Protein AF-0000000079914271 (afdb_homodimer)

Sequence (772 aa):
MHQPHPHPLTLGVIARSSKADERRLPIHPLHFDRIDADLLGRIHLEHGYGEPFGVSDEQLARSVAGMRTRSELIAQSDVVLLPKPLAKDLEDLRDGQILWGWPHCVQDTELTQVAIDRRLTLVAFEAMNHWSAEGSFQLHVFHKNNELAGYSSVLHALSIAGSTGDYGRRLRAVVLGFGATARGAVTALNALGIHDVHVVTQRGVTAVSSPIHSAEIVQFDHDGADPRRSHVTTDDGRLPLAGFLARHDIIVNCVLQDTEAPLTFLVDEDIDTLLPGCLVVDVSCDEGMGFAWARPTSFADPTFMIGENVRYYGVDHSPSHLWNSATWEISEALLPHLRTVLGGPAAWDTSETIRRAIEIRDGVVQNPKILSFQDRAADYPHAVLTMHQPHPHPLTLGVIARSSKADERRLPIHPLHFDRIDADLLGRIHLEHGYGEPFGVSDEQLARSVAGMRTRSELIAQSDVVLLPKPLAKDLEDLRDGQILWGWPHCVQDTELTQVAIDRRLTLVAFEAMNHWSAEGSFQLHVFHKNNELAGYSSVLHALSIAGSTGDYGRRLRAVVLGFGATARGAVTALNALGIHDVHVVTQRGVTAVSSPIHSAEIVQFDHDGADPRRSHVTTDDGRLPLAGFLARHDIIVNCVLQDTEAPLTFLVDEDIDTLLPGCLVVDVSCDEGMGFAWARPTSFADPTFMIGENVRYYGVDHSPSHLWNSATWEISEALLPHLRTVLGGPAAWDTSETIRRAIEIRDGVVQNPKILSFQDRAADYPHAVLT

Radius of gyration: 29.75 Å; Cα contacts (8 Å, |Δi|>4): 1728; chains: 2; bounding box: 68×99×66 Å

InterPro domains:
  IPR007698 Alanine dehydrogenase/pyridine nucleotide transhydrogenase, NAD(H)-binding domain [PF01262] (172-367)
  IPR007698 Alanine dehydrogenase/pyridine nucleotide transhydrogenase, NAD(H)-binding domain [SM01002] (152-314)
  IPR007886 Alanine dehydrogenase/pyridine nucleotide transhydrogenase, N-terminal [PF05222] (16-132)
  IPR007886 Alanine dehydrogenase/pyridine nucleotide transhydrogenase, N-terminal [SM01003] (13-149)
  IPR036291 NAD(P)-binding domain superfamily [SSF51735] (153-320)
  IPR046951 N(5)-(carboxyethyl)ornithine synthase [cd12181] (10-345)

Organism: NCBI:txid1990687

pLDDT: mean 91.93, std 11.98, range [27.33, 98.81]

Structure (mmCIF, N/CA/C/O backbone):
data_AF-0000000079914271-model_v1
#
loop_
_entity.id
_entity.type
_entity.pdbx_description
1 polymer 'Alanine dehydrogenase'
#
loop_
_atom_site.group_PDB
_atom_site.id
_atom_site.type_symbol
_atom_site.label_atom_id
_atom_site.label_alt_id
_atom_site.label_comp_id
_atom_site.label_asym_id
_atom_site.label_entity_id
_atom_site.label_seq_id
_atom_site.pdbx_PDB_ins_code
_atom_site.Cartn_x
_atom_site.Cartn_y
_atom_site.Cartn_z
_atom_site.occupancy
_atom_site.B_iso_or_equiv
_atom_site.auth_seq_id
_atom_site.auth_comp_id
_atom_site.auth_asym_id
_atom_site.auth_atom_id
_atom_site.pdbx_PDB_model_num
ATOM 1 N N . MET A 1 1 ? 3.682 -52.781 -19.625 1 27.53 1 MET A N 1
ATOM 2 C CA . MET A 1 1 ? 2.434 -52.438 -20.297 1 27.53 1 MET A CA 1
ATOM 3 C C . MET A 1 1 ? 1.585 -51.5 -19.453 1 27.53 1 MET A C 1
ATOM 5 O O . MET A 1 1 ? 1.036 -51.906 -18.422 1 27.53 1 MET A O 1
ATOM 9 N N . HIS A 1 2 ? 2.07 -50.25 -19.109 1 30.22 2 HIS A N 1
ATOM 10 C CA . HIS A 1 2 ? 1.417 -49.281 -18.219 1 30.22 2 HIS A CA 1
ATOM 11 C C . HIS A 1 2 ? -0.05 -49.094 -18.594 1 30.22 2 HIS A C 1
ATOM 13 O O . HIS A 1 2 ? -0.376 -48.906 -19.766 1 30.22 2 HIS A O 1
ATOM 19 N N . GLN A 1 3 ? -0.924 -49.812 -17.891 1 34.75 3 GLN A N 1
ATOM 20 C CA . GLN A 1 3 ? -2.367 -49.719 -18.078 1 34.75 3 GLN A CA 1
ATOM 21 C C . GLN A 1 3 ? -2.814 -48.281 -18.297 1 34.75 3 GLN A C 1
ATOM 23 O O . GLN A 1 3 ? -2.365 -47.375 -17.578 1 34.75 3 GLN A O 1
ATOM 28 N N . PRO A 1 4 ? -3.178 -47.844 -19.516 1 42.88 4 PRO A N 1
ATOM 29 C CA . PRO A 1 4 ? -3.842 -46.531 -19.656 1 42.88 4 PRO A CA 1
ATOM 30 C C . PRO A 1 4 ? -4.695 -46.188 -18.438 1 42.88 4 PRO A C 1
ATOM 32 O O . PRO A 1 4 ? -5.375 -47.031 -17.875 1 42.88 4 PRO A O 1
ATOM 35 N N . HIS A 1 5 ? -4.32 -45.562 -17.453 1 46.34 5 HIS A N 1
ATOM 36 C CA . HIS A 1 5 ? -5.242 -45.219 -16.375 1 46.34 5 HIS A CA 1
ATOM 37 C C . HIS A 1 5 ? -6.633 -44.906 -16.922 1 46.34 5 HIS A C 1
ATOM 39 O O . HIS A 1 5 ? -6.812 -43.938 -17.672 1 46.34 5 HIS A O 1
ATOM 45 N N . PRO A 1 6 ? -7.41 -45.844 -17.266 1 50.91 6 PRO A N 1
ATOM 46 C CA . PRO A 1 6 ? -8.727 -45.688 -17.875 1 50.91 6 PRO A CA 1
ATOM 47 C C . PRO A 1 6 ? -9.492 -44.5 -17.359 1 50.91 6 PRO A C 1
ATOM 49 O O . PRO A 1 6 ? -10.352 -43.938 -18.062 1 50.91 6 PRO A O 1
ATOM 52 N N . HIS A 1 7 ? -9.477 -44.062 -16.078 1 64.75 7 HIS A N 1
ATOM 53 C CA . HIS A 1 7 ? -10.453 -43.125 -15.531 1 64.75 7 HIS A CA 1
ATOM 54 C C . HIS A 1 7 ? -9.867 -41.719 -15.406 1 64.75 7 HIS A C 1
ATOM 56 O O . HIS A 1 7 ? -8.68 -41.562 -15.125 1 64.75 7 HIS A O 1
ATOM 62 N N . PRO A 1 8 ? -10.516 -40.656 -15.883 1 85.88 8 PRO A N 1
ATOM 63 C CA . PRO A 1 8 ? -10.117 -39.25 -15.703 1 85.88 8 PRO A CA 1
ATOM 64 C C . PRO A 1 8 ? -9.703 -38.938 -14.266 1 85.88 8 PRO A C 1
ATOM 66 O O . PRO A 1 8 ? -10.266 -39.5 -13.32 1 85.88 8 PRO A O 1
ATOM 69 N N . LEU A 1 9 ? -8.547 -38.312 -14.125 1 96.44 9 LEU A N 1
ATOM 70 C CA . LEU A 1 9 ? -7.938 -38.031 -12.828 1 96.44 9 LEU A CA 1
ATOM 71 C C . LEU A 1 9 ? -8.781 -37 -12.047 1 96.44 9 LEU A C 1
ATOM 73 O O . LEU A 1 9 ? -9.438 -36.156 -12.641 1 96.44 9 LEU A O 1
ATOM 77 N N . THR A 1 10 ? -8.773 -37.188 -10.742 1 97.94 10 THR A N 1
ATOM 78 C CA . THR A 1 10 ? -9.445 -36.25 -9.859 1 97.94 10 THR A CA 1
ATOM 79 C C . THR A 1 10 ? -8.461 -35.188 -9.336 1 97.94 10 THR A C 1
ATOM 81 O O . THR A 1 10 ? -7.254 -35.438 -9.305 1 97.94 10 THR A O 1
ATOM 84 N N . LEU A 1 11 ? -9.031 -34.062 -9.016 1 98.5 11 LEU A N 1
ATOM 85 C CA . LEU A 1 11 ? -8.219 -32.938 -8.586 1 98.5 11 LEU A CA 1
ATOM 86 C C . LEU A 1 11 ? -8.602 -32.5 -7.172 1 98.5 11 LEU A C 1
ATOM 88 O O . LEU A 1 11 ? -9.773 -32.25 -6.887 1 98.5 11 LEU A O 1
ATOM 92 N N . GLY A 1 12 ? -7.633 -32.469 -6.262 1 98.69 12 GLY A N 1
ATOM 93 C CA . GLY A 1 12 ? -7.77 -31.828 -4.965 1 98.69 12 GLY A CA 1
ATOM 94 C C . GLY A 1 12 ? -7.062 -30.484 -4.891 1 98.69 12 GLY A C 1
ATOM 95 O O . GLY A 1 12 ? -5.852 -30.406 -5.094 1 98.69 12 GLY A O 1
ATOM 96 N N . VAL A 1 13 ? -7.777 -29.391 -4.637 1 98.75 13 VAL A N 1
ATOM 97 C CA . VAL A 1 13 ? -7.211 -28.047 -4.582 1 98.75 13 VAL A CA 1
ATOM 98 C C . VAL A 1 13 ? -7.059 -27.609 -3.125 1 98.75 13 VAL A C 1
ATOM 100 O O . VAL A 1 13 ? -8.047 -27.484 -2.4 1 98.75 13 VAL A O 1
ATOM 103 N N . ILE A 1 14 ? -5.859 -27.328 -2.777 1 98 14 ILE A N 1
ATOM 104 C CA . ILE A 1 14 ? -5.527 -26.969 -1.402 1 98 14 ILE A CA 1
ATOM 105 C C . ILE A 1 14 ? -5.816 -25.5 -1.171 1 98 14 ILE A C 1
ATOM 107 O O . ILE A 1 14 ? -5.504 -24.656 -2.021 1 98 14 ILE A O 1
ATOM 111 N N . ALA A 1 15 ? -6.371 -25.156 -0.018 1 96.75 15 ALA A N 1
ATOM 112 C CA . ALA A 1 15 ? -6.758 -23.781 0.308 1 96.75 15 ALA A CA 1
ATOM 113 C C . ALA A 1 15 ? -5.629 -23.047 1.027 1 96.75 15 ALA A C 1
ATOM 115 O O . ALA A 1 15 ? -5.379 -21.875 0.764 1 96.75 15 ALA A O 1
ATOM 116 N N . ARG A 1 16 ? -4.98 -23.75 1.935 1 93.19 16 ARG A N 1
ATOM 117 C CA . ARG A 1 16 ? -4.023 -23.094 2.814 1 93.19 16 ARG A CA 1
ATOM 118 C C . ARG A 1 16 ? -2.602 -23.562 2.531 1 93.19 16 ARG A C 1
ATOM 120 O O . ARG A 1 16 ? -2.322 -24.766 2.574 1 93.19 16 ARG A O 1
ATOM 127 N N . SER A 1 17 ? -1.795 -22.625 2.254 1 92.81 17 SER A N 1
ATOM 128 C CA . SER A 1 17 ? -0.38 -22.906 2.041 1 92.81 17 SER A CA 1
ATOM 129 C C . SER A 1 17 ? 0.362 -23.047 3.367 1 92.81 17 SER A C 1
ATOM 131 O O . SER A 1 17 ? 0.027 -22.359 4.344 1 92.81 17 SER A O 1
ATOM 133 N N . SER A 1 18 ? 1.328 -23.906 3.414 1 93.38 18 SER A N 1
ATOM 134 C CA . SER A 1 18 ? 2.199 -24 4.582 1 93.38 18 SER A CA 1
ATOM 135 C C . SER A 1 18 ? 3.244 -22.891 4.586 1 93.38 18 SER A C 1
ATOM 137 O O . SER A 1 18 ? 3.891 -22.641 5.605 1 93.38 18 SER A O 1
ATOM 139 N N . LYS A 1 19 ? 3.422 -22.312 3.426 1 92.94 19 LYS A N 1
ATOM 140 C CA . LYS A 1 19 ? 4.348 -21.188 3.354 1 92.94 19 LYS A CA 1
ATOM 141 C C . LYS A 1 19 ? 3.764 -19.938 4.023 1 92.94 19 LYS A C 1
ATOM 143 O O . LYS A 1 19 ? 2.682 -19.484 3.65 1 92.94 19 LYS A O 1
ATOM 148 N N . ALA A 1 20 ? 4.523 -19.391 4.988 1 94 20 ALA A N 1
ATOM 149 C CA . ALA A 1 20 ? 4.051 -18.25 5.773 1 94 20 ALA A CA 1
ATOM 150 C C . ALA A 1 20 ? 3.648 -17.094 4.867 1 94 20 ALA A C 1
ATOM 152 O O . ALA A 1 20 ? 4.383 -16.719 3.945 1 94 20 ALA A O 1
ATOM 153 N N . ASP A 1 21 ? 2.443 -16.547 5.043 1 95 21 ASP A N 1
ATOM 154 C CA . ASP A 1 21 ? 1.906 -15.352 4.402 1 95 21 ASP A CA 1
ATOM 155 C C . ASP A 1 21 ? 1.676 -15.586 2.91 1 95 21 ASP A C 1
ATOM 157 O O . ASP A 1 21 ? 1.624 -14.641 2.129 1 95 21 ASP A O 1
ATOM 161 N N . GLU A 1 22 ? 1.677 -16.875 2.516 1 96.5 22 GLU A N 1
ATOM 162 C CA . GLU A 1 22 ? 1.226 -17.188 1.165 1 96.5 22 GLU A CA 1
ATOM 163 C C . GLU A 1 22 ? -0.298 -17.203 1.078 1 96.5 22 GLU A C 1
ATOM 165 O O . GLU A 1 22 ? -0.959 -18.031 1.706 1 96.5 22 GLU A O 1
ATOM 170 N N . ARG A 1 23 ? -0.852 -16.297 0.254 1 96.62 23 ARG A N 1
ATOM 171 C CA . ARG A 1 23 ? -2.299 -16.109 0.26 1 96.62 23 ARG A CA 1
ATOM 172 C C . ARG A 1 23 ? -2.895 -16.391 -1.113 1 96.62 23 ARG A C 1
ATOM 174 O O . ARG A 1 23 ? -4.117 -16.406 -1.276 1 96.62 23 ARG A O 1
ATOM 181 N N . ARG A 1 24 ? -2.092 -16.656 -2.111 1 97.94 24 ARG A N 1
ATOM 182 C CA . ARG A 1 24 ? -2.586 -16.938 -3.453 1 97.94 24 ARG A CA 1
ATOM 183 C C . ARG A 1 24 ? -3.242 -18.312 -3.51 1 97.94 24 ARG A C 1
ATOM 185 O O . ARG A 1 24 ? -2.77 -19.266 -2.879 1 97.94 24 ARG A O 1
ATOM 192 N N . LEU A 1 25 ? -4.25 -18.312 -4.324 1 98.31 25 LEU A N 1
ATOM 193 C CA . LEU A 1 25 ? -4.898 -19.562 -4.699 1 98.31 25 LEU A CA 1
ATOM 194 C C . LEU A 1 25 ? -4.715 -19.844 -6.188 1 98.31 25 LEU A C 1
ATOM 196 O O . LEU A 1 25 ? -4.48 -18.922 -6.977 1 98.31 25 LEU A O 1
ATOM 200 N N . PRO A 1 26 ? -4.781 -21.125 -6.52 1 98.38 26 PRO A N 1
ATOM 201 C CA . PRO A 1 26 ? -4.562 -21.453 -7.93 1 98.38 26 PRO A CA 1
ATOM 202 C C . PRO A 1 26 ? -5.797 -21.188 -8.797 1 98.38 26 PRO A C 1
ATOM 204 O O . PRO A 1 26 ? -5.668 -20.953 -10 1 98.38 26 PRO A O 1
ATOM 207 N N . ILE A 1 27 ? -6.961 -21.312 -8.242 1 98.62 27 ILE A N 1
ATOM 208 C CA . ILE A 1 27 ? -8.211 -21.031 -8.953 1 98.62 27 ILE A CA 1
ATOM 209 C C . ILE A 1 27 ? -9.047 -20.031 -8.156 1 98.62 27 ILE A C 1
ATOM 211 O O . ILE A 1 27 ? -9.375 -20.266 -6.996 1 98.62 27 ILE A O 1
ATOM 215 N N . HIS A 1 28 ? -9.32 -18.938 -8.758 1 98.19 28 HIS A N 1
ATOM 216 C CA . HIS A 1 28 ? -10.156 -17.953 -8.086 1 98.19 28 HIS A CA 1
ATOM 217 C C . HIS A 1 28 ? -11.562 -18.484 -7.863 1 98.19 28 HIS A C 1
ATOM 219 O O . HIS A 1 28 ? -12.164 -19.078 -8.766 1 98.19 28 HIS A O 1
ATOM 225 N N . PRO A 1 29 ? -12.141 -18.266 -6.723 1 96.75 29 PRO A N 1
ATOM 226 C CA . PRO A 1 29 ? -13.469 -18.812 -6.43 1 96.75 29 PRO A CA 1
ATOM 227 C C . PRO A 1 29 ? -14.523 -18.406 -7.461 1 96.75 29 PRO A C 1
ATOM 229 O O . PRO A 1 29 ? -15.422 -19.188 -7.766 1 96.75 29 PRO A O 1
ATOM 232 N N . LEU A 1 30 ? -14.375 -17.297 -8.078 1 94.75 30 LEU A N 1
ATOM 233 C CA . LEU A 1 30 ? -15.359 -16.781 -9.023 1 94.75 30 LEU A CA 1
ATOM 234 C C . LEU A 1 30 ? -15.125 -17.359 -10.414 1 94.75 30 LEU A C 1
ATOM 236 O O . LEU A 1 30 ? -15.875 -17.062 -11.352 1 94.75 30 LEU A O 1
ATOM 240 N N . HIS A 1 31 ? -14.125 -18.156 -10.617 1 97.5 31 HIS A N 1
ATOM 241 C CA . HIS A 1 31 ? -13.805 -18.688 -11.938 1 97.5 31 HIS A CA 1
ATOM 242 C C . HIS A 1 31 ? -14.305 -20.125 -12.094 1 97.5 31 HIS A C 1
ATOM 244 O O . HIS A 1 31 ? -14.227 -20.688 -13.18 1 97.5 31 HIS A O 1
ATOM 250 N N . PHE A 1 32 ? -14.844 -20.734 -11.039 1 97.38 32 PHE A N 1
ATOM 251 C CA . PHE A 1 32 ? -15.25 -22.141 -11.141 1 97.38 32 PHE A CA 1
ATOM 252 C C . PHE A 1 32 ? -16.375 -22.297 -12.156 1 97.38 32 PHE A C 1
ATOM 254 O O . PHE A 1 32 ? -16.453 -23.328 -12.844 1 97.38 32 PHE A O 1
ATOM 261 N N . ASP A 1 33 ? -17.172 -21.297 -12.305 1 94 33 ASP A N 1
ATOM 262 C CA . ASP A 1 33 ? -18.281 -21.375 -13.242 1 94 33 ASP A CA 1
ATOM 263 C C . ASP A 1 33 ? -17.797 -21.344 -14.688 1 94 33 ASP A C 1
ATOM 265 O O . ASP A 1 33 ? -18.562 -21.609 -15.609 1 94 33 ASP A O 1
ATOM 269 N N . ARG A 1 34 ? -16.531 -21.078 -14.883 1 95.75 34 ARG A N 1
ATOM 270 C CA . ARG A 1 34 ? -15.938 -21.031 -16.219 1 95.75 34 ARG A CA 1
ATOM 271 C C . ARG A 1 34 ? -15.375 -22.391 -16.609 1 95.75 34 ARG A C 1
ATOM 273 O O . ARG A 1 34 ? -14.945 -22.578 -17.75 1 95.75 34 ARG A O 1
ATOM 280 N N . ILE A 1 35 ? -15.367 -23.328 -15.688 1 97.69 35 ILE A N 1
ATOM 281 C CA . ILE A 1 35 ? -14.781 -24.641 -15.922 1 97.69 35 ILE A CA 1
ATOM 282 C C . ILE A 1 35 ? -15.852 -25.594 -16.469 1 97.69 35 ILE A C 1
ATOM 284 O O . ILE A 1 35 ? -17.016 -25.531 -16.031 1 97.69 35 ILE A O 1
ATOM 288 N N . ASP A 1 36 ? -15.477 -26.469 -17.391 1 96.19 36 ASP A N 1
ATOM 289 C CA . ASP A 1 36 ? -16.406 -27.438 -17.969 1 96.19 36 ASP A CA 1
ATOM 290 C C . ASP A 1 36 ? -17.016 -28.312 -16.891 1 96.19 36 ASP A C 1
ATOM 292 O O . ASP A 1 36 ? -16.328 -28.75 -15.969 1 96.19 36 ASP A O 1
ATOM 296 N N . ALA A 1 37 ? -18.266 -28.641 -17.031 1 94.81 37 ALA A N 1
ATOM 297 C CA . ALA A 1 37 ? -19.047 -29.359 -16.016 1 94.81 37 ALA A CA 1
ATOM 298 C C . ALA A 1 37 ? -18.422 -30.719 -15.727 1 94.81 37 ALA A C 1
ATOM 300 O O . ALA A 1 37 ? -18.406 -31.172 -14.578 1 94.81 37 ALA A O 1
ATOM 301 N N . ASP A 1 38 ? -17.984 -31.312 -16.797 1 94.69 38 ASP A N 1
ATOM 302 C CA . ASP A 1 38 ? -17.422 -32.656 -16.625 1 94.69 38 ASP A CA 1
ATOM 303 C C . ASP A 1 38 ? -16.156 -32.594 -15.781 1 94.69 38 ASP A C 1
ATOM 305 O O . ASP A 1 38 ? -15.852 -33.531 -15.047 1 94.69 38 ASP A O 1
ATOM 309 N N . LEU A 1 39 ? -15.406 -31.516 -15.867 1 96.62 39 LEU A N 1
ATOM 310 C CA . LEU A 1 39 ? -14.219 -31.344 -15.039 1 96.62 39 LEU A CA 1
ATOM 311 C C . LEU A 1 39 ? -14.602 -30.969 -13.609 1 96.62 39 LEU A C 1
ATOM 313 O O . LEU A 1 39 ? -14 -31.469 -12.656 1 96.62 39 LEU A O 1
ATOM 317 N N . LEU A 1 40 ? -15.578 -30.141 -13.5 1 97.06 40 LEU A N 1
ATOM 318 C CA . LEU A 1 40 ? -16.016 -29.688 -12.188 1 97.06 40 LEU A CA 1
ATOM 319 C C . LEU A 1 40 ? -16.406 -30.859 -11.305 1 97.06 40 LEU A C 1
ATOM 321 O O . LEU A 1 40 ? -16.156 -30.844 -10.094 1 97.06 40 LEU A O 1
ATOM 325 N N . GLY A 1 41 ? -16.922 -31.828 -11.922 1 95.75 41 GLY A N 1
ATOM 326 C CA . GLY A 1 41 ? -17.375 -33 -11.195 1 95.75 41 GLY A CA 1
ATOM 327 C C . GLY A 1 41 ? -16.219 -33.812 -10.625 1 95.75 41 GLY A C 1
ATOM 328 O O . GLY A 1 41 ? -16.438 -34.75 -9.836 1 95.75 41 GLY A O 1
ATOM 329 N N . ARG A 1 42 ? -15.016 -33.406 -10.93 1 97 42 ARG A N 1
ATOM 330 C CA . ARG A 1 42 ? -13.828 -34.156 -10.492 1 97 42 ARG A CA 1
ATOM 331 C C . ARG A 1 42 ? -12.953 -33.281 -9.586 1 97 42 ARG A C 1
ATOM 333 O O . ARG A 1 42 ? -11.875 -33.719 -9.164 1 97 42 ARG A O 1
ATOM 340 N N . ILE A 1 43 ? -13.406 -32.094 -9.289 1 98.31 43 ILE A N 1
ATOM 341 C CA . ILE A 1 43 ? -12.617 -31.156 -8.516 1 98.31 43 ILE A CA 1
ATOM 342 C C . ILE A 1 43 ? -13.156 -31.062 -7.094 1 98.31 43 ILE A C 1
ATOM 344 O O . ILE A 1 43 ? -14.352 -30.828 -6.891 1 98.31 43 ILE A O 1
ATOM 348 N N . HIS A 1 44 ? -12.328 -31.344 -6.125 1 98.56 44 HIS A N 1
ATOM 349 C CA . HIS A 1 44 ? -12.641 -31.141 -4.711 1 98.56 44 HIS A CA 1
ATOM 350 C C . HIS A 1 44 ? -11.789 -30.031 -4.109 1 98.56 44 HIS A C 1
ATOM 352 O O . HIS A 1 44 ? -10.602 -29.906 -4.441 1 98.56 44 HIS A O 1
ATOM 358 N N . LEU A 1 45 ? -12.383 -29.219 -3.25 1 98.69 45 LEU A N 1
ATOM 359 C CA . LEU A 1 45 ? -11.695 -28.094 -2.623 1 98.69 45 LEU A CA 1
ATOM 360 C C . LEU A 1 45 ? -11.523 -28.328 -1.125 1 98.69 45 LEU A C 1
ATOM 362 O O . LEU A 1 45 ? -12.359 -28.984 -0.497 1 98.69 45 LEU A O 1
ATOM 366 N N . GLU A 1 46 ? -10.445 -27.844 -0.614 1 98.62 46 GLU A N 1
ATOM 367 C CA . GLU A 1 46 ? -10.289 -27.828 0.837 1 98.62 46 GLU A CA 1
ATOM 368 C C . GLU A 1 46 ? -11.297 -26.875 1.483 1 98.62 46 GLU A C 1
ATOM 370 O O . GLU A 1 46 ? -11.57 -25.797 0.947 1 98.62 46 GLU A O 1
ATOM 375 N N . HIS A 1 47 ? -11.789 -27.234 2.715 1 98.12 47 HIS A N 1
ATOM 376 C CA . HIS A 1 47 ? -12.68 -26.359 3.457 1 98.12 47 HIS A CA 1
ATOM 377 C C . HIS A 1 47 ? -12.062 -24.984 3.656 1 98.12 47 HIS A C 1
ATOM 379 O O . HIS A 1 47 ? -10.867 -24.859 3.93 1 98.12 47 HIS A O 1
ATOM 385 N N . GLY A 1 48 ? -12.93 -23.922 3.51 1 97 48 GLY A N 1
ATOM 386 C CA . GLY A 1 48 ? -12.477 -22.562 3.729 1 97 48 GLY A CA 1
ATOM 387 C C . GLY A 1 48 ? -11.805 -21.953 2.512 1 97 48 GLY A C 1
ATOM 388 O O . GLY A 1 48 ? -11.281 -20.828 2.578 1 97 48 GLY A O 1
ATOM 389 N N . TYR A 1 49 ? -11.875 -22.609 1.368 1 97.75 49 TYR A N 1
ATOM 390 C CA . TYR A 1 49 ? -11.133 -22.219 0.171 1 97.75 49 TYR A CA 1
ATOM 391 C C . TYR A 1 49 ? -11.484 -20.797 -0.261 1 97.75 49 TYR A C 1
ATOM 393 O O . TYR A 1 49 ? -10.602 -20.016 -0.602 1 97.75 49 TYR A O 1
ATOM 401 N N . GLY A 1 50 ? -12.727 -20.469 -0.234 1 95.56 50 GLY A N 1
ATOM 402 C CA . GLY A 1 50 ? -13.195 -19.203 -0.78 1 95.56 50 GLY A CA 1
ATOM 403 C C . GLY A 1 50 ? -13.344 -18.125 0.27 1 95.56 50 GLY A C 1
ATOM 404 O O . GLY A 1 50 ? -13.664 -16.969 -0.055 1 95.56 50 GLY A O 1
ATOM 405 N N . GLU A 1 51 ? -13.031 -18.406 1.548 1 92.5 51 GLU A N 1
ATOM 406 C CA . GLU A 1 51 ? -13.336 -17.516 2.662 1 92.5 51 GLU A CA 1
ATOM 407 C C . GLU A 1 51 ? -12.625 -16.172 2.512 1 92.5 51 GLU A C 1
ATOM 409 O O . GLU A 1 51 ? -13.234 -15.117 2.676 1 92.5 51 GLU A O 1
ATOM 414 N N . PRO A 1 52 ? -11.336 -16.172 2.129 1 91.44 52 PRO A N 1
ATOM 415 C CA . PRO A 1 52 ? -10.672 -14.875 1.99 1 91.44 52 PRO A CA 1
ATOM 416 C C . PRO A 1 52 ? -11.297 -14 0.906 1 91.44 52 PRO A C 1
ATOM 418 O O . PRO A 1 52 ? -11.094 -12.781 0.898 1 91.44 52 PRO A O 1
ATOM 421 N N . PHE A 1 53 ? -12.047 -14.617 0.003 1 92.69 53 PHE A N 1
ATOM 422 C CA . PHE A 1 53 ? -12.633 -13.914 -1.136 1 92.69 53 PHE A CA 1
ATOM 423 C C . PHE A 1 53 ? -14.117 -13.656 -0.908 1 92.69 53 PHE A C 1
ATOM 425 O O . PHE A 1 53 ? -14.82 -13.211 -1.818 1 92.69 53 PHE A O 1
ATOM 432 N N . GLY A 1 54 ? -14.625 -14.023 0.24 1 87.94 54 GLY A N 1
ATOM 433 C CA . GLY A 1 54 ? -16.016 -13.789 0.587 1 87.94 54 GLY A CA 1
ATOM 434 C C . GLY A 1 54 ? -16.953 -14.828 0.011 1 87.94 54 GLY A C 1
ATOM 435 O O . GLY A 1 54 ? -18.156 -14.57 -0.156 1 87.94 54 GLY A O 1
ATOM 436 N N . VAL A 1 55 ? -16.469 -15.922 -0.43 1 92.31 55 VAL A N 1
ATOM 437 C CA . VAL A 1 55 ? -17.281 -17 -0.974 1 92.31 55 VAL A CA 1
ATOM 438 C C . VAL A 1 55 ? -17.297 -18.172 0.001 1 92.31 55 VAL A C 1
ATOM 440 O O . VAL A 1 55 ? -16.25 -18.734 0.337 1 92.31 55 VAL A O 1
ATOM 443 N N . SER A 1 56 ? -18.438 -18.578 0.416 1 93.12 56 SER A N 1
ATOM 444 C CA . SER A 1 56 ? -18.562 -19.625 1.43 1 93.12 56 SER A CA 1
ATOM 445 C C . SER A 1 56 ? -18.359 -21 0.826 1 93.12 56 SER A C 1
ATOM 447 O O . SER A 1 56 ? -18.5 -21.188 -0.386 1 93.12 56 SER A O 1
ATOM 449 N N . ASP A 1 57 ? -18.094 -21.969 1.715 1 96.81 57 ASP A N 1
ATOM 450 C CA . ASP A 1 57 ? -18 -23.359 1.288 1 96.81 57 ASP A CA 1
ATOM 451 C C . ASP A 1 57 ? -19.312 -23.828 0.659 1 96.81 57 ASP A C 1
ATOM 453 O O . ASP A 1 57 ? -19.297 -24.578 -0.324 1 96.81 57 ASP A O 1
ATOM 457 N N . GLU A 1 58 ? -20.391 -23.359 1.226 1 95.56 58 GLU A N 1
ATOM 458 C CA . GLU A 1 58 ? -21.703 -23.75 0.723 1 95.56 58 GLU A CA 1
ATOM 459 C C . GLU A 1 58 ? -21.891 -23.297 -0.72 1 95.56 58 GLU A C 1
ATOM 461 O O . GLU A 1 58 ? -22.422 -24.031 -1.55 1 95.56 58 GLU A O 1
ATOM 466 N N . GLN A 1 59 ? -21.469 -22.156 -0.991 1 93.5 59 GLN A N 1
ATOM 467 C CA . GLN A 1 59 ? -21.594 -21.609 -2.342 1 93.5 59 GLN A CA 1
ATOM 468 C C . GLN A 1 59 ? -20.703 -22.359 -3.32 1 93.5 59 GLN A C 1
ATOM 470 O O . GLN A 1 59 ? -21.125 -22.703 -4.422 1 93.5 59 GLN A O 1
ATOM 475 N N . LEU A 1 60 ? -19.5 -22.656 -2.938 1 96.12 60 LEU A N 1
ATOM 476 C CA . LEU A 1 60 ? -18.531 -23.328 -3.811 1 96.12 60 LEU A CA 1
ATOM 477 C C . LEU A 1 60 ? -18.938 -24.781 -4.055 1 96.12 60 LEU A C 1
ATOM 479 O O . LEU A 1 60 ? -18.719 -25.312 -5.141 1 96.12 60 LEU A O 1
ATOM 483 N N . ALA A 1 61 ? -19.578 -25.375 -3.018 1 96.12 61 ALA A N 1
ATOM 484 C CA . ALA A 1 61 ? -19.953 -26.781 -3.094 1 96.12 61 ALA A CA 1
ATOM 485 C C . ALA A 1 61 ? -20.969 -27.016 -4.219 1 96.12 61 ALA A C 1
ATOM 487 O O . ALA A 1 61 ? -21.094 -28.141 -4.723 1 96.12 61 ALA A O 1
ATOM 488 N N . ARG A 1 62 ? -21.578 -25.969 -4.656 1 93.94 62 ARG A N 1
ATOM 489 C CA . ARG A 1 62 ? -22.562 -26.062 -5.723 1 93.94 62 ARG A CA 1
ATOM 490 C C . ARG A 1 62 ? -21.891 -26.188 -7.086 1 93.94 62 ARG A C 1
ATOM 492 O O . ARG A 1 62 ? -22.516 -26.625 -8.055 1 93.94 62 ARG A O 1
ATOM 499 N N . SER A 1 63 ? -20.703 -25.828 -7.18 1 93.75 63 SER A N 1
ATOM 500 C CA . SER A 1 63 ? -20.016 -25.75 -8.469 1 93.75 63 SER A CA 1
ATOM 501 C C . SER A 1 63 ? -19.031 -26.891 -8.648 1 93.75 63 SER A C 1
ATOM 503 O O . SER A 1 63 ? -18.766 -27.328 -9.773 1 93.75 63 SER A O 1
ATOM 505 N N . VAL A 1 64 ? -18.5 -27.406 -7.574 1 97.38 64 VAL A N 1
ATOM 506 C CA . VAL A 1 64 ? -17.453 -28.422 -7.652 1 97.38 64 VAL A CA 1
ATOM 507 C C . VAL A 1 64 ? -17.984 -29.75 -7.133 1 97.38 64 VAL A C 1
ATOM 509 O O . VAL A 1 64 ? -19.156 -29.859 -6.754 1 97.38 64 VAL A O 1
ATOM 512 N N . ALA A 1 65 ? -17.188 -30.828 -7.176 1 96.94 65 ALA A N 1
ATOM 513 C CA . ALA A 1 65 ? -17.594 -32.156 -6.742 1 96.94 65 ALA A CA 1
ATOM 514 C C . ALA A 1 65 ? -17.844 -32.188 -5.238 1 96.94 65 ALA A C 1
ATOM 516 O O . ALA A 1 65 ? -18.672 -32.969 -4.758 1 96.94 65 ALA A O 1
ATOM 517 N N . GLY A 1 66 ? -17.094 -31.297 -4.488 1 96.81 66 GLY A N 1
ATOM 518 C CA . GLY A 1 66 ? -17.328 -31.234 -3.057 1 96.81 66 GLY A CA 1
ATOM 519 C C . GLY A 1 66 ? -16.188 -30.578 -2.289 1 96.81 66 GLY A C 1
ATOM 520 O O . GLY A 1 66 ? -15.18 -30.203 -2.877 1 96.81 66 GLY A O 1
ATOM 521 N N . MET A 1 67 ? -16.438 -30.438 -0.984 1 97.81 67 MET A N 1
ATOM 522 C CA . MET A 1 67 ? -15.445 -29.922 -0.042 1 97.81 67 MET A CA 1
ATOM 523 C C . MET A 1 67 ? -14.883 -31.031 0.832 1 97.81 67 MET A C 1
ATOM 525 O O . MET A 1 67 ? -15.617 -31.938 1.229 1 97.81 67 MET A O 1
ATOM 529 N N . ARG A 1 68 ? -13.609 -30.953 1.118 1 98.12 68 ARG A N 1
ATOM 530 C CA . ARG A 1 68 ? -12.961 -31.953 1.94 1 98.12 68 ARG A CA 1
ATOM 531 C C . ARG A 1 68 ? -11.945 -31.328 2.889 1 98.12 68 ARG A C 1
ATOM 533 O O . ARG A 1 68 ? -11.57 -30.156 2.719 1 98.12 68 ARG A O 1
ATOM 540 N N . THR A 1 69 ? -11.578 -32.094 3.941 1 98.25 69 THR A N 1
ATOM 541 C CA . THR A 1 69 ? -10.414 -31.688 4.734 1 98.25 69 THR A CA 1
ATOM 542 C C . THR A 1 69 ? -9.125 -31.859 3.93 1 98.25 69 THR A C 1
ATOM 544 O O . THR A 1 69 ? -9.109 -32.562 2.922 1 98.25 69 THR A O 1
ATOM 547 N N . ARG A 1 70 ? -8.148 -31.219 4.359 1 97.62 70 ARG A N 1
ATOM 548 C CA . ARG A 1 70 ? -6.863 -31.328 3.676 1 97.62 70 ARG A CA 1
ATOM 549 C C . ARG A 1 70 ? -6.422 -32.781 3.572 1 97.62 70 ARG A C 1
ATOM 551 O O . ARG A 1 70 ? -6.012 -33.25 2.504 1 97.62 70 ARG A O 1
ATOM 558 N N . SER A 1 71 ? -6.508 -33.531 4.711 1 97.56 71 SER A N 1
ATOM 559 C CA . SER A 1 71 ? -6.09 -34.938 4.75 1 97.56 71 SER A CA 1
ATOM 560 C C . SER A 1 71 ? -6.914 -35.781 3.789 1 97.56 71 SER A C 1
ATOM 562 O O . SER A 1 71 ? -6.371 -36.656 3.111 1 97.56 71 SER A O 1
ATOM 564 N N . GLU A 1 72 ? -8.195 -35.531 3.744 1 98.06 72 GLU A N 1
ATOM 565 C CA . GLU A 1 72 ? -9.062 -36.25 2.822 1 98.06 72 GLU A CA 1
ATOM 566 C C . GLU A 1 72 ? -8.719 -35.938 1.371 1 98.06 72 GLU A C 1
ATOM 568 O O . GLU A 1 72 ? -8.742 -36.812 0.511 1 98.06 72 GLU A O 1
ATOM 573 N N . LEU A 1 73 ? -8.469 -34.688 1.129 1 97.62 73 LEU A N 1
ATOM 574 C CA . LEU A 1 73 ? -8.117 -34.219 -0.216 1 97.62 73 LEU A CA 1
ATOM 575 C C . LEU A 1 73 ? -6.871 -34.938 -0.717 1 97.62 73 LEU A C 1
ATOM 577 O O . LEU A 1 73 ? -6.84 -35.438 -1.848 1 97.62 73 LEU A O 1
ATOM 581 N N . ILE A 1 74 ? -5.863 -35 0.112 1 97.75 74 ILE A N 1
ATOM 582 C CA . ILE A 1 74 ? -4.602 -35.625 -0.258 1 97.75 74 ILE A CA 1
ATOM 583 C C . ILE A 1 74 ? -4.809 -37.125 -0.437 1 97.75 74 ILE A C 1
ATOM 585 O O . ILE A 1 74 ? -4.324 -37.719 -1.406 1 97.75 74 ILE A O 1
ATOM 589 N N . ALA A 1 75 ? -5.566 -37.781 0.406 1 97.62 75 ALA A N 1
ATOM 590 C CA . ALA A 1 75 ? -5.781 -39.219 0.387 1 97.62 75 ALA A CA 1
ATOM 591 C C . ALA A 1 75 ? -6.578 -39.625 -0.844 1 97.62 75 ALA A C 1
ATOM 593 O O . ALA A 1 75 ? -6.363 -40.719 -1.39 1 97.62 75 ALA A O 1
ATOM 594 N N . GLN A 1 76 ? -7.43 -38.75 -1.314 1 97.12 76 GLN A N 1
ATOM 595 C CA . GLN A 1 76 ? -8.445 -39.25 -2.246 1 97.12 76 GLN A CA 1
ATOM 596 C C . GLN A 1 76 ? -8.227 -38.656 -3.645 1 97.12 76 GLN A C 1
ATOM 598 O O . GLN A 1 76 ? -8.805 -39.156 -4.617 1 97.12 76 GLN A O 1
ATOM 603 N N . SER A 1 77 ? -7.449 -37.656 -3.775 1 97.94 77 SER A N 1
ATOM 604 C CA . SER A 1 77 ? -7.25 -37.031 -5.078 1 97.94 77 SER A CA 1
ATOM 605 C C . SER A 1 77 ? -6.051 -37.625 -5.805 1 97.94 77 SER A C 1
ATOM 607 O O . SER A 1 77 ? -5.066 -38.031 -5.172 1 97.94 77 SER A O 1
ATOM 609 N N . ASP A 1 78 ? -6.172 -37.688 -7.109 1 98.12 78 ASP A N 1
ATOM 610 C CA . ASP A 1 78 ? -5.039 -38.125 -7.918 1 98.12 78 ASP A CA 1
ATOM 611 C C . ASP A 1 78 ? -4.004 -37 -8.055 1 98.12 78 ASP A C 1
ATOM 613 O O . ASP A 1 78 ? -2.803 -37.25 -7.922 1 98.12 78 ASP A O 1
ATOM 617 N N . VAL A 1 79 ? -4.496 -35.812 -8.391 1 98.56 79 VAL A N 1
ATOM 618 C CA . VAL A 1 79 ? -3.666 -34.625 -8.531 1 98.56 79 VAL A CA 1
ATOM 619 C C . VAL A 1 79 ? -3.926 -33.656 -7.375 1 98.56 79 VAL A C 1
ATOM 621 O O . VAL A 1 79 ? -5.082 -33.375 -7.051 1 98.56 79 VAL A O 1
ATOM 624 N N . VAL A 1 80 ? -2.906 -33.25 -6.727 1 98.69 80 VAL A N 1
ATOM 625 C CA . VAL A 1 80 ? -3 -32.219 -5.703 1 98.69 80 VAL A CA 1
ATOM 626 C C . VAL A 1 80 ? -2.48 -30.891 -6.262 1 98.69 80 VAL A C 1
ATOM 628 O O . VAL A 1 80 ? -1.344 -30.812 -6.734 1 98.69 80 VAL A O 1
ATOM 631 N N . LEU A 1 81 ? -3.33 -29.906 -6.273 1 98.69 81 LEU A N 1
ATOM 632 C CA . LEU A 1 81 ? -2.986 -28.578 -6.738 1 98.69 81 LEU A CA 1
ATOM 633 C C . LEU A 1 81 ? -2.641 -27.656 -5.566 1 98.69 81 LEU A C 1
ATOM 635 O O . LEU A 1 81 ? -3.51 -27.328 -4.758 1 98.69 81 LEU A O 1
ATOM 639 N N . LEU A 1 82 ? -1.381 -27.328 -5.438 1 98.06 82 LEU A N 1
ATOM 640 C CA . LEU A 1 82 ? -0.799 -26.516 -4.379 1 98.06 82 LEU A CA 1
ATOM 641 C C . LEU A 1 82 ? 0.296 -25.609 -4.93 1 98.06 82 LEU A C 1
ATOM 643 O O . LEU A 1 82 ? 1.396 -26.062 -5.234 1 98.06 82 LEU A O 1
ATOM 647 N N . PRO A 1 83 ? 0.01 -24.297 -5.031 1 96.75 83 PRO A N 1
ATOM 648 C CA . PRO A 1 83 ? 0.938 -23.406 -5.742 1 96.75 83 PRO A CA 1
ATOM 649 C C . PRO A 1 83 ? 2.328 -23.375 -5.109 1 96.75 83 PRO A C 1
ATOM 651 O O . PRO A 1 83 ? 3.33 -23.578 -5.801 1 96.75 83 PRO A O 1
ATOM 654 N N . LYS A 1 84 ? 2.453 -23.234 -3.824 1 96.5 84 LYS A N 1
ATOM 655 C CA . LYS A 1 84 ? 3.75 -23.078 -3.172 1 96.5 84 LYS A CA 1
ATOM 656 C C . LYS A 1 84 ? 3.992 -24.203 -2.158 1 96.5 84 LYS A C 1
ATOM 658 O O . LYS A 1 84 ? 3.994 -23.953 -0.95 1 96.5 84 LYS A O 1
ATOM 663 N N . PRO A 1 85 ? 4.34 -25.359 -2.629 1 97.31 85 PRO A N 1
ATOM 664 C CA . PRO A 1 85 ? 4.574 -26.469 -1.705 1 97.31 85 PRO A CA 1
ATOM 665 C C . PRO A 1 85 ? 5.918 -26.359 -0.985 1 97.31 85 PRO A C 1
ATOM 667 O O . PRO A 1 85 ? 6.887 -25.859 -1.551 1 97.31 85 PRO A O 1
ATOM 670 N N . LEU A 1 86 ? 5.926 -26.828 0.223 1 97.19 86 LEU A N 1
ATOM 671 C CA . LEU A 1 86 ? 7.148 -27.062 0.979 1 97.19 86 LEU A CA 1
ATOM 672 C C . LEU A 1 86 ? 7.438 -28.562 1.087 1 97.19 86 LEU A C 1
ATOM 674 O O . LEU A 1 86 ? 6.594 -29.391 0.738 1 97.19 86 LEU A O 1
ATOM 678 N N . ALA A 1 87 ? 8.625 -28.859 1.536 1 97.44 87 ALA A N 1
ATOM 679 C CA . ALA A 1 87 ? 9.016 -30.266 1.666 1 97.44 87 ALA A CA 1
ATOM 680 C C . ALA A 1 87 ? 8.008 -31.031 2.516 1 97.44 87 ALA A C 1
ATOM 682 O O . ALA A 1 87 ? 7.609 -32.156 2.16 1 97.44 87 ALA A O 1
ATOM 683 N N . LYS A 1 88 ? 7.559 -30.422 3.578 1 96.88 88 LYS A N 1
ATOM 684 C CA . LYS A 1 88 ? 6.613 -31.078 4.48 1 96.88 88 LYS A CA 1
ATOM 685 C C . LYS A 1 88 ? 5.301 -31.391 3.766 1 96.88 88 LYS A C 1
ATOM 687 O O . LYS A 1 88 ? 4.66 -32.406 4.047 1 96.88 88 LYS A O 1
ATOM 692 N N . ASP A 1 89 ? 4.859 -30.531 2.842 1 97.62 89 ASP A N 1
ATOM 693 C CA . ASP A 1 89 ? 3.646 -30.781 2.068 1 97.62 89 ASP A CA 1
ATOM 694 C C . ASP A 1 89 ? 3.805 -32.031 1.188 1 97.62 89 ASP A C 1
ATOM 696 O O . ASP A 1 89 ? 2.859 -32.781 1.021 1 97.62 89 ASP A O 1
ATOM 700 N N . LEU A 1 90 ? 4.977 -32.188 0.596 1 97.94 90 LEU A N 1
ATOM 701 C CA . LEU A 1 90 ? 5.23 -33.375 -0.233 1 97.94 90 LEU A CA 1
ATOM 702 C C . LEU A 1 90 ? 5.25 -34.625 0.613 1 97.94 90 LEU A C 1
ATOM 704 O O . LEU A 1 90 ? 4.82 -35.688 0.154 1 97.94 90 LEU A O 1
ATOM 708 N N . GLU A 1 91 ? 5.742 -34.562 1.84 1 97.62 91 GLU A N 1
ATOM 709 C CA . GLU A 1 91 ? 5.777 -35.688 2.75 1 97.62 91 GLU A CA 1
ATOM 710 C C . GLU A 1 91 ? 4.371 -36.219 3.043 1 97.62 91 GLU A C 1
ATOM 712 O O . GLU A 1 91 ? 4.18 -37.406 3.307 1 97.62 91 GLU A O 1
ATOM 717 N N . ASP A 1 92 ? 3.414 -35.344 2.992 1 97.31 92 ASP A N 1
ATOM 718 C CA . ASP A 1 92 ? 2.031 -35.688 3.297 1 97.31 92 ASP A CA 1
ATOM 719 C C . ASP A 1 92 ? 1.376 -36.406 2.115 1 97.31 92 ASP A C 1
ATOM 721 O O . ASP A 1 92 ? 0.323 -37.031 2.268 1 97.31 92 ASP A O 1
ATOM 725 N N . LEU A 1 93 ? 1.955 -36.25 0.909 1 98.25 93 LEU A N 1
ATOM 726 C CA . LEU A 1 93 ? 1.354 -36.844 -0.284 1 98.25 93 LEU A CA 1
ATOM 727 C C . LEU A 1 93 ? 1.501 -38.375 -0.276 1 98.25 93 LEU A C 1
ATOM 729 O O . LEU A 1 93 ? 2.385 -38.906 0.395 1 98.25 93 LEU A O 1
ATOM 733 N N . ARG A 1 94 ? 0.672 -39.062 -1.049 1 97.88 94 ARG A N 1
ATOM 734 C CA . ARG A 1 94 ? 0.794 -40.5 -1.238 1 97.88 94 ARG A CA 1
ATOM 735 C C . ARG A 1 94 ? 1.925 -40.812 -2.207 1 97.88 94 ARG A C 1
ATOM 737 O O . ARG A 1 94 ? 2.271 -40 -3.066 1 97.88 94 ARG A O 1
ATOM 744 N N . ASP A 1 95 ? 2.389 -42 -2.053 1 97.94 95 ASP A N 1
ATOM 745 C CA . ASP A 1 95 ? 3.385 -42.469 -3.018 1 97.94 95 ASP A CA 1
ATOM 746 C C . ASP A 1 95 ? 2.822 -42.438 -4.438 1 97.94 95 ASP A C 1
ATOM 748 O O . ASP A 1 95 ? 1.688 -42.875 -4.668 1 97.94 95 ASP A O 1
ATOM 752 N N . GLY A 1 96 ? 3.557 -41.906 -5.312 1 98 96 GLY A N 1
ATOM 753 C CA . GLY A 1 96 ? 3.182 -41.906 -6.719 1 98 96 GLY A CA 1
ATOM 754 C C . GLY A 1 96 ? 2.197 -40.812 -7.078 1 98 96 GLY A C 1
ATOM 755 O O . GLY A 1 96 ? 1.777 -40.688 -8.227 1 98 96 GLY A O 1
ATOM 756 N N . GLN A 1 97 ? 1.808 -39.969 -6.102 1 98.38 97 GLN A N 1
ATOM 757 C CA . GLN A 1 97 ? 0.795 -38.938 -6.332 1 98.38 97 GLN A CA 1
ATOM 758 C C . GLN A 1 97 ? 1.348 -37.812 -7.191 1 98.38 97 GLN A C 1
ATOM 760 O O . GLN A 1 97 ? 2.559 -37.719 -7.398 1 98.38 97 GLN A O 1
ATOM 765 N N . ILE A 1 98 ? 0.471 -37 -7.785 1 98.62 98 ILE A N 1
ATOM 766 C CA . ILE A 1 98 ? 0.838 -35.906 -8.68 1 98.62 98 ILE A CA 1
ATOM 767 C C . ILE A 1 98 ? 0.659 -34.562 -7.969 1 98.62 98 ILE A C 1
ATOM 769 O O . ILE A 1 98 ? -0.377 -34.344 -7.348 1 98.62 98 ILE A O 1
ATOM 773 N N . LEU A 1 99 ? 1.7 -33.781 -7.973 1 98.75 99 LEU A N 1
ATOM 774 C CA . LEU A 1 99 ? 1.629 -32.438 -7.449 1 98.75 99 LEU A CA 1
ATOM 775 C C . LEU A 1 99 ? 1.734 -31.406 -8.578 1 98.75 99 LEU A C 1
ATOM 777 O O . LEU A 1 99 ? 2.578 -31.547 -9.461 1 98.75 99 LEU A O 1
ATOM 781 N N . TRP A 1 100 ? 0.876 -30.484 -8.625 1 98.75 100 TRP A N 1
ATOM 782 C CA . TRP A 1 100 ? 0.847 -29.375 -9.586 1 98.75 100 TRP A CA 1
ATOM 783 C C . TRP A 1 100 ? 1.025 -28.047 -8.875 1 98.75 100 TRP A C 1
ATOM 785 O O . TRP A 1 100 ? 0.242 -27.688 -7.992 1 98.75 100 TRP A O 1
ATOM 795 N N . GLY A 1 101 ? 2.104 -27.281 -9.078 1 98.19 101 GLY A N 1
ATOM 796 C CA . GLY A 1 101 ? 2.414 -26.016 -8.422 1 98.19 101 GLY A CA 1
ATOM 797 C C . GLY A 1 101 ? 3.812 -25.516 -8.734 1 98.19 101 GLY A C 1
ATOM 798 O O . GLY A 1 101 ? 4.359 -25.812 -9.797 1 98.19 101 GLY A O 1
ATOM 799 N N . TRP A 1 102 ? 4.352 -24.625 -7.895 1 97.5 102 TRP A N 1
ATOM 800 C CA . TRP A 1 102 ? 5.715 -24.125 -7.969 1 97.5 102 TRP A CA 1
ATOM 801 C C . TRP A 1 102 ? 6.625 -24.844 -6.984 1 97.5 102 TRP A C 1
ATOM 803 O O . TRP A 1 102 ? 6.992 -24.297 -5.945 1 97.5 102 TRP A O 1
ATOM 813 N N . PRO A 1 103 ? 7.102 -25.984 -7.262 1 97.12 103 PRO A N 1
ATOM 814 C CA . PRO A 1 103 ? 7.957 -26.688 -6.309 1 97.12 103 PRO A CA 1
ATOM 815 C C . PRO A 1 103 ? 9.375 -26.109 -6.242 1 97.12 103 PRO A C 1
ATOM 817 O O . PRO A 1 103 ? 10.047 -26.25 -5.219 1 97.12 103 PRO A O 1
ATOM 820 N N . HIS A 1 104 ? 9.867 -25.531 -7.332 1 93.81 104 HIS A N 1
ATOM 821 C CA . HIS A 1 104 ? 11.211 -24.984 -7.395 1 93.81 104 HIS A CA 1
ATOM 822 C C . HIS A 1 104 ? 12.258 -26.016 -6.969 1 93.81 104 HIS A C 1
ATOM 824 O O . HIS A 1 104 ? 13.094 -25.734 -6.105 1 93.81 104 HIS A O 1
ATOM 830 N N . CYS A 1 105 ? 12.25 -27.078 -7.613 1 95.94 105 CYS A N 1
ATOM 831 C CA . CYS A 1 105 ? 13.062 -28.219 -7.223 1 95.94 105 CYS A CA 1
ATOM 832 C C . CYS A 1 105 ? 14.547 -27.906 -7.375 1 95.94 105 CYS A C 1
ATOM 834 O O . CYS A 1 105 ? 15.367 -28.375 -6.578 1 95.94 105 CYS A O 1
ATOM 836 N N . VAL A 1 106 ? 14.914 -27.141 -8.359 1 93.31 106 VAL A N 1
ATOM 837 C CA . VAL A 1 106 ? 16.328 -26.906 -8.656 1 93.31 106 VAL A CA 1
ATOM 838 C C . VAL A 1 106 ? 17.047 -26.422 -7.402 1 93.31 106 VAL A C 1
ATOM 840 O O . VAL A 1 106 ? 18.078 -26.969 -7.023 1 93.31 106 VAL A O 1
ATOM 843 N N . GLN A 1 107 ? 16.422 -25.516 -6.715 1 90.19 107 GLN A N 1
ATOM 844 C CA . GLN A 1 107 ? 17.109 -24.875 -5.594 1 90.19 107 GLN A CA 1
ATOM 845 C C . GLN A 1 107 ? 16.672 -25.484 -4.266 1 90.19 107 GLN A C 1
ATOM 847 O O . GLN A 1 107 ? 17.125 -25.047 -3.201 1 90.19 107 GLN A O 1
ATOM 852 N N . ASP A 1 108 ? 15.797 -26.484 -4.305 1 93.81 108 ASP A N 1
ATOM 853 C CA . ASP A 1 108 ? 15.289 -27.078 -3.068 1 93.81 108 ASP A CA 1
ATOM 854 C C . ASP A 1 108 ? 15.625 -28.562 -2.986 1 93.81 108 ASP A C 1
ATOM 856 O O . ASP A 1 108 ? 14.805 -29.406 -3.354 1 93.81 108 ASP A O 1
ATOM 860 N N . THR A 1 109 ? 16.719 -28.844 -2.359 1 96.19 109 THR A N 1
ATOM 861 C CA . THR A 1 109 ? 17.234 -30.203 -2.289 1 96.19 109 THR A CA 1
ATOM 862 C C . THR A 1 109 ? 16.312 -31.094 -1.455 1 96.19 109 THR A C 1
ATOM 864 O O . THR A 1 109 ? 16.047 -32.25 -1.819 1 96.19 109 THR A O 1
ATOM 867 N N . GLU A 1 110 ? 15.914 -30.531 -0.382 1 97.38 110 GLU A N 1
ATOM 868 C CA . GLU A 1 110 ? 15.062 -31.312 0.515 1 97.38 110 GLU A CA 1
ATOM 869 C C . GLU A 1 110 ? 13.758 -31.703 -0.17 1 97.38 110 GLU A C 1
ATOM 871 O O . GLU A 1 110 ? 13.359 -32.875 -0.139 1 97.38 110 GLU A O 1
ATOM 876 N N . LEU A 1 111 ? 13.109 -30.766 -0.76 1 97.88 111 LEU A N 1
ATOM 877 C CA . LEU A 1 111 ? 11.859 -31.016 -1.462 1 97.88 111 LEU A CA 1
ATOM 878 C C . LEU A 1 111 ? 12.062 -32 -2.598 1 97.88 111 LEU A C 1
ATOM 880 O O . LEU A 1 111 ? 11.258 -32.938 -2.779 1 97.88 111 LEU A O 1
ATOM 884 N N . THR A 1 112 ? 13.133 -31.875 -3.297 1 98.38 112 THR A N 1
ATOM 885 C CA . THR A 1 112 ? 13.461 -32.781 -4.41 1 98.38 112 THR A CA 1
ATOM 886 C C . THR A 1 112 ? 13.641 -34.188 -3.92 1 98.38 112 THR A C 1
ATOM 888 O O . THR A 1 112 ? 13.133 -35.125 -4.535 1 98.38 112 THR A O 1
ATOM 891 N N . GLN A 1 113 ? 14.32 -34.344 -2.836 1 98.25 113 GLN A N 1
ATOM 892 C CA . GLN A 1 113 ? 14.578 -35.688 -2.301 1 98.25 113 GLN A CA 1
ATOM 893 C C . GLN A 1 113 ? 13.281 -36.375 -1.928 1 98.25 113 GLN A C 1
ATOM 895 O O . GLN A 1 113 ? 13.117 -37.562 -2.199 1 98.25 113 GLN A O 1
ATOM 900 N N . VAL A 1 114 ? 12.383 -35.656 -1.305 1 98.44 114 VAL A N 1
ATOM 901 C CA . VAL A 1 114 ? 11.094 -36.25 -0.943 1 98.44 114 VAL A CA 1
ATOM 902 C C . VAL A 1 114 ? 10.367 -36.688 -2.203 1 98.44 114 VAL A C 1
ATOM 904 O O . VAL A 1 114 ? 9.773 -37.781 -2.227 1 98.44 114 VAL A O 1
ATOM 907 N N . ALA A 1 115 ? 10.375 -35.906 -3.229 1 98.69 115 ALA A N 1
ATOM 908 C CA . ALA A 1 115 ? 9.703 -36.219 -4.484 1 98.69 115 ALA A CA 1
ATOM 909 C C . ALA A 1 115 ? 10.266 -37.5 -5.086 1 98.69 115 ALA A C 1
ATOM 911 O O . ALA A 1 115 ? 9.516 -38.344 -5.609 1 98.69 115 ALA A O 1
ATOM 912 N N . ILE A 1 116 ? 11.555 -37.688 -5.07 1 98.44 116 ILE A N 1
ATOM 913 C CA . ILE A 1 116 ? 12.219 -38.875 -5.598 1 98.44 116 ILE A CA 1
ATOM 914 C C . ILE A 1 116 ? 11.844 -40.094 -4.758 1 98.44 116 ILE A C 1
ATOM 916 O O . ILE A 1 116 ? 11.414 -41.094 -5.293 1 98.44 116 ILE A O 1
ATOM 920 N N . ASP A 1 117 ? 11.969 -39.938 -3.439 1 98.19 117 ASP A N 1
ATOM 921 C CA . ASP A 1 117 ? 11.75 -41.062 -2.52 1 98.19 117 ASP A CA 1
ATOM 922 C C . ASP A 1 117 ? 10.312 -41.562 -2.607 1 98.19 117 ASP A C 1
ATOM 924 O O . ASP A 1 117 ? 10.078 -42.781 -2.535 1 98.19 117 ASP A O 1
ATOM 928 N N . ARG A 1 118 ? 9.43 -40.656 -2.814 1 97.88 118 ARG A N 1
ATOM 929 C CA . ARG A 1 118 ? 8.016 -41.031 -2.801 1 97.88 118 ARG A CA 1
ATOM 930 C C . ARG A 1 118 ? 7.5 -41.25 -4.215 1 97.88 118 ARG A C 1
ATOM 932 O O . ARG A 1 118 ? 6.293 -41.406 -4.418 1 97.88 118 ARG A O 1
ATOM 939 N N . ARG A 1 119 ? 8.375 -41.219 -5.18 1 98.31 119 ARG A N 1
ATOM 940 C CA . ARG A 1 119 ? 8.07 -41.469 -6.582 1 98.31 119 ARG A CA 1
ATOM 941 C C . ARG A 1 119 ? 6.949 -40.562 -7.074 1 98.31 119 ARG A C 1
ATOM 943 O O . ARG A 1 119 ? 5.98 -41.031 -7.68 1 98.31 119 ARG A O 1
ATOM 950 N N . LEU A 1 120 ? 7 -39.344 -6.645 1 98.69 120 LEU A N 1
ATOM 951 C CA . LEU A 1 120 ? 5.984 -38.375 -7.023 1 98.69 120 LEU A CA 1
ATOM 952 C C . LEU A 1 120 ? 6.172 -37.906 -8.469 1 98.69 120 LEU A C 1
ATOM 954 O O . LEU A 1 120 ? 7.25 -38.094 -9.039 1 98.69 120 LEU A O 1
ATOM 958 N N . THR A 1 121 ? 5.113 -37.469 -9.094 1 98.69 121 THR A N 1
ATOM 959 C CA . THR A 1 121 ? 5.16 -36.719 -10.336 1 98.69 121 THR A CA 1
ATOM 960 C C . THR A 1 121 ? 4.867 -35.25 -10.078 1 98.69 121 THR A C 1
ATOM 962 O O . THR A 1 121 ? 3.828 -34.906 -9.508 1 98.69 121 THR A O 1
ATOM 965 N N . LEU A 1 122 ? 5.832 -34.375 -10.398 1 98.75 122 LEU A N 1
ATOM 966 C CA . LEU A 1 122 ? 5.684 -32.969 -10.164 1 98.75 122 LEU A CA 1
ATOM 967 C C . LEU A 1 122 ? 5.512 -32.219 -11.484 1 98.75 122 LEU A C 1
ATOM 969 O O . LEU A 1 122 ? 6.41 -32.219 -12.32 1 98.75 122 LEU A O 1
ATOM 973 N N . VAL A 1 123 ? 4.383 -31.625 -11.688 1 98.62 123 VAL A N 1
ATOM 974 C CA . VAL A 1 123 ? 4.133 -30.703 -12.789 1 98.62 123 VAL A CA 1
ATOM 975 C C . VAL A 1 123 ? 4.359 -29.266 -12.312 1 98.62 123 VAL A C 1
ATOM 977 O O . VAL A 1 123 ? 3.557 -28.719 -11.547 1 98.62 123 VAL A O 1
ATOM 980 N N . ALA A 1 124 ? 5.402 -28.641 -12.805 1 98.62 124 ALA A N 1
ATOM 981 C CA . ALA A 1 124 ? 5.902 -27.406 -12.219 1 98.62 124 ALA A CA 1
ATOM 982 C C . ALA A 1 124 ? 5.359 -26.188 -12.969 1 98.62 124 ALA A C 1
ATOM 984 O O . ALA A 1 124 ? 5.625 -26.016 -14.164 1 98.62 124 ALA A O 1
ATOM 985 N N . PHE A 1 125 ? 4.664 -25.266 -12.195 1 98.12 125 PHE A N 1
ATOM 986 C CA . PHE A 1 125 ? 4.168 -24.016 -12.75 1 98.12 125 PHE A CA 1
ATOM 987 C C . PHE A 1 125 ? 5.305 -23.219 -13.391 1 98.12 125 PHE A C 1
ATOM 989 O O . PHE A 1 125 ? 5.137 -22.641 -14.461 1 98.12 125 PHE A O 1
ATOM 996 N N . GLU A 1 126 ? 6.496 -23.203 -12.742 1 95.31 126 GLU A N 1
ATOM 997 C CA . GLU A 1 126 ? 7.617 -22.359 -13.164 1 95.31 126 GLU A CA 1
ATOM 998 C C . GLU A 1 126 ? 8.164 -22.812 -14.516 1 95.31 126 GLU A C 1
ATOM 1000 O O . GLU A 1 126 ? 8.906 -22.078 -15.164 1 95.31 126 GLU A O 1
ATOM 1005 N N . ALA A 1 127 ? 7.742 -24.047 -14.961 1 96.38 127 ALA A N 1
ATOM 1006 C CA . ALA A 1 127 ? 8.242 -24.594 -16.219 1 96.38 127 ALA A CA 1
ATOM 1007 C C . ALA A 1 127 ? 7.145 -24.641 -17.266 1 96.38 127 ALA A C 1
ATOM 1009 O O . ALA A 1 127 ? 7.355 -25.156 -18.375 1 96.38 127 ALA A O 1
ATOM 1010 N N . MET A 1 128 ? 5.965 -24.172 -16.969 1 97.88 128 MET A N 1
ATOM 1011 C CA . MET A 1 128 ? 4.867 -24.141 -17.922 1 97.88 128 MET A CA 1
ATOM 1012 C C . MET A 1 128 ? 5.008 -22.953 -18.875 1 97.88 128 MET A C 1
ATOM 1014 O O . MET A 1 128 ? 4.938 -21.812 -18.453 1 97.88 128 MET A O 1
ATOM 1018 N N . ASN A 1 129 ? 5.25 -23.25 -20.109 1 96.56 129 ASN A N 1
ATOM 1019 C CA . ASN A 1 129 ? 5.402 -22.234 -21.156 1 96.56 129 ASN A CA 1
ATOM 1020 C C . ASN A 1 129 ? 4.523 -22.547 -22.359 1 96.56 129 ASN A C 1
ATOM 1022 O O . ASN A 1 129 ? 4.172 -23.703 -22.609 1 96.56 129 ASN A O 1
ATOM 1026 N N . HIS A 1 130 ? 4.145 -21.484 -22.969 1 94.31 130 HIS A N 1
ATOM 1027 C CA . HIS A 1 130 ? 3.566 -21.656 -24.297 1 94.31 130 HIS A CA 1
ATOM 1028 C C . HIS A 1 130 ? 4.656 -21.797 -25.359 1 94.31 130 HIS A C 1
ATOM 1030 O O . HIS A 1 130 ? 5.676 -21.109 -25.312 1 94.31 130 HIS A O 1
ATOM 1036 N N . TRP A 1 131 ? 4.406 -22.719 -26.188 1 92.31 131 TRP A N 1
ATOM 1037 C CA . TRP A 1 131 ? 5.375 -23.047 -27.234 1 92.31 131 TRP A CA 1
ATOM 1038 C C . TRP A 1 131 ? 4.762 -22.875 -28.609 1 92.31 131 TRP A C 1
ATOM 1040 O O . TRP A 1 131 ? 3.564 -23.109 -28.797 1 92.31 131 TRP A O 1
ATOM 1050 N N . SER A 1 132 ? 5.566 -22.484 -29.594 1 89.44 132 SER A N 1
ATOM 1051 C CA . SER A 1 132 ? 5.109 -22.453 -30.969 1 89.44 132 SER A CA 1
ATOM 1052 C C . SER A 1 132 ? 4.984 -23.844 -31.547 1 89.44 132 SER A C 1
ATOM 1054 O O . SER A 1 132 ? 5.465 -24.812 -30.953 1 89.44 132 SER A O 1
ATOM 1056 N N . ALA A 1 133 ? 4.395 -23.844 -32.781 1 86.25 133 ALA A N 1
ATOM 1057 C CA . ALA A 1 133 ? 4.266 -25.125 -33.469 1 86.25 133 ALA A CA 1
ATOM 1058 C C . ALA A 1 133 ? 5.633 -25.734 -33.781 1 86.25 133 ALA A C 1
ATOM 1060 O O . ALA A 1 133 ? 5.781 -26.953 -33.844 1 86.25 133 ALA A O 1
ATOM 1061 N N . GLU A 1 134 ? 6.637 -24.828 -33.875 1 88.88 134 GLU A N 1
ATOM 1062 C CA . GLU A 1 134 ? 8 -25.266 -34.156 1 88.88 134 GLU A CA 1
ATOM 1063 C C . GLU A 1 134 ? 8.781 -25.562 -32.906 1 88.88 134 GLU A C 1
ATOM 1065 O O . GLU A 1 134 ? 9.953 -25.953 -32.969 1 88.88 134 GLU A O 1
ATOM 1070 N N . GLY A 1 135 ? 8.133 -25.328 -31.719 1 84.44 135 GLY A N 1
ATOM 1071 C CA . GLY A 1 135 ? 8.766 -25.688 -30.453 1 84.44 135 GLY A CA 1
ATOM 1072 C C . GLY A 1 135 ? 9.555 -24.547 -29.844 1 84.44 135 GLY A C 1
ATOM 1073 O O . GLY A 1 135 ? 10.359 -24.75 -28.938 1 84.44 135 GLY A O 1
ATOM 1074 N N . SER A 1 136 ? 9.391 -23.391 -30.312 1 85.81 136 SER A N 1
ATOM 1075 C CA . SER A 1 136 ? 10.078 -22.234 -29.75 1 85.81 136 SER A CA 1
ATOM 1076 C C . SER A 1 136 ? 9.312 -21.656 -28.562 1 85.81 136 SER A C 1
ATOM 1078 O O . SER A 1 136 ? 8.078 -21.625 -28.562 1 85.81 136 SER A O 1
ATOM 1080 N N . PHE A 1 137 ? 10.117 -21.219 -27.688 1 82.56 137 PHE A N 1
ATOM 1081 C CA . PHE A 1 137 ? 9.539 -20.562 -26.516 1 82.56 137 PHE A CA 1
ATOM 1082 C C . PHE A 1 137 ? 8.742 -19.328 -26.906 1 82.56 137 PHE A C 1
ATOM 1084 O O . PHE A 1 137 ? 9.219 -18.5 -27.688 1 82.56 137 PHE A O 1
ATOM 1091 N N . GLN A 1 138 ? 7.543 -19.219 -26.328 1 82.06 138 GLN A N 1
ATOM 1092 C CA . GLN A 1 138 ? 6.727 -18.031 -26.609 1 82.06 138 GLN A CA 1
ATOM 1093 C C . GLN A 1 138 ? 6.539 -17.188 -25.344 1 82.06 138 GLN A C 1
ATOM 1095 O O . GLN A 1 138 ? 6.996 -16.047 -25.297 1 82.06 138 GLN A O 1
ATOM 1100 N N . LEU A 1 139 ? 5.906 -17.766 -24.422 1 89.19 139 LEU A N 1
ATOM 1101 C CA . LEU A 1 139 ? 5.531 -17 -23.234 1 89.19 139 LEU A CA 1
ATOM 1102 C C . LEU A 1 139 ? 5.312 -17.938 -22.047 1 89.19 139 LEU A C 1
ATOM 1104 O O . LEU A 1 139 ? 4.781 -19.031 -22.203 1 89.19 139 LEU A O 1
ATOM 1108 N N . HIS A 1 140 ? 5.809 -17.484 -20.938 1 95.5 140 HIS A N 1
ATOM 1109 C CA . HIS A 1 140 ? 5.488 -18.234 -19.734 1 95.5 140 HIS A CA 1
ATOM 1110 C C . HIS A 1 140 ? 3.99 -18.234 -19.469 1 95.5 140 HIS A C 1
ATOM 1112 O O . HIS A 1 140 ? 3.34 -17.188 -19.578 1 95.5 140 HIS A O 1
ATOM 1118 N N . VAL A 1 141 ? 3.4 -19.312 -19.141 1 97.19 141 VAL A N 1
ATOM 1119 C CA . VAL A 1 141 ? 1.965 -19.438 -18.922 1 97.19 141 VAL A CA 1
ATOM 1120 C C . VAL A 1 141 ? 1.517 -18.453 -17.844 1 97.19 141 VAL A C 1
ATOM 1122 O O . VAL A 1 141 ? 0.484 -17.797 -18 1 97.19 141 VAL A O 1
ATOM 1125 N N . PHE A 1 142 ? 2.311 -18.297 -16.797 1 97.81 142 PHE A N 1
ATOM 1126 C CA . PHE A 1 142 ? 1.965 -17.438 -15.672 1 97.81 142 PHE A CA 1
ATOM 1127 C C . PHE A 1 142 ? 2.721 -16.125 -15.742 1 97.81 142 PHE A C 1
ATOM 1129 O O . PHE A 1 142 ? 3.193 -15.609 -14.719 1 97.81 142 PHE A O 1
ATOM 1136 N N . HIS A 1 143 ? 2.9 -15.523 -16.906 1 96.56 143 HIS A N 1
ATOM 1137 C CA . HIS A 1 143 ? 3.652 -14.289 -17.094 1 96.56 143 HIS A CA 1
ATOM 1138 C C . HIS A 1 143 ? 3.016 -13.133 -16.328 1 96.56 143 HIS A C 1
ATOM 1140 O O . HIS A 1 143 ? 3.715 -12.234 -15.852 1 96.56 143 HIS A O 1
ATOM 1146 N N . LYS A 1 144 ? 1.677 -13.117 -16.156 1 97.81 144 LYS A N 1
ATOM 1147 C CA . LYS A 1 144 ? 1.028 -12.047 -15.398 1 97.81 144 LYS A CA 1
ATOM 1148 C C . LYS A 1 144 ? 1.385 -12.133 -13.914 1 97.81 144 LYS A C 1
ATOM 1150 O O . LYS A 1 144 ? 1.505 -11.109 -13.242 1 97.81 144 LYS A O 1
ATOM 1155 N N . ASN A 1 145 ? 1.477 -13.328 -13.406 1 97.56 145 ASN A N 1
ATOM 1156 C CA . ASN A 1 145 ? 1.976 -13.484 -12.047 1 97.56 145 ASN A CA 1
ATOM 1157 C C . ASN A 1 145 ? 3.396 -12.945 -11.906 1 97.56 145 ASN A C 1
ATOM 1159 O O . ASN A 1 145 ? 3.74 -12.352 -10.883 1 97.56 145 ASN A O 1
ATOM 1163 N N . ASN A 1 146 ? 4.234 -13.18 -12.938 1 96.88 146 ASN A N 1
ATOM 1164 C CA . ASN A 1 146 ? 5.59 -12.633 -12.945 1 96.88 146 ASN A CA 1
ATOM 1165 C C . ASN A 1 146 ? 5.582 -11.109 -12.953 1 96.88 146 ASN A C 1
ATOM 1167 O O . ASN A 1 146 ? 6.367 -10.477 -12.25 1 96.88 146 ASN A O 1
ATOM 1171 N N . GLU A 1 147 ? 4.707 -10.547 -13.773 1 97.62 147 GLU A N 1
ATOM 1172 C CA . GLU A 1 147 ? 4.551 -9.102 -13.758 1 97.62 147 GLU A CA 1
ATOM 1173 C C . GLU A 1 147 ? 4.156 -8.602 -12.367 1 97.62 147 GLU A C 1
ATOM 1175 O O . GLU A 1 147 ? 4.707 -7.617 -11.875 1 97.62 147 GLU A O 1
ATOM 1180 N N . LEU A 1 148 ? 3.221 -9.352 -11.805 1 98.31 148 LEU A N 1
ATOM 1181 C CA . LEU A 1 148 ? 2.75 -8.984 -10.477 1 98.31 148 LEU A CA 1
ATOM 1182 C C . LEU A 1 148 ? 3.877 -9.078 -9.453 1 98.31 148 LEU A C 1
ATOM 1184 O O . LEU A 1 148 ? 3.879 -8.352 -8.461 1 98.31 148 LEU A O 1
ATOM 1188 N N . ALA A 1 149 ? 4.785 -9.977 -9.656 1 98.25 149 ALA A N 1
ATOM 1189 C CA . ALA A 1 149 ? 5.93 -10.062 -8.758 1 98.25 149 ALA A CA 1
ATOM 1190 C C . ALA A 1 149 ? 6.688 -8.742 -8.711 1 98.25 149 ALA A C 1
ATOM 1192 O O . ALA A 1 149 ? 6.965 -8.211 -7.629 1 98.25 149 ALA A O 1
ATOM 1193 N N . GLY A 1 150 ? 7.035 -8.195 -9.844 1 98.44 150 GLY A N 1
ATOM 1194 C CA . GLY A 1 150 ? 7.688 -6.895 -9.906 1 98.44 150 GLY A CA 1
ATOM 1195 C C . GLY A 1 150 ? 6.82 -5.766 -9.375 1 98.44 150 GLY A C 1
ATOM 1196 O O . GLY A 1 150 ? 7.281 -4.938 -8.586 1 98.44 150 GLY A O 1
ATOM 1197 N N . TYR A 1 151 ? 5.574 -5.762 -9.805 1 98.5 151 TYR A N 1
ATOM 1198 C CA . TYR A 1 151 ? 4.594 -4.746 -9.438 1 98.5 151 TYR A CA 1
ATOM 1199 C C . TYR A 1 151 ? 4.402 -4.688 -7.93 1 98.5 151 TYR A C 1
ATOM 1201 O O . TYR A 1 151 ? 4.559 -3.627 -7.316 1 98.5 151 TYR A O 1
ATOM 1209 N N . SER A 1 152 ? 4.133 -5.855 -7.344 1 98.75 152 SER A N 1
ATOM 1210 C CA . SER A 1 152 ? 3.857 -5.953 -5.91 1 98.75 152 SER A CA 1
ATOM 1211 C C . SER A 1 152 ? 5.09 -5.598 -5.086 1 98.75 152 SER A C 1
ATOM 1213 O O . SER A 1 152 ? 4.977 -4.949 -4.043 1 98.75 152 SER A O 1
ATOM 1215 N N . SER A 1 153 ? 6.25 -6.051 -5.523 1 98.81 153 SER A N 1
ATOM 1216 C CA . SER A 1 153 ? 7.48 -5.773 -4.785 1 98.81 153 SER A CA 1
ATOM 1217 C C . SER A 1 153 ? 7.734 -4.273 -4.684 1 98.81 153 SER A C 1
ATOM 1219 O O . SER A 1 153 ? 8.055 -3.764 -3.607 1 98.81 153 SER A O 1
ATOM 1221 N N . VAL A 1 154 ? 7.57 -3.598 -5.777 1 98.75 154 VAL A N 1
ATOM 1222 C CA . VAL A 1 154 ? 7.801 -2.156 -5.809 1 98.75 154 VAL A CA 1
ATOM 1223 C C . VAL A 1 154 ? 6.793 -1.45 -4.906 1 98.75 154 VAL A C 1
ATOM 1225 O O . VAL A 1 154 ? 7.168 -0.619 -4.078 1 98.75 154 VAL A O 1
ATOM 1228 N N . LEU A 1 155 ? 5.508 -1.823 -5.066 1 98.69 155 LEU A N 1
ATOM 1229 C CA . LEU A 1 155 ? 4.469 -1.214 -4.242 1 98.69 155 LEU A CA 1
ATOM 1230 C C . LEU A 1 155 ? 4.766 -1.413 -2.758 1 98.69 155 LEU A C 1
ATOM 1232 O O . LEU A 1 155 ? 4.723 -0.458 -1.979 1 98.69 155 LEU A O 1
ATOM 1236 N N . HIS A 1 156 ? 5.039 -2.656 -2.369 1 98.75 156 HIS A N 1
ATOM 1237 C CA . HIS A 1 156 ? 5.273 -3.002 -0.972 1 98.75 156 HIS A CA 1
ATOM 1238 C C . HIS A 1 156 ? 6.527 -2.32 -0.436 1 98.75 156 HIS A C 1
ATOM 1240 O O . HIS A 1 156 ? 6.5 -1.714 0.638 1 98.75 156 HIS A O 1
ATOM 1246 N N . ALA A 1 157 ? 7.594 -2.348 -1.181 1 98.69 157 ALA A N 1
ATOM 1247 C CA . ALA A 1 157 ? 8.867 -1.777 -0.752 1 98.69 157 ALA A CA 1
ATOM 1248 C C . ALA A 1 157 ? 8.758 -0.268 -0.557 1 98.69 157 ALA A C 1
ATOM 1250 O O . ALA A 1 157 ? 9.25 0.275 0.432 1 98.69 157 ALA A O 1
ATOM 1251 N N . LEU A 1 158 ? 8.117 0.41 -1.502 1 98.5 158 LEU A N 1
ATOM 1252 C CA . LEU A 1 158 ? 7.984 1.859 -1.406 1 98.5 158 LEU A CA 1
ATOM 1253 C C . LEU A 1 158 ? 7.074 2.248 -0.247 1 98.5 158 LEU A C 1
ATOM 1255 O O . LEU A 1 158 ? 7.297 3.27 0.408 1 98.5 158 LEU A O 1
ATOM 1259 N N . SER A 1 159 ? 6.016 1.447 -0.015 1 98 159 SER A N 1
ATOM 1260 C CA . SER A 1 159 ? 5.176 1.709 1.149 1 98 159 SER A CA 1
ATOM 1261 C C . SER A 1 159 ? 5.977 1.605 2.443 1 98 159 SER A C 1
ATOM 1263 O O . SER A 1 159 ? 5.801 2.416 3.355 1 98 159 SER A O 1
ATOM 1265 N N . ILE A 1 160 ? 6.891 0.629 2.555 1 97.19 160 ILE A N 1
ATOM 1266 C CA . ILE A 1 160 ? 7.734 0.443 3.729 1 97.19 160 ILE A CA 1
ATOM 1267 C C . ILE A 1 160 ? 8.695 1.624 3.865 1 97.19 160 ILE A C 1
ATOM 1269 O O . ILE A 1 160 ? 8.914 2.131 4.969 1 97.19 160 ILE A O 1
ATOM 1273 N N . ALA A 1 161 ? 9.203 2.078 2.758 1 96.81 161 ALA A N 1
ATOM 1274 C CA . ALA A 1 161 ? 10.109 3.225 2.746 1 96.81 161 ALA A CA 1
ATOM 1275 C C . ALA A 1 161 ? 9.352 4.523 3 1 96.81 161 ALA A C 1
ATOM 1277 O O . ALA A 1 161 ? 9.961 5.578 3.186 1 96.81 161 ALA A O 1
ATOM 1278 N N . GLY A 1 162 ? 7.965 4.453 2.951 1 97.62 162 GLY A N 1
ATOM 1279 C CA . GLY A 1 162 ? 7.133 5.625 3.172 1 97.62 162 GLY A CA 1
ATOM 1280 C C . GLY A 1 162 ? 7.242 6.652 2.059 1 97.62 162 GLY A C 1
ATOM 1281 O O . GLY A 1 162 ? 7.211 7.855 2.312 1 97.62 162 GLY A O 1
ATOM 1282 N N . SER A 1 163 ? 7.371 6.215 0.82 1 97.88 163 SER A N 1
ATOM 1283 C CA . SER A 1 163 ? 7.699 7.145 -0.259 1 97.88 163 SER A CA 1
ATOM 1284 C C . SER A 1 163 ? 6.859 6.867 -1.5 1 97.88 163 SER A C 1
ATOM 1286 O O . SER A 1 163 ? 6.418 5.734 -1.718 1 97.88 163 SER A O 1
ATOM 1288 N N . THR A 1 164 ? 6.574 7.805 -2.252 1 98 164 THR A N 1
ATOM 1289 C CA . THR A 1 164 ? 5.992 7.785 -3.59 1 98 164 THR A CA 1
ATOM 1290 C C . THR A 1 164 ? 6.57 8.906 -4.449 1 98 164 THR A C 1
ATOM 1292 O O . THR A 1 164 ? 7.152 9.859 -3.926 1 98 164 THR A O 1
ATOM 1295 N N . GLY A 1 165 ? 6.512 8.773 -5.695 1 96.88 165 GLY A N 1
ATOM 1296 C CA . GLY A 1 165 ? 6.98 9.812 -6.594 1 96.88 165 GLY A CA 1
ATOM 1297 C C . GLY A 1 165 ? 5.934 10.875 -6.871 1 96.88 165 GLY A C 1
ATOM 1298 O O . GLY A 1 165 ? 6.254 11.953 -7.379 1 96.88 165 GLY A O 1
ATOM 1299 N N . ASP A 1 166 ? 4.695 10.641 -6.562 1 96.69 166 ASP A N 1
ATOM 1300 C CA . ASP A 1 166 ? 3.621 11.609 -6.781 1 96.69 166 ASP A CA 1
ATOM 1301 C C . ASP A 1 166 ? 3.729 12.781 -5.809 1 96.69 166 ASP A C 1
ATOM 1303 O O . ASP A 1 166 ? 3.248 13.875 -6.098 1 96.69 166 ASP A O 1
ATOM 1307 N N . TYR A 1 167 ? 4.273 12.492 -4.668 1 97.06 167 TYR A N 1
ATOM 1308 C CA . TYR A 1 167 ? 4.504 13.469 -3.607 1 97.06 167 TYR A CA 1
ATOM 1309 C C . TYR A 1 167 ? 5.922 13.352 -3.057 1 97.06 167 TYR A C 1
ATOM 1311 O O . TYR A 1 167 ? 6.539 12.289 -3.137 1 97.06 167 TYR A O 1
ATOM 1319 N N . GLY A 1 168 ? 6.418 14.359 -2.488 1 96 168 GLY A N 1
ATOM 1320 C CA . GLY A 1 168 ? 7.762 14.352 -1.934 1 96 168 GLY A CA 1
ATOM 1321 C C . GLY A 1 168 ? 8.836 14.656 -2.963 1 96 168 GLY A C 1
ATOM 1322 O O . GLY A 1 168 ? 8.562 15.305 -3.975 1 96 168 GLY A O 1
ATOM 1323 N N . ARG A 1 169 ? 10.008 14.312 -2.65 1 93 169 ARG A N 1
ATOM 1324 C CA . ARG A 1 169 ? 11.125 14.594 -3.539 1 93 169 ARG A CA 1
ATOM 1325 C C . ARG A 1 169 ? 11.078 13.719 -4.785 1 93 169 ARG A C 1
ATOM 1327 O O . ARG A 1 169 ? 10.562 12.602 -4.742 1 93 169 ARG A O 1
ATOM 1334 N N . ARG A 1 170 ? 11.609 14.203 -5.852 1 94.62 170 ARG A N 1
ATOM 1335 C CA . ARG A 1 170 ? 11.703 13.422 -7.082 1 94.62 170 ARG A CA 1
ATOM 1336 C C . ARG A 1 170 ? 12.648 12.234 -6.91 1 94.62 170 ARG A C 1
ATOM 1338 O O . ARG A 1 170 ? 13.703 12.367 -6.293 1 94.62 170 ARG A O 1
ATOM 1345 N N . LEU A 1 171 ? 12.227 11.094 -7.43 1 96.94 171 LEU A N 1
ATOM 1346 C CA . LEU A 1 171 ? 13.008 9.867 -7.305 1 96.94 171 LEU A CA 1
ATOM 1347 C C . LEU A 1 171 ? 13.398 9.336 -8.68 1 96.94 171 LEU A C 1
ATOM 1349 O O . LEU A 1 171 ? 12.648 9.492 -9.648 1 96.94 171 LEU A O 1
ATOM 1353 N N . ARG A 1 172 ? 14.562 8.797 -8.781 1 96.81 172 ARG A N 1
ATOM 1354 C CA . ARG A 1 172 ? 15.055 8.094 -9.961 1 96.81 172 ARG A CA 1
ATOM 1355 C C . ARG A 1 172 ? 15.219 6.602 -9.688 1 96.81 172 ARG A C 1
ATOM 1357 O O . ARG A 1 172 ? 15.688 6.211 -8.617 1 96.81 172 ARG A O 1
ATOM 1364 N N . ALA A 1 173 ? 14.781 5.789 -10.688 1 98.19 173 ALA A N 1
ATOM 1365 C CA . ALA A 1 173 ? 14.844 4.344 -10.484 1 98.19 173 ALA A CA 1
ATOM 1366 C C . ALA A 1 173 ? 15.555 3.656 -11.648 1 98.19 173 ALA A C 1
ATOM 1368 O O . ALA A 1 173 ? 15.641 4.211 -12.75 1 98.19 173 ALA A O 1
ATOM 1369 N N . VAL A 1 174 ? 16.109 2.521 -11.359 1 97.19 174 VAL A N 1
ATOM 1370 C CA . VAL A 1 174 ? 16.672 1.651 -12.383 1 97.19 174 VAL A CA 1
ATOM 1371 C C . VAL A 1 174 ? 16.188 0.221 -12.188 1 97.19 174 VAL A C 1
ATOM 1373 O O . VAL A 1 174 ? 16.094 -0.261 -11.055 1 97.19 174 VAL A O 1
ATOM 1376 N N . VAL A 1 175 ? 15.734 -0.4 -13.227 1 97.25 175 VAL A N 1
ATOM 1377 C CA . VAL A 1 175 ? 15.25 -1.775 -13.227 1 97.25 175 VAL A CA 1
ATOM 1378 C C . VAL A 1 175 ? 16.203 -2.66 -14.031 1 97.25 175 VAL A C 1
ATOM 1380 O O . VAL A 1 175 ? 16.469 -2.383 -15.203 1 97.25 175 VAL A O 1
ATOM 1383 N N . LEU A 1 176 ? 16.719 -3.676 -13.328 1 95.31 176 LEU A N 1
ATOM 1384 C CA . LEU A 1 176 ? 17.547 -4.672 -14.008 1 95.31 176 LEU A CA 1
ATOM 1385 C C . LEU A 1 176 ? 16.688 -5.789 -14.586 1 95.31 176 LEU A C 1
ATOM 1387 O O . LEU A 1 176 ? 16 -6.496 -13.844 1 95.31 176 LEU A O 1
ATOM 1391 N N . GLY A 1 177 ? 16.719 -5.938 -15.883 1 92.06 177 GLY A N 1
ATOM 1392 C CA . GLY A 1 177 ? 15.906 -6.93 -16.562 1 92.06 177 GLY A CA 1
ATOM 1393 C C . GLY A 1 177 ? 14.852 -6.316 -17.469 1 92.06 177 GLY A C 1
ATOM 1394 O O . GLY A 1 177 ? 14.469 -5.156 -17.297 1 92.06 177 GLY A O 1
ATOM 1395 N N . PHE A 1 178 ? 14.328 -7.125 -18.359 1 88.25 178 PHE A N 1
ATOM 1396 C CA . PHE A 1 178 ? 13.367 -6.586 -19.312 1 88.25 178 PHE A CA 1
ATOM 1397 C C . PHE A 1 178 ? 12.219 -7.562 -19.531 1 88.25 178 PHE A C 1
ATOM 1399 O O . PHE A 1 178 ? 11.414 -7.387 -20.453 1 88.25 178 PHE A O 1
ATOM 1406 N N . GLY A 1 179 ? 12.023 -8.523 -18.781 1 90.75 179 GLY A N 1
ATOM 1407 C 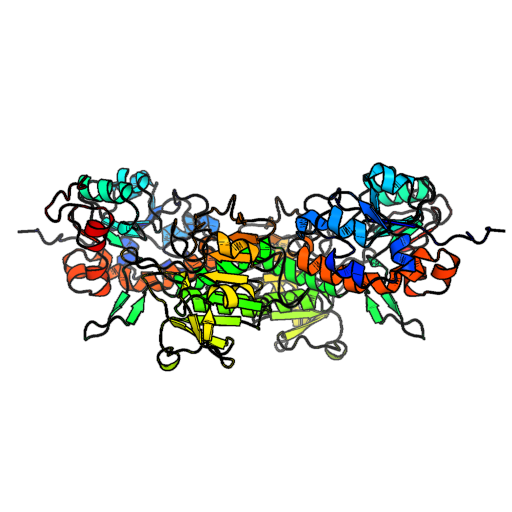CA . GLY A 1 179 ? 10.938 -9.492 -18.875 1 90.75 179 GLY A CA 1
ATOM 1408 C C . GLY A 1 179 ? 9.672 -9.047 -18.172 1 90.75 179 GLY A C 1
ATOM 1409 O O . GLY A 1 179 ? 9.484 -7.855 -17.922 1 90.75 179 GLY A O 1
ATOM 1410 N N . ALA A 1 180 ? 8.805 -10.008 -17.969 1 93.69 180 ALA A N 1
ATOM 1411 C CA . ALA A 1 180 ? 7.504 -9.742 -17.359 1 93.69 180 ALA A CA 1
ATOM 1412 C C . ALA A 1 180 ? 7.668 -9.086 -15.992 1 93.69 180 ALA A C 1
ATOM 1414 O O . ALA A 1 180 ? 6.965 -8.125 -15.672 1 93.69 180 ALA A O 1
ATOM 1415 N N . THR A 1 181 ? 8.602 -9.57 -15.203 1 96.19 181 THR A N 1
ATOM 1416 C CA . THR A 1 181 ? 8.836 -9.023 -13.867 1 96.19 181 THR A CA 1
ATOM 1417 C C . THR A 1 181 ? 9.25 -7.559 -13.953 1 96.19 181 THR A C 1
ATOM 1419 O O . THR A 1 181 ? 8.734 -6.715 -13.219 1 96.19 181 THR A O 1
ATOM 1422 N N . ALA A 1 182 ? 10.18 -7.27 -14.844 1 95.5 182 ALA A N 1
ATOM 1423 C CA . ALA A 1 182 ? 10.633 -5.895 -15.047 1 95.5 182 ALA A CA 1
ATOM 1424 C C . ALA A 1 182 ? 9.484 -5.004 -15.508 1 95.5 182 ALA A C 1
ATOM 1426 O O . ALA A 1 182 ? 9.344 -3.867 -15.047 1 95.5 182 ALA A O 1
ATOM 1427 N N . ARG A 1 183 ? 8.711 -5.504 -16.453 1 94.88 183 ARG A N 1
ATOM 1428 C CA . ARG A 1 183 ? 7.559 -4.75 -16.938 1 94.88 183 ARG A CA 1
ATOM 1429 C C . ARG A 1 183 ? 6.621 -4.398 -15.781 1 94.88 183 ARG A C 1
ATOM 1431 O O . ARG A 1 183 ? 6.137 -3.271 -15.688 1 94.88 183 ARG A O 1
ATOM 1438 N N . GLY A 1 184 ? 6.348 -5.371 -14.922 1 97.25 184 GLY A N 1
ATOM 1439 C CA . GLY A 1 184 ? 5.543 -5.113 -13.734 1 97.25 184 GLY A CA 1
ATOM 1440 C C . GLY A 1 184 ? 6.137 -4.047 -12.836 1 97.25 184 GLY A C 1
ATOM 1441 O O . GLY A 1 184 ? 5.422 -3.174 -12.336 1 97.25 184 GLY A O 1
ATOM 1442 N N . ALA A 1 185 ? 7.441 -4.137 -12.633 1 98.06 185 ALA A N 1
ATOM 1443 C CA . ALA A 1 185 ? 8.133 -3.166 -11.789 1 98.06 185 ALA A CA 1
ATOM 1444 C C . ALA A 1 185 ? 8.008 -1.756 -12.352 1 98.06 185 ALA A C 1
ATOM 1446 O O . ALA A 1 185 ? 7.703 -0.81 -11.625 1 98.06 185 ALA A O 1
ATOM 1447 N N . VAL A 1 186 ? 8.234 -1.618 -13.641 1 96.94 186 VAL A N 1
ATOM 1448 C CA . VAL A 1 186 ? 8.164 -0.317 -14.297 1 96.94 186 VAL A CA 1
ATOM 1449 C C . VAL A 1 186 ? 6.738 0.231 -14.195 1 96.94 186 VAL A C 1
ATOM 1451 O O . VAL A 1 186 ? 6.543 1.417 -13.914 1 96.94 186 VAL A O 1
ATOM 1454 N N . THR A 1 187 ? 5.762 -0.647 -14.406 1 96.81 187 THR A N 1
ATOM 1455 C CA . THR A 1 187 ? 4.367 -0.236 -14.289 1 96.81 187 THR A CA 1
ATOM 1456 C C . THR A 1 187 ? 4.09 0.34 -12.906 1 96.81 187 THR A C 1
ATOM 1458 O O . THR A 1 187 ? 3.479 1.403 -12.781 1 96.81 187 THR A O 1
ATOM 1461 N N . ALA A 1 188 ? 4.562 -0.321 -11.883 1 98 188 ALA A N 1
ATOM 1462 C CA . ALA A 1 188 ? 4.359 0.137 -10.508 1 98 188 ALA A CA 1
ATOM 1463 C C . ALA A 1 188 ? 5.078 1.457 -10.258 1 98 188 ALA A C 1
ATOM 1465 O O . ALA A 1 188 ? 4.527 2.365 -9.633 1 98 188 ALA A O 1
ATOM 1466 N N . LEU A 1 189 ? 6.348 1.527 -10.742 1 98.12 189 LEU A N 1
ATOM 1467 C CA . LEU A 1 189 ? 7.105 2.76 -10.562 1 98.12 189 LEU A CA 1
ATOM 1468 C C . LEU A 1 189 ? 6.379 3.941 -11.195 1 98.12 189 LEU A C 1
ATOM 1470 O O . LEU A 1 189 ? 6.18 4.973 -10.547 1 98.12 189 LEU A O 1
ATOM 1474 N N . ASN A 1 190 ? 5.918 3.75 -12.383 1 96.44 190 ASN A N 1
ATOM 1475 C CA . ASN A 1 190 ? 5.18 4.801 -13.078 1 96.44 190 ASN A CA 1
ATOM 1476 C C . ASN A 1 190 ? 3.883 5.148 -12.352 1 96.44 190 ASN A C 1
ATOM 1478 O O . ASN A 1 190 ? 3.533 6.32 -12.219 1 96.44 190 ASN A O 1
ATOM 1482 N N . ALA A 1 191 ? 3.215 4.137 -11.945 1 95.69 191 ALA A N 1
ATOM 1483 C CA . ALA A 1 191 ? 1.958 4.324 -11.227 1 95.69 191 ALA A CA 1
ATOM 1484 C C . ALA A 1 191 ? 2.156 5.203 -10 1 95.69 191 ALA A C 1
ATOM 1486 O O . ALA A 1 191 ? 1.304 6.035 -9.68 1 95.69 191 ALA A O 1
ATOM 1487 N N . LEU A 1 192 ? 3.297 5.098 -9.344 1 97.38 192 LEU A N 1
ATOM 1488 C CA . LEU A 1 192 ? 3.561 5.816 -8.102 1 97.38 192 LEU A CA 1
ATOM 1489 C C . LEU A 1 192 ? 4.254 7.148 -8.383 1 97.38 192 LEU A C 1
ATOM 1491 O O . LEU A 1 192 ? 4.75 7.797 -7.461 1 97.38 192 LEU A O 1
ATOM 1495 N N . GLY A 1 193 ? 4.34 7.508 -9.625 1 96.31 193 GLY A N 1
ATOM 1496 C CA . GLY A 1 193 ? 4.832 8.828 -9.977 1 96.31 193 GLY A CA 1
ATOM 1497 C C . GLY A 1 193 ? 6.336 8.867 -10.195 1 96.31 193 GLY A C 1
ATOM 1498 O O . GLY A 1 193 ? 6.938 9.945 -10.203 1 96.31 193 GLY A O 1
ATOM 1499 N N . ILE A 1 194 ? 6.961 7.746 -10.266 1 97.31 194 ILE A N 1
ATOM 1500 C CA . ILE A 1 194 ? 8.383 7.676 -10.578 1 97.31 194 ILE A CA 1
ATOM 1501 C C . ILE A 1 194 ? 8.57 7.41 -12.07 1 97.31 194 ILE A C 1
ATOM 1503 O O . ILE A 1 194 ? 8.438 6.273 -12.531 1 97.31 194 ILE A O 1
ATOM 1507 N N . HIS A 1 195 ? 8.953 8.484 -12.766 1 95.06 195 HIS A N 1
ATOM 1508 C CA . HIS A 1 195 ? 8.938 8.406 -14.219 1 95.06 195 HIS A CA 1
ATOM 1509 C C . HIS A 1 195 ? 10.352 8.391 -14.781 1 95.06 195 HIS A C 1
ATOM 1511 O O . HIS A 1 195 ? 10.555 8.047 -15.953 1 95.06 195 HIS A O 1
ATOM 1517 N N . ASP A 1 196 ? 11.305 8.859 -14.016 1 95.44 196 ASP A N 1
ATOM 1518 C CA . ASP A 1 196 ? 12.703 8.742 -14.406 1 95.44 196 ASP A CA 1
ATOM 1519 C C . ASP A 1 196 ? 13.234 7.34 -14.133 1 95.44 196 ASP A C 1
ATOM 1521 O O . ASP A 1 196 ? 13.852 7.094 -13.094 1 95.44 196 ASP A O 1
ATOM 1525 N N . VAL A 1 197 ? 12.922 6.426 -15.047 1 96.12 197 VAL A N 1
ATOM 1526 C CA . VAL A 1 197 ? 1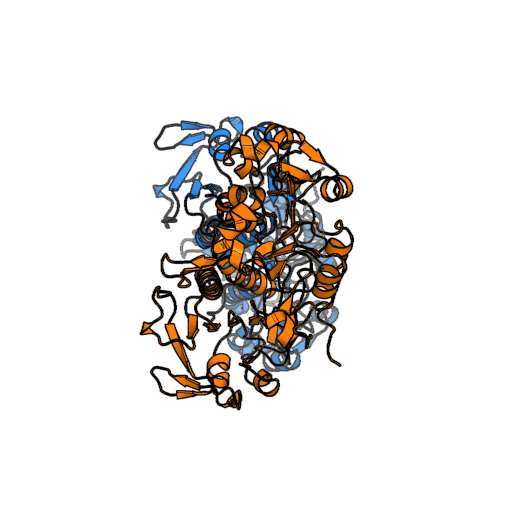3.227 5.008 -14.875 1 96.12 197 VAL A CA 1
ATOM 1527 C C . VAL A 1 197 ? 14.164 4.539 -15.984 1 96.12 197 VAL A C 1
ATOM 1529 O O . VAL A 1 197 ? 13.883 4.742 -17.172 1 96.12 197 VAL A O 1
ATOM 1532 N N . HIS A 1 198 ? 15.266 3.979 -15.625 1 94 198 HIS A N 1
ATOM 1533 C CA . HIS A 1 198 ? 16.141 3.266 -16.547 1 94 198 HIS A CA 1
ATOM 1534 C C . HIS A 1 198 ? 15.898 1.762 -16.484 1 94 198 HIS A C 1
ATOM 1536 O O . HIS A 1 198 ? 15.664 1.212 -15.406 1 94 198 HIS A O 1
ATOM 1542 N N . VAL A 1 199 ? 15.93 1.139 -17.594 1 93.75 199 VAL A N 1
ATOM 1543 C CA . VAL A 1 199 ? 15.891 -0.318 -17.672 1 93.75 199 VAL A CA 1
ATOM 1544 C C . VAL A 1 199 ? 17.203 -0.839 -18.25 1 93.75 199 VAL A C 1
ATOM 1546 O O . VAL A 1 199 ? 17.625 -0.405 -19.328 1 93.75 199 VAL A O 1
ATOM 1549 N N . VAL A 1 200 ? 17.828 -1.68 -17.484 1 91.38 200 VAL A N 1
ATOM 1550 C CA . VAL A 1 200 ? 19.109 -2.244 -17.906 1 91.38 200 VAL A CA 1
ATOM 1551 C C . VAL A 1 200 ? 18.906 -3.686 -18.375 1 91.38 200 VAL A C 1
ATOM 1553 O O . VAL A 1 200 ? 18.391 -4.52 -17.625 1 91.38 200 VAL A O 1
ATOM 1556 N N . THR A 1 201 ? 19.297 -3.926 -19.547 1 87.06 201 THR A N 1
ATOM 1557 C CA . THR A 1 201 ? 19.125 -5.273 -20.078 1 87.06 201 THR A CA 1
ATOM 1558 C C . THR A 1 201 ? 20.375 -5.723 -20.828 1 87.06 201 THR A C 1
ATOM 1560 O O . THR A 1 201 ? 21.125 -4.895 -21.344 1 87.06 201 THR A O 1
ATOM 1563 N N . GLN A 1 202 ? 20.609 -6.992 -20.75 1 77.88 202 GLN A N 1
ATOM 1564 C CA . GLN A 1 202 ? 21.719 -7.57 -21.5 1 77.88 202 GLN A CA 1
ATOM 1565 C C . GLN A 1 202 ? 21.391 -7.695 -22.984 1 77.88 202 GLN A C 1
ATOM 1567 O O . GLN A 1 202 ? 22.281 -7.691 -23.828 1 77.88 202 GLN A O 1
ATOM 1572 N N . ARG A 1 203 ? 20.188 -7.797 -23.25 1 67.06 203 ARG A N 1
ATOM 1573 C CA . ARG A 1 203 ? 19.766 -8 -24.625 1 67.06 203 ARG A CA 1
ATOM 1574 C C . ARG A 1 203 ? 19.766 -6.688 -25.406 1 67.06 203 ARG A C 1
ATOM 1576 O O . ARG A 1 203 ? 19.562 -5.617 -24.828 1 67.06 203 ARG A O 1
ATOM 1583 N N . GLY A 1 204 ? 20.234 -6.797 -26.641 1 59.34 204 GLY A N 1
ATOM 1584 C CA . GLY A 1 204 ? 20.234 -5.617 -27.484 1 59.34 204 GLY A CA 1
ATOM 1585 C C . GLY A 1 204 ? 18.891 -4.914 -27.516 1 59.34 204 GLY A C 1
ATOM 1586 O O . GLY A 1 204 ? 17.844 -5.551 -27.391 1 59.34 204 GLY A O 1
ATOM 1587 N N . VAL A 1 205 ? 18.875 -3.604 -27.375 1 54.69 205 VAL A N 1
ATOM 1588 C CA . VAL A 1 205 ? 17.703 -2.727 -27.359 1 54.69 205 VAL A CA 1
ATOM 1589 C C . VAL A 1 205 ? 16.766 -3.109 -28.5 1 54.69 205 VAL A C 1
ATOM 1591 O O . VAL A 1 205 ? 15.547 -3.066 -28.344 1 54.69 205 VAL A O 1
ATOM 1594 N N . THR A 1 206 ? 17.312 -3.521 -29.594 1 45.25 206 THR A N 1
ATOM 1595 C CA . THR A 1 206 ? 16.516 -3.871 -30.766 1 45.25 206 THR A CA 1
ATOM 1596 C C . THR A 1 206 ? 15.695 -5.133 -30.5 1 45.25 206 THR A C 1
ATOM 1598 O O . THR A 1 206 ? 14.703 -5.383 -31.188 1 45.25 206 THR A O 1
ATOM 1601 N N . ALA A 1 207 ? 16.125 -5.906 -29.656 1 45.38 207 ALA A N 1
ATOM 1602 C CA . ALA A 1 207 ? 15.477 -7.188 -29.391 1 45.38 207 ALA A CA 1
ATOM 1603 C C . ALA A 1 207 ? 14.375 -7.039 -28.344 1 45.38 207 ALA A C 1
ATOM 1605 O O . ALA A 1 207 ? 13.648 -7.992 -28.062 1 45.38 207 ALA A O 1
ATOM 1606 N N . VAL A 1 208 ? 14.398 -5.883 -27.812 1 46.28 208 VAL A N 1
ATOM 1607 C CA . VAL A 1 208 ? 13.352 -5.648 -26.828 1 46.28 208 VAL A CA 1
ATOM 1608 C C . VAL A 1 208 ? 12.023 -5.367 -27.531 1 46.28 208 VAL A C 1
ATOM 1610 O O . VAL A 1 208 ? 11.867 -4.32 -28.156 1 46.28 208 VAL A O 1
ATOM 1613 N N . SER A 1 209 ? 11.352 -6.336 -28.062 1 44.09 209 SER A N 1
ATOM 1614 C CA . SER A 1 209 ? 10.109 -6.285 -28.828 1 44.09 209 SER A CA 1
ATOM 1615 C C . SER A 1 209 ? 9.148 -5.254 -28.234 1 44.09 209 SER A C 1
ATOM 1617 O O . SER A 1 209 ? 8.406 -4.598 -28.984 1 44.09 209 SER A O 1
ATOM 1619 N N . SER A 1 210 ? 8.812 -5.328 -26.891 1 46.62 210 SER A N 1
ATOM 1620 C CA . SER A 1 210 ? 7.781 -4.441 -26.375 1 46.62 210 SER A CA 1
ATOM 1621 C C . SER A 1 210 ? 8.375 -3.387 -25.438 1 46.62 210 SER A C 1
ATOM 1623 O O . SER A 1 210 ? 8.68 -3.672 -24.281 1 46.62 210 SER A O 1
ATOM 1625 N N . PRO A 1 211 ? 8.852 -2.275 -26.141 1 47.41 211 PRO A N 1
ATOM 1626 C CA . PRO A 1 211 ? 9.469 -1.192 -25.359 1 47.41 211 PRO A CA 1
ATOM 1627 C C . PRO A 1 211 ? 8.602 -0.737 -24.188 1 47.41 211 PRO A C 1
ATOM 1629 O O . PRO A 1 211 ? 7.375 -0.837 -24.25 1 47.41 211 PRO A O 1
ATOM 1632 N N . ILE A 1 212 ? 9.148 -0.762 -23.031 1 57 212 ILE A N 1
ATOM 1633 C CA . ILE A 1 212 ? 8.547 -0.021 -21.938 1 57 212 ILE A CA 1
ATOM 1634 C C . ILE A 1 212 ? 8.641 1.479 -22.203 1 57 212 ILE A C 1
ATOM 1636 O O . ILE A 1 212 ? 9.664 2.105 -21.906 1 57 212 ILE A O 1
ATOM 1640 N N . HIS A 1 213 ? 7.73 2.115 -22.891 1 49.59 213 HIS A N 1
ATOM 1641 C CA . HIS A 1 213 ? 7.781 3.484 -23.391 1 49.59 213 HIS A CA 1
ATOM 1642 C C . HIS A 1 213 ? 8.031 4.477 -22.266 1 49.59 213 HIS A C 1
ATOM 1644 O O . HIS A 1 213 ? 8.57 5.562 -22.5 1 49.59 213 HIS A O 1
ATOM 1650 N N . SER A 1 214 ? 7.848 4.008 -21.141 1 70.44 214 SER A N 1
ATOM 1651 C CA . SER A 1 214 ? 7.914 4.957 -20.047 1 70.44 214 SER A CA 1
ATOM 1652 C C . SER A 1 214 ? 9.266 4.895 -19.344 1 70.44 214 SER A C 1
ATOM 1654 O O . SER A 1 214 ? 9.453 5.512 -18.281 1 70.44 214 SER A O 1
ATOM 1656 N N . ALA A 1 215 ? 10.234 4.043 -20.031 1 79.56 215 ALA A N 1
ATOM 1657 C CA . ALA A 1 215 ? 11.555 3.904 -19.422 1 79.56 215 ALA A CA 1
ATOM 1658 C C . ALA A 1 215 ? 12.664 4.035 -20.469 1 79.56 215 ALA A C 1
ATOM 1660 O O . ALA A 1 215 ? 12.453 3.74 -21.641 1 79.56 215 ALA A O 1
ATOM 1661 N N . GLU A 1 216 ? 13.789 4.535 -20.078 1 78.94 216 GLU A N 1
ATOM 1662 C CA . GLU A 1 216 ? 14.984 4.543 -20.922 1 78.94 216 GLU A CA 1
ATOM 1663 C C . GLU A 1 216 ? 15.734 3.217 -20.828 1 78.94 216 GLU A C 1
ATOM 1665 O O . GLU A 1 216 ? 16.125 2.803 -19.734 1 78.94 216 GLU A O 1
ATOM 1670 N N . ILE A 1 217 ? 15.875 2.555 -21.938 1 79.81 217 ILE A N 1
ATOM 1671 C CA . ILE A 1 217 ? 16.531 1.251 -21.953 1 79.81 217 ILE A CA 1
ATOM 1672 C C . ILE A 1 217 ? 18.031 1.429 -22.188 1 79.81 217 ILE A C 1
ATOM 1674 O O . ILE A 1 217 ? 18.438 2.158 -23.078 1 79.81 217 ILE A O 1
ATOM 1678 N N . VAL A 1 218 ? 18.781 0.819 -21.281 1 78.12 218 VAL A N 1
ATOM 1679 C CA . VAL A 1 218 ? 20.234 0.833 -21.359 1 78.12 218 VAL A CA 1
ATOM 1680 C C . VAL A 1 218 ? 20.766 -0.598 -21.422 1 78.12 218 VAL A C 1
ATOM 1682 O O . VAL A 1 218 ? 20.25 -1.488 -20.734 1 78.12 218 VAL A O 1
ATOM 1685 N N . GLN A 1 219 ? 21.703 -0.742 -22.25 1 79.25 219 GLN A N 1
ATOM 1686 C CA . GLN A 1 219 ? 22.281 -2.074 -22.406 1 79.25 219 GLN A CA 1
ATOM 1687 C C . GLN A 1 219 ? 23.5 -2.256 -21.516 1 79.25 219 GLN A C 1
ATOM 1689 O O . GLN A 1 219 ? 24.297 -1.337 -21.359 1 79.25 219 GLN A O 1
ATOM 1694 N N . PHE A 1 220 ? 23.484 -3.396 -20.844 1 80.31 220 PHE A N 1
ATOM 1695 C CA . PHE A 1 220 ? 24.703 -3.646 -20.078 1 80.31 220 PHE A CA 1
ATOM 1696 C C . PHE A 1 220 ? 25.375 -4.93 -20.531 1 80.31 220 PHE A C 1
ATOM 1698 O O . PHE A 1 220 ? 24.719 -5.848 -21.031 1 80.31 220 PHE A O 1
ATOM 1705 N N . ASP A 1 221 ? 26.656 -4.855 -20.656 1 78.25 221 ASP A N 1
ATOM 1706 C CA . ASP A 1 221 ? 27.531 -5.992 -20.953 1 78.25 221 ASP A CA 1
ATOM 1707 C C . ASP A 1 221 ? 28.156 -6.555 -19.672 1 78.25 221 ASP A C 1
ATOM 1709 O O . ASP A 1 221 ? 28.672 -5.801 -18.859 1 78.25 221 ASP A O 1
ATOM 1713 N N . HIS A 1 222 ? 27.734 -7.801 -19.531 1 68.75 222 HIS A N 1
ATOM 1714 C CA . HIS A 1 222 ? 28.266 -8.43 -18.328 1 68.75 222 HIS A CA 1
ATOM 1715 C C . HIS A 1 222 ? 29.516 -9.242 -18.641 1 68.75 222 HIS A C 1
ATOM 1717 O O . HIS A 1 222 ? 29.578 -9.93 -19.656 1 68.75 222 HIS A O 1
ATOM 1723 N N . ASP A 1 223 ? 30.578 -8.938 -17.938 1 62.62 223 ASP A N 1
ATOM 1724 C CA . ASP A 1 223 ? 31.75 -9.812 -17.984 1 62.62 223 ASP A CA 1
ATOM 1725 C C . ASP A 1 223 ? 31.703 -10.859 -16.875 1 62.62 223 ASP A C 1
ATOM 1727 O O . ASP A 1 223 ? 31.812 -10.516 -15.695 1 62.62 223 ASP A O 1
ATOM 1731 N N . GLY A 1 224 ? 31.188 -12.109 -17.125 1 58.72 224 GLY A N 1
ATOM 1732 C CA . GLY A 1 224 ? 31.016 -13.211 -16.188 1 58.72 224 GLY A CA 1
ATOM 1733 C C . GLY A 1 224 ? 32.219 -13.43 -15.289 1 58.72 224 GLY A C 1
ATOM 1734 O O . GLY A 1 224 ? 32.094 -14.055 -14.234 1 58.72 224 GLY A O 1
ATOM 1735 N N . ALA A 1 225 ? 33.469 -13.094 -15.711 1 59.56 225 ALA A N 1
ATOM 1736 C CA . ALA A 1 225 ? 34.688 -13.398 -14.953 1 59.56 225 ALA A CA 1
ATOM 1737 C C . ALA A 1 225 ? 34.875 -12.406 -13.812 1 59.56 225 ALA A C 1
ATOM 1739 O O . ALA A 1 225 ? 35.406 -12.758 -12.758 1 59.56 225 ALA A O 1
ATOM 1740 N N . ASP A 1 226 ? 34.438 -11.172 -13.977 1 67.06 226 ASP A N 1
ATOM 1741 C CA . ASP A 1 226 ? 34.625 -10.148 -12.961 1 67.06 226 ASP A CA 1
ATOM 1742 C C . ASP A 1 226 ? 33.438 -9.18 -12.938 1 67.06 226 ASP A C 1
ATOM 1744 O O . ASP A 1 226 ? 33.312 -8.336 -13.836 1 67.06 226 ASP A O 1
ATOM 1748 N N . PRO A 1 227 ? 32.531 -9.352 -11.961 1 64.12 227 PRO A N 1
ATOM 1749 C CA . PRO A 1 227 ? 31.391 -8.453 -11.859 1 64.12 227 PRO A CA 1
ATOM 1750 C C . PRO A 1 227 ? 31.766 -6.98 -11.969 1 64.12 227 PRO A C 1
ATOM 1752 O O . PRO A 1 227 ? 30.953 -6.164 -12.414 1 64.12 227 PRO A O 1
ATOM 1755 N N . ARG A 1 228 ? 32.969 -6.598 -11.625 1 66.25 228 ARG A N 1
ATOM 1756 C CA . ARG A 1 228 ? 33.406 -5.211 -11.664 1 66.25 228 ARG A CA 1
ATOM 1757 C C . ARG A 1 228 ? 33.625 -4.742 -13.094 1 66.25 228 ARG A C 1
ATOM 1759 O O . ARG A 1 228 ? 33.781 -3.543 -13.352 1 66.25 228 ARG A O 1
ATOM 1766 N N . ARG A 1 229 ? 33.5 -5.617 -13.883 1 69 229 ARG A N 1
ATOM 1767 C CA . ARG A 1 229 ? 33.781 -5.273 -15.273 1 69 229 ARG A CA 1
ATOM 1768 C C . ARG A 1 229 ? 32.5 -5.121 -16.078 1 69 229 ARG A C 1
ATOM 1770 O O . ARG A 1 229 ? 32.562 -4.898 -17.281 1 69 229 ARG A O 1
ATOM 1777 N N . SER A 1 230 ? 31.406 -5.293 -15.328 1 81.25 230 SER A N 1
ATOM 1778 C CA . SER A 1 230 ? 30.141 -5.039 -16.016 1 81.25 230 SER A CA 1
ATOM 1779 C C . SER A 1 230 ? 29.984 -3.557 -16.344 1 81.25 230 SER A C 1
ATOM 1781 O O . SER A 1 230 ? 30.328 -2.695 -15.539 1 81.25 230 SER A O 1
ATOM 1783 N N . HIS A 1 231 ? 29.594 -3.289 -17.547 1 86.12 231 HIS A N 1
ATOM 1784 C CA . HIS A 1 231 ? 29.469 -1.905 -17.984 1 86.12 231 HIS A CA 1
ATOM 1785 C C . HIS A 1 231 ? 28.109 -1.661 -18.656 1 86.12 231 HIS A C 1
ATOM 1787 O O . HIS A 1 231 ? 27.5 -2.592 -19.172 1 86.12 231 HIS A O 1
ATOM 1793 N N . VAL A 1 232 ? 27.719 -0.456 -18.453 1 86.62 232 VAL A N 1
ATOM 1794 C CA . VAL A 1 232 ? 26.531 0.001 -19.156 1 86.62 232 VAL A CA 1
ATOM 1795 C C . VAL A 1 232 ? 26.922 1.01 -20.234 1 86.62 232 VAL A C 1
ATOM 1797 O O . VAL A 1 232 ? 27.859 1.796 -20.047 1 86.62 232 VAL A O 1
ATOM 1800 N N . THR A 1 233 ? 26.297 0.919 -21.297 1 83 233 THR A N 1
ATOM 1801 C CA . THR A 1 233 ? 26.484 1.892 -22.375 1 83 233 THR A CA 1
ATOM 1802 C C . THR A 1 233 ? 25.344 2.904 -22.375 1 83 233 THR A C 1
ATOM 1804 O O . THR A 1 233 ? 24.172 2.535 -22.562 1 83 233 THR A O 1
ATOM 1807 N N . THR A 1 234 ? 25.703 4.133 -22.109 1 81.12 234 THR A N 1
ATOM 1808 C CA . THR A 1 234 ? 24.734 5.219 -22.125 1 81.12 234 THR A CA 1
ATOM 1809 C C . THR A 1 234 ? 25.031 6.191 -23.266 1 81.12 234 THR A C 1
ATOM 1811 O O . THR A 1 234 ? 25.984 6.004 -24.016 1 81.12 234 THR A O 1
ATOM 1814 N N . ASP A 1 235 ? 24.141 7.203 -23.438 1 77.88 235 ASP A N 1
ATOM 1815 C CA . ASP A 1 235 ? 24.375 8.242 -24.438 1 77.88 235 ASP A CA 1
ATOM 1816 C C . ASP A 1 235 ? 25.656 9.008 -24.141 1 77.88 235 ASP A C 1
ATOM 1818 O O . ASP A 1 235 ? 26.297 9.547 -25.047 1 77.88 235 ASP A O 1
ATOM 1822 N N . ASP A 1 236 ? 26.062 9.016 -22.906 1 77.31 236 ASP A N 1
ATOM 1823 C CA . ASP A 1 236 ? 27.234 9.758 -22.484 1 77.31 236 ASP A CA 1
ATOM 1824 C C . ASP A 1 236 ? 28.484 8.875 -22.531 1 77.31 236 ASP A C 1
ATOM 1826 O O . ASP A 1 236 ? 29.578 9.328 -22.188 1 77.31 236 ASP A O 1
ATOM 1830 N N . GLY A 1 237 ? 28.359 7.625 -22.906 1 80.81 237 GLY A N 1
ATOM 1831 C CA . GLY A 1 237 ? 29.484 6.715 -22.984 1 80.81 237 GLY A CA 1
ATOM 1832 C C . GLY A 1 237 ? 29.344 5.508 -22.078 1 80.81 237 GLY A C 1
ATOM 1833 O O . GLY A 1 237 ? 28.25 5.188 -21.625 1 80.81 237 GLY A O 1
ATOM 1834 N N . ARG A 1 238 ? 30.453 4.809 -21.938 1 84.44 238 ARG A N 1
ATOM 1835 C CA . ARG A 1 238 ? 30.5 3.586 -21.141 1 84.44 238 ARG A CA 1
ATOM 1836 C C . ARG A 1 238 ? 30.812 3.895 -19.688 1 84.44 238 ARG A C 1
ATOM 1838 O O . ARG A 1 238 ? 31.719 4.684 -19.391 1 84.44 238 ARG A O 1
ATOM 1845 N N . LEU A 1 239 ? 30.016 3.393 -18.797 1 87.81 239 LEU A N 1
ATOM 1846 C CA . LEU A 1 239 ? 30.203 3.535 -17.344 1 87.81 239 LEU A CA 1
ATOM 1847 C C . LEU A 1 239 ? 30.141 2.178 -16.656 1 87.81 239 LEU A C 1
ATOM 1849 O O . LEU A 1 239 ? 29.438 1.271 -17.125 1 87.81 239 LEU A O 1
ATOM 1853 N N . PRO A 1 240 ? 30.922 2.111 -15.578 1 89.69 240 PRO A N 1
ATOM 1854 C CA . PRO A 1 240 ? 30.734 0.888 -14.797 1 89.69 240 PRO A CA 1
ATOM 1855 C C . PRO A 1 240 ? 29.297 0.717 -14.305 1 89.69 240 PRO A C 1
ATOM 1857 O O . PRO A 1 240 ? 28.641 1.701 -13.961 1 89.69 240 PRO A O 1
ATOM 1860 N N . LEU A 1 241 ? 28.812 -0.492 -14.289 1 91.69 241 LEU A N 1
ATOM 1861 C CA . LEU A 1 241 ? 27.453 -0.78 -13.867 1 91.69 241 LEU A CA 1
ATOM 1862 C C . LEU A 1 241 ? 27.188 -0.257 -12.461 1 91.69 241 LEU A C 1
ATOM 1864 O O . LEU A 1 241 ? 26.172 0.398 -12.211 1 91.69 241 LEU A O 1
ATOM 1868 N N . ALA A 1 242 ? 28.125 -0.523 -11.578 1 92.06 242 ALA A N 1
ATOM 1869 C CA . ALA A 1 242 ? 27.969 -0.108 -10.188 1 92.06 242 ALA A CA 1
ATOM 1870 C C . ALA A 1 242 ? 27.812 1.407 -10.086 1 92.06 242 ALA A C 1
ATOM 1872 O O . ALA A 1 242 ? 26.969 1.9 -9.328 1 92.06 242 ALA A O 1
ATOM 1873 N N . GLY A 1 243 ? 28.641 2.104 -10.789 1 93 243 GLY A N 1
ATOM 1874 C CA . GLY A 1 243 ? 28.562 3.557 -10.797 1 93 243 GLY A CA 1
ATOM 1875 C C . GLY A 1 243 ? 27.234 4.07 -11.344 1 93 243 GLY A C 1
ATOM 1876 O O . GLY A 1 243 ? 26.688 5.047 -10.836 1 93 243 GLY A O 1
ATOM 1877 N N . PHE A 1 244 ? 26.75 3.463 -12.352 1 94.19 244 PHE A N 1
ATOM 1878 C CA . PHE A 1 244 ? 25.484 3.828 -12.945 1 94.19 244 PHE A CA 1
ATOM 1879 C C . PHE A 1 244 ? 24.344 3.596 -11.969 1 94.19 244 PHE A C 1
ATOM 1881 O O . PHE A 1 244 ? 23.484 4.465 -11.781 1 94.19 244 PHE A O 1
ATOM 1888 N N . LEU A 1 245 ? 24.312 2.393 -11.328 1 95.75 245 LEU A N 1
ATOM 1889 C CA . LEU A 1 245 ? 23.281 2.045 -10.367 1 95.75 245 LEU A CA 1
ATOM 1890 C C . LEU A 1 245 ? 23.297 3 -9.18 1 95.75 245 LEU A C 1
ATOM 1892 O O . LEU A 1 245 ? 22.234 3.363 -8.648 1 95.75 245 LEU A O 1
ATOM 1896 N N . ALA A 1 246 ? 24.453 3.498 -8.805 1 95.25 246 ALA A N 1
ATOM 1897 C CA . ALA A 1 246 ? 24.656 4.348 -7.637 1 95.25 246 ALA A CA 1
ATOM 1898 C C . ALA A 1 246 ? 24.016 5.719 -7.84 1 95.25 246 ALA A C 1
ATOM 1900 O O . ALA A 1 246 ? 23.875 6.492 -6.891 1 95.25 246 ALA A O 1
ATOM 1901 N N . ARG A 1 247 ? 23.562 6.008 -9.016 1 95.06 247 ARG A N 1
ATOM 1902 C CA . ARG A 1 247 ? 22.969 7.301 -9.328 1 95.06 247 ARG A CA 1
ATOM 1903 C C . ARG A 1 247 ? 21.453 7.262 -9.125 1 95.06 247 ARG A C 1
ATOM 1905 O O . ARG A 1 247 ? 20.766 8.258 -9.359 1 95.06 247 ARG A O 1
ATOM 1912 N N . HIS A 1 248 ? 20.969 6.203 -8.703 1 97 248 HIS A N 1
ATOM 1913 C CA . HIS A 1 248 ? 19.516 6.027 -8.609 1 97 248 HIS A CA 1
ATOM 1914 C C . HIS A 1 248 ? 19.078 5.871 -7.16 1 97 248 HIS A C 1
ATOM 1916 O O . HIS A 1 248 ? 19.797 5.312 -6.34 1 97 248 HIS A O 1
ATOM 1922 N N . ASP A 1 249 ? 17.828 6.375 -6.859 1 97.44 249 ASP A N 1
ATOM 1923 C CA . ASP A 1 249 ? 17.234 6.262 -5.531 1 97.44 249 ASP A CA 1
ATOM 1924 C C . ASP A 1 249 ? 16.688 4.855 -5.293 1 97.44 249 ASP A C 1
ATOM 1926 O O . ASP A 1 249 ? 16.594 4.406 -4.148 1 97.44 249 ASP A O 1
ATOM 1930 N N . ILE A 1 250 ? 16.297 4.168 -6.363 1 98.62 250 ILE A N 1
ATOM 1931 C CA . ILE A 1 250 ? 15.664 2.854 -6.293 1 98.62 250 ILE A CA 1
ATOM 1932 C C . ILE A 1 250 ? 16.312 1.923 -7.32 1 98.62 250 ILE A C 1
ATOM 1934 O O . ILE A 1 250 ? 16.422 2.273 -8.5 1 98.62 250 ILE A O 1
ATOM 1938 N N . ILE A 1 251 ? 16.766 0.806 -6.891 1 98.5 251 ILE A N 1
ATOM 1939 C CA . ILE A 1 251 ? 17.312 -0.245 -7.746 1 98.5 251 ILE A CA 1
ATOM 1940 C C . ILE A 1 251 ? 16.438 -1.489 -7.656 1 98.5 251 ILE A C 1
ATOM 1942 O O . ILE A 1 251 ? 16.266 -2.059 -6.574 1 98.5 251 ILE A O 1
ATOM 1946 N N . VAL A 1 252 ? 15.859 -1.905 -8.734 1 98.56 252 VAL A N 1
ATOM 1947 C CA . VAL A 1 252 ? 14.977 -3.068 -8.758 1 98.56 252 VAL A CA 1
ATOM 1948 C C . VAL A 1 252 ? 15.617 -4.184 -9.586 1 98.56 252 VAL A C 1
ATOM 1950 O O . VAL A 1 252 ? 15.867 -4.02 -10.781 1 98.56 252 VAL A O 1
ATOM 1953 N N . ASN A 1 253 ? 15.898 -5.281 -8.961 1 97.75 253 ASN A N 1
ATOM 1954 C CA . ASN A 1 253 ? 16.438 -6.441 -9.664 1 97.75 253 ASN A CA 1
ATOM 1955 C C . ASN A 1 253 ? 15.336 -7.398 -10.102 1 97.75 253 ASN A C 1
ATOM 1957 O O . ASN A 1 253 ? 14.672 -8.008 -9.266 1 97.75 253 ASN A O 1
ATOM 1961 N N . CYS A 1 254 ? 15.172 -7.578 -11.367 1 96.38 254 CYS A N 1
ATOM 1962 C CA . CYS A 1 254 ? 14.156 -8.445 -11.938 1 96.38 254 CYS A CA 1
ATOM 1963 C C . CYS A 1 254 ? 14.789 -9.523 -12.812 1 96.38 254 CYS A C 1
ATOM 1965 O O . CYS A 1 254 ? 14.109 -10.141 -13.633 1 96.38 254 CYS A O 1
ATOM 1967 N N . VAL A 1 255 ? 16.078 -9.711 -12.641 1 92.62 255 VAL A N 1
ATOM 1968 C CA . VAL A 1 255 ? 16.797 -10.656 -13.492 1 92.62 255 VAL A CA 1
ATOM 1969 C C . VAL A 1 255 ? 16.688 -12.062 -12.898 1 92.62 255 VAL A C 1
ATOM 1971 O O . VAL A 1 255 ? 17.031 -12.281 -11.734 1 92.62 255 VAL A O 1
ATOM 1974 N N . LEU A 1 256 ? 16.125 -12.922 -13.719 1 87.94 256 LEU A N 1
ATOM 1975 C CA . LEU A 1 256 ? 16.172 -14.328 -13.359 1 87.94 256 LEU A CA 1
ATOM 1976 C C . LEU A 1 256 ? 17.578 -14.883 -13.516 1 87.94 256 LEU A C 1
ATOM 1978 O O . LEU A 1 256 ? 18.141 -14.883 -14.617 1 87.94 256 LEU A O 1
ATOM 1982 N N . GLN A 1 257 ? 18.156 -15.344 -12.492 1 87.31 257 GLN A N 1
ATOM 1983 C CA . GLN A 1 257 ? 19.547 -15.789 -12.484 1 87.31 257 GLN A CA 1
ATOM 1984 C C . GLN A 1 257 ? 19.688 -17.172 -13.109 1 87.31 257 GLN A C 1
ATOM 1986 O O . GLN A 1 257 ? 18.844 -18.031 -12.93 1 87.31 257 GLN A O 1
ATOM 1991 N N . ASP A 1 258 ? 20.688 -17.312 -13.859 1 86.94 258 ASP A N 1
ATOM 1992 C CA . ASP A 1 258 ? 21.156 -18.656 -14.219 1 86.94 258 ASP A CA 1
ATOM 1993 C C . ASP A 1 258 ? 21.984 -19.266 -13.078 1 86.94 258 ASP A C 1
ATOM 1995 O O . ASP A 1 258 ? 23.109 -18.828 -12.812 1 86.94 258 ASP A O 1
ATOM 1999 N N . THR A 1 259 ? 21.406 -20.219 -12.484 1 83.75 259 THR A N 1
ATOM 2000 C CA . THR A 1 259 ? 22.031 -20.797 -11.305 1 83.75 259 THR A CA 1
ATOM 2001 C C . THR A 1 259 ? 23.391 -21.391 -11.648 1 83.75 259 THR A C 1
ATOM 2003 O O . THR A 1 259 ? 24.234 -21.562 -10.773 1 83.75 259 THR A O 1
ATOM 2006 N N . GLU A 1 260 ? 23.609 -21.75 -12.906 1 83.56 260 GLU A N 1
ATOM 2007 C CA . GLU A 1 260 ? 24.875 -22.312 -13.344 1 83.56 260 GLU A CA 1
ATOM 2008 C C . GLU A 1 260 ? 25.891 -21.203 -13.617 1 83.56 260 GLU A C 1
ATOM 2010 O O . GLU A 1 260 ? 27.109 -21.453 -13.625 1 83.56 260 GLU A O 1
ATOM 2015 N N . ALA A 1 261 ? 25.391 -20 -13.836 1 85.56 261 ALA A N 1
ATOM 2016 C CA . ALA A 1 261 ? 26.234 -18.844 -14.125 1 85.56 261 ALA A CA 1
ATOM 2017 C C . ALA A 1 261 ? 25.625 -17.562 -13.578 1 85.56 261 ALA A C 1
ATOM 2019 O O . ALA A 1 261 ? 25.234 -16.672 -14.336 1 85.56 261 ALA A O 1
ATOM 2020 N N . PRO A 1 262 ? 25.625 -17.469 -12.312 1 86.06 262 PRO A N 1
ATOM 2021 C CA . PRO A 1 262 ? 24.953 -16.312 -11.711 1 86.06 262 PRO A CA 1
ATOM 2022 C C . PRO A 1 262 ? 25.703 -15 -11.945 1 86.06 262 PRO A C 1
ATOM 2024 O O . PRO A 1 262 ? 26.922 -14.992 -12.016 1 86.06 262 PRO A O 1
ATOM 2027 N N . LEU A 1 263 ? 24.984 -13.961 -12.062 1 86.19 263 LEU A N 1
ATOM 2028 C CA . LEU A 1 263 ? 25.5 -12.609 -12.195 1 86.19 263 LEU A CA 1
ATOM 2029 C C . LEU A 1 263 ? 25.5 -11.891 -10.852 1 86.19 263 LEU A C 1
ATOM 2031 O O . LEU A 1 263 ? 24.625 -12.117 -10.023 1 86.19 263 LEU A O 1
ATOM 2035 N N . THR A 1 264 ? 26.531 -11.094 -10.688 1 91.56 264 THR A N 1
ATOM 2036 C CA . THR A 1 264 ? 26.578 -10.195 -9.539 1 91.56 264 THR A CA 1
ATOM 2037 C C . THR A 1 264 ? 26.625 -8.742 -10 1 91.56 264 THR A C 1
ATOM 2039 O O . THR A 1 264 ? 27.578 -8.32 -10.664 1 91.56 264 THR A O 1
ATOM 2042 N N . PHE A 1 265 ? 25.641 -7.965 -9.648 1 92.88 265 PHE A N 1
ATOM 2043 C CA . PHE A 1 265 ? 25.516 -6.582 -10.094 1 92.88 265 PHE A CA 1
ATOM 2044 C C . PHE A 1 265 ? 26.281 -5.645 -9.156 1 92.88 265 PHE A C 1
ATOM 2046 O O . PHE A 1 265 ? 26.906 -4.68 -9.609 1 92.88 265 PHE A O 1
ATOM 2053 N N . LEU A 1 266 ? 26.156 -5.875 -7.887 1 94.06 266 LEU A N 1
ATOM 2054 C CA . LEU A 1 266 ? 26.828 -5.086 -6.863 1 94.06 266 LEU A CA 1
ATOM 2055 C C . LEU A 1 266 ? 27.469 -5.992 -5.816 1 94.06 266 LEU A C 1
ATOM 2057 O O . LEU A 1 266 ? 26.891 -7.004 -5.422 1 94.06 266 LEU A O 1
ATOM 2061 N N . VAL A 1 267 ? 28.609 -5.602 -5.387 1 93.88 267 VAL A N 1
ATOM 2062 C CA . VAL A 1 267 ? 29.312 -6.285 -4.305 1 93.88 267 VAL A CA 1
ATOM 2063 C C . VAL A 1 267 ? 29.281 -5.418 -3.047 1 93.88 267 VAL A C 1
ATOM 2065 O O . VAL A 1 267 ? 28.812 -4.281 -3.078 1 93.88 267 VAL A O 1
ATOM 2068 N N . ASP A 1 268 ? 29.812 -5.898 -1.942 1 93.75 268 ASP A N 1
ATOM 2069 C CA . ASP A 1 268 ? 29.719 -5.234 -0.646 1 93.75 268 ASP A CA 1
ATOM 2070 C C . ASP A 1 268 ? 30.406 -3.867 -0.684 1 93.75 268 ASP A C 1
ATOM 2072 O O . ASP A 1 268 ? 29.922 -2.906 -0.085 1 93.75 268 ASP A O 1
ATOM 2076 N N . GLU A 1 269 ? 31.422 -3.768 -1.404 1 93.19 269 GLU A N 1
ATOM 2077 C CA . GLU A 1 269 ? 32.219 -2.533 -1.469 1 93.19 269 GLU A CA 1
ATOM 2078 C C . GLU A 1 269 ? 31.422 -1.421 -2.156 1 93.19 269 GLU A C 1
ATOM 2080 O O . GLU A 1 269 ? 31.703 -0.238 -1.964 1 93.19 269 GLU A O 1
ATOM 2085 N N . ASP A 1 270 ? 30.438 -1.844 -2.941 1 94.06 270 ASP A N 1
ATOM 2086 C CA . ASP A 1 270 ? 29.672 -0.871 -3.709 1 94.06 270 ASP A CA 1
ATOM 2087 C C . ASP A 1 270 ? 28.609 -0.193 -2.836 1 94.06 270 ASP A C 1
ATOM 2089 O O . ASP A 1 270 ? 28.047 0.835 -3.219 1 94.06 270 ASP A O 1
ATOM 2093 N N . ILE A 1 271 ? 28.312 -0.667 -1.689 1 95.12 271 ILE A N 1
ATOM 2094 C CA . ILE A 1 271 ? 27.219 -0.205 -0.831 1 95.12 271 ILE A CA 1
ATOM 2095 C C . ILE A 1 271 ? 27.453 1.258 -0.456 1 95.12 271 ILE A C 1
ATOM 2097 O O . ILE A 1 271 ? 26.516 2.062 -0.484 1 95.12 271 ILE A O 1
ATOM 2101 N N . ASP A 1 272 ? 28.656 1.64 -0.2 1 92.38 272 ASP A N 1
ATOM 2102 C CA . ASP A 1 272 ? 29 2.982 0.269 1 92.38 272 ASP A CA 1
ATOM 2103 C C . ASP A 1 272 ? 28.828 4.012 -0.846 1 92.38 272 ASP A C 1
ATOM 2105 O O . ASP A 1 272 ? 28.797 5.215 -0.588 1 92.38 272 ASP A O 1
ATOM 2109 N N . THR A 1 273 ? 28.734 3.496 -2.055 1 93.56 273 THR A N 1
ATOM 2110 C CA . THR A 1 273 ? 28.609 4.414 -3.182 1 93.56 273 THR A CA 1
ATOM 2111 C C . THR A 1 273 ? 27.141 4.711 -3.469 1 93.56 273 THR A C 1
ATOM 2113 O O . THR A 1 273 ? 26.828 5.652 -4.199 1 93.56 273 THR A O 1
ATOM 2116 N N . LEU A 1 274 ? 26.234 3.936 -2.924 1 95.31 274 LEU A N 1
ATOM 2117 C CA . LEU A 1 274 ? 24.812 4.129 -3.17 1 95.31 274 LEU A CA 1
ATOM 2118 C C . LEU A 1 274 ? 24.312 5.387 -2.475 1 95.31 274 LEU A C 1
ATOM 2120 O O . LEU A 1 274 ? 24.891 5.824 -1.474 1 95.31 274 LEU A O 1
ATOM 2124 N N . LEU A 1 275 ? 23.312 6.008 -3.057 1 92.44 275 LEU A N 1
ATOM 2125 C CA . LEU A 1 275 ? 22.734 7.211 -2.473 1 92.44 275 LEU A CA 1
ATOM 2126 C C . LEU A 1 275 ? 22.188 6.934 -1.072 1 92.44 275 LEU A C 1
ATOM 2128 O O . LEU A 1 275 ? 21.641 5.859 -0.817 1 92.44 275 LEU A O 1
ATOM 2132 N N . PRO A 1 276 ? 22.391 7.938 -0.16 1 88.06 276 PRO A N 1
ATOM 2133 C CA . PRO A 1 276 ? 21.734 7.777 1.142 1 88.06 276 PRO A CA 1
ATOM 2134 C C . PRO A 1 276 ? 20.219 7.594 1.025 1 88.06 276 PRO A C 1
ATOM 2136 O O . PRO A 1 276 ? 19.547 8.375 0.344 1 88.06 276 PRO A O 1
ATOM 2139 N N . GLY A 1 277 ? 19.703 6.551 1.666 1 91 277 GLY A N 1
ATOM 2140 C CA . GLY A 1 277 ? 18.266 6.293 1.619 1 91 277 GLY A CA 1
ATOM 2141 C C . GLY A 1 277 ? 17.859 5.438 0.436 1 91 277 GLY A C 1
ATOM 2142 O O . GLY A 1 277 ? 16.672 5.203 0.216 1 91 277 GLY A O 1
ATOM 2143 N N . CYS A 1 278 ? 18.875 4.957 -0.288 1 95.94 278 CYS A N 1
ATOM 2144 C CA . CYS A 1 278 ? 18.594 4.137 -1.459 1 95.94 278 CYS A CA 1
ATOM 2145 C C . CYS A 1 278 ? 17.781 2.9 -1.075 1 95.94 278 CYS A C 1
ATOM 2147 O O . CYS A 1 278 ? 17.969 2.338 0.004 1 95.94 278 CYS A O 1
ATOM 2149 N N . LEU A 1 279 ? 16.844 2.529 -1.927 1 98 279 LEU A N 1
ATOM 2150 C CA . LEU A 1 279 ? 16.016 1.339 -1.772 1 98 279 LEU A CA 1
ATOM 2151 C C . LEU A 1 279 ? 16.359 0.296 -2.83 1 98 279 LEU A C 1
ATOM 2153 O O . LEU A 1 279 ? 16.219 0.551 -4.027 1 98 279 LEU A O 1
ATOM 2157 N N . VAL A 1 280 ? 16.875 -0.853 -2.422 1 98.56 280 VAL A N 1
ATOM 2158 C CA . VAL A 1 280 ? 17.156 -1.966 -3.322 1 98.56 280 VAL A CA 1
ATOM 2159 C C . VAL A 1 280 ? 16.047 -3.002 -3.227 1 98.56 280 VAL A C 1
ATOM 2161 O O . VAL A 1 280 ? 15.836 -3.602 -2.168 1 98.56 280 VAL A O 1
ATOM 2164 N N . VAL A 1 281 ? 15.352 -3.178 -4.27 1 98.75 281 VAL A N 1
ATOM 2165 C CA . VAL A 1 281 ? 14.25 -4.137 -4.344 1 98.75 281 VAL A CA 1
ATOM 2166 C C . VAL A 1 281 ? 14.68 -5.352 -5.164 1 98.75 281 VAL A C 1
ATOM 2168 O O . VAL A 1 281 ? 14.75 -5.285 -6.395 1 98.75 281 VAL A O 1
ATOM 2171 N N . ASP A 1 282 ? 14.898 -6.414 -4.484 1 98.38 282 ASP A N 1
ATOM 2172 C CA . ASP A 1 282 ? 15.367 -7.633 -5.137 1 98.38 282 ASP A CA 1
ATOM 2173 C C . ASP A 1 282 ? 14.219 -8.609 -5.375 1 98.38 282 ASP A C 1
ATOM 2175 O O . ASP A 1 282 ? 14.047 -9.57 -4.625 1 98.38 282 ASP A O 1
ATOM 2179 N N . VAL A 1 283 ? 13.477 -8.43 -6.473 1 98 283 VAL A N 1
ATOM 2180 C CA . VAL A 1 283 ? 12.289 -9.203 -6.801 1 98 283 VAL A CA 1
ATOM 2181 C C . VAL A 1 283 ? 12.672 -10.656 -7.07 1 98 283 VAL A C 1
ATOM 2183 O O . VAL A 1 283 ? 11.984 -11.578 -6.633 1 98 283 VAL A O 1
ATOM 2186 N N . SER A 1 284 ? 13.742 -10.844 -7.777 1 94.19 284 SER A N 1
ATOM 2187 C CA . SER A 1 284 ? 14.219 -12.164 -8.164 1 94.19 284 SER A CA 1
ATOM 2188 C C . SER A 1 284 ? 15.312 -12.656 -7.223 1 94.19 284 SER A C 1
ATOM 2190 O O . SER A 1 284 ? 16.328 -13.203 -7.672 1 94.19 284 SER A O 1
ATOM 2192 N N . CYS A 1 285 ? 15.102 -12.508 -6.047 1 92.69 285 CYS A N 1
ATOM 2193 C CA . CYS A 1 285 ? 16.141 -12.75 -5.043 1 92.69 285 CYS A CA 1
ATOM 2194 C C . CYS A 1 285 ? 16.484 -14.227 -4.969 1 92.69 285 CYS A C 1
ATOM 2196 O O . CYS A 1 285 ? 15.602 -15.07 -4.785 1 92.69 285 CYS A O 1
ATOM 2198 N N . ASP A 1 286 ? 17.625 -14.547 -5.195 1 88.31 286 ASP A N 1
ATOM 2199 C CA . ASP A 1 286 ? 18.281 -15.812 -4.883 1 88.31 286 ASP A CA 1
ATOM 2200 C C . ASP A 1 286 ? 19.516 -15.586 -4 1 88.31 286 ASP A C 1
ATOM 2202 O O . ASP A 1 286 ? 20.297 -14.672 -4.246 1 88.31 286 ASP A O 1
ATOM 2206 N N . GLU A 1 287 ? 19.547 -16.375 -3.027 1 88.56 287 GLU A N 1
ATOM 2207 C CA . GLU A 1 287 ? 20.609 -16.172 -2.057 1 88.56 287 GLU A CA 1
ATOM 2208 C C . GLU A 1 287 ? 21.969 -16.141 -2.738 1 88.56 287 GLU A C 1
ATOM 2210 O O . GLU A 1 287 ? 22.312 -17.031 -3.523 1 88.56 287 GLU A O 1
ATOM 2215 N N . GLY A 1 288 ? 22.672 -15.07 -2.549 1 85.62 288 GLY A N 1
ATOM 2216 C CA . GLY A 1 288 ? 24.031 -14.914 -3.014 1 85.62 288 GLY A CA 1
ATOM 2217 C C . GLY A 1 288 ? 24.125 -14.609 -4.496 1 85.62 288 GLY A C 1
ATOM 2218 O O . GLY A 1 288 ? 25.219 -14.586 -5.062 1 85.62 288 GLY A O 1
ATOM 2219 N N . MET A 1 289 ? 23.078 -14.422 -5.152 1 89.44 289 MET A N 1
ATOM 2220 C CA . MET A 1 289 ? 23.047 -14.102 -6.574 1 89.44 289 MET A CA 1
ATOM 2221 C C . MET A 1 289 ? 22.438 -12.719 -6.812 1 89.44 289 MET A C 1
ATOM 2223 O O . MET A 1 289 ? 21.516 -12.32 -6.113 1 89.44 289 MET A O 1
ATOM 2227 N N . GLY A 1 290 ? 22.984 -11.977 -7.867 1 92.06 290 GLY A N 1
ATOM 2228 C CA . GLY A 1 290 ? 22.547 -10.609 -8.125 1 92.06 290 GLY A CA 1
ATOM 2229 C C . GLY A 1 290 ? 23.281 -9.586 -7.293 1 92.06 290 GLY A C 1
ATOM 2230 O O . GLY A 1 290 ? 23.953 -8.703 -7.832 1 92.06 290 GLY A O 1
ATOM 2231 N N . PHE A 1 291 ? 23.156 -9.742 -5.973 1 95.44 291 PHE A N 1
ATOM 2232 C CA . PHE A 1 291 ? 23.844 -8.914 -4.996 1 95.44 291 PHE A CA 1
ATOM 2233 C C . PHE A 1 291 ? 24.609 -9.781 -3.998 1 95.44 291 PHE A C 1
ATOM 2235 O O . PHE A 1 291 ? 24.125 -10.828 -3.576 1 95.44 291 PHE A O 1
ATOM 2242 N N . ALA A 1 292 ? 25.766 -9.328 -3.551 1 93.75 292 ALA A N 1
ATOM 2243 C CA . ALA A 1 292 ? 26.594 -10.117 -2.641 1 93.75 292 ALA A CA 1
ATOM 2244 C C . ALA A 1 292 ? 25.859 -10.383 -1.329 1 93.75 292 ALA A C 1
ATOM 2246 O O . ALA A 1 292 ? 26.062 -11.422 -0.696 1 93.75 292 ALA A O 1
ATOM 2247 N N . TRP A 1 293 ? 24.906 -9.453 -1.005 1 94.5 293 TRP A N 1
ATOM 2248 C CA . TRP A 1 293 ? 24.203 -9.531 0.268 1 94.5 293 TRP A CA 1
ATOM 2249 C C . TRP A 1 293 ? 22.812 -10.133 0.08 1 94.5 293 TRP A C 1
ATOM 2251 O O . TRP A 1 293 ? 21.984 -10.102 0.996 1 94.5 293 TRP A O 1
ATOM 2261 N N . ALA A 1 294 ? 22.594 -10.695 -1.038 1 95.12 294 ALA A N 1
ATOM 2262 C CA . ALA A 1 294 ? 21.234 -11.109 -1.369 1 95.12 294 ALA A CA 1
ATOM 2263 C C . ALA A 1 294 ? 20.766 -12.234 -0.449 1 95.12 294 ALA A C 1
ATOM 2265 O O . ALA A 1 294 ? 21.391 -13.289 -0.375 1 95.12 294 ALA A O 1
ATOM 2266 N N . ARG A 1 295 ? 19.734 -12.023 0.178 1 94.62 295 ARG A N 1
ATOM 2267 C CA . ARG A 1 295 ? 19.031 -13 1.004 1 94.62 295 ARG A CA 1
ATOM 2268 C C . ARG A 1 295 ? 17.531 -12.742 1.014 1 94.62 295 ARG A C 1
ATOM 2270 O O . ARG A 1 295 ? 17.094 -11.594 1.14 1 94.62 295 ARG A O 1
ATOM 2277 N N . PRO A 1 296 ? 16.766 -13.797 0.896 1 94.75 296 PRO A N 1
ATOM 2278 C CA . PRO A 1 296 ? 15.312 -13.609 0.935 1 94.75 296 PRO A CA 1
ATOM 2279 C C . PRO A 1 296 ? 14.82 -13.102 2.287 1 94.75 296 PRO A C 1
ATOM 2281 O O . PRO A 1 296 ? 15.406 -13.422 3.324 1 94.75 296 PRO A O 1
ATOM 2284 N N . THR A 1 297 ? 13.828 -12.289 2.285 1 97.06 297 THR A N 1
ATOM 2285 C CA . THR A 1 297 ? 13.125 -11.828 3.475 1 97.06 297 THR A CA 1
ATOM 2286 C C . THR A 1 297 ? 11.703 -12.383 3.506 1 97.06 297 THR A C 1
ATOM 2288 O O . THR A 1 297 ? 11.375 -13.328 2.785 1 97.06 297 THR A O 1
ATOM 2291 N N . SER A 1 298 ? 10.859 -11.938 4.461 1 96.69 298 SER A N 1
ATOM 2292 C CA . SER A 1 298 ? 9.477 -12.367 4.602 1 96.69 298 SER A CA 1
ATOM 2293 C C . SER A 1 298 ? 8.531 -11.172 4.719 1 96.69 298 SER A C 1
ATOM 2295 O O . SER A 1 298 ? 8.984 -10.039 4.867 1 96.69 298 SER A O 1
ATOM 2297 N N . PHE A 1 299 ? 7.293 -11.352 4.613 1 97.06 299 PHE A N 1
ATOM 2298 C CA . PHE A 1 299 ? 6.324 -10.281 4.797 1 97.06 299 PHE A CA 1
ATOM 2299 C C . PHE A 1 299 ? 6.375 -9.742 6.223 1 97.06 299 PHE A C 1
ATOM 2301 O O . PHE A 1 299 ? 6.156 -8.555 6.449 1 97.06 299 PHE A O 1
ATOM 2308 N N . ALA A 1 300 ? 6.715 -10.602 7.172 1 95.62 300 ALA A N 1
ATOM 2309 C CA . ALA A 1 300 ? 6.805 -10.18 8.57 1 95.62 300 ALA A CA 1
ATOM 2310 C C . ALA A 1 300 ? 8.031 -9.297 8.797 1 95.62 300 ALA A C 1
ATOM 2312 O O . ALA A 1 300 ? 8 -8.398 9.641 1 95.62 300 ALA A O 1
ATOM 2313 N N . ASP A 1 301 ? 9.094 -9.586 8.125 1 97.19 301 ASP A N 1
ATOM 2314 C CA . ASP A 1 301 ? 10.336 -8.828 8.141 1 97.19 301 ASP A CA 1
ATOM 2315 C C . ASP A 1 301 ? 10.875 -8.617 6.723 1 97.19 301 ASP A C 1
ATOM 2317 O O . ASP A 1 301 ? 11.867 -9.227 6.336 1 97.19 301 ASP A O 1
ATOM 2321 N N . PRO A 1 302 ? 10.219 -7.754 6.039 1 98.12 302 PRO A N 1
ATOM 2322 C CA . PRO A 1 302 ? 10.375 -7.703 4.586 1 98.12 302 PRO A CA 1
ATOM 2323 C C . PRO A 1 302 ? 11.68 -7.031 4.156 1 98.12 302 PRO A C 1
ATOM 2325 O O . PRO A 1 302 ? 12.086 -7.152 2.996 1 98.12 302 PRO A O 1
ATOM 2328 N N . THR A 1 303 ? 12.305 -6.207 5.031 1 97.69 303 THR A N 1
ATOM 2329 C CA . THR A 1 303 ? 13.492 -5.453 4.648 1 97.69 303 THR A CA 1
ATOM 2330 C C . THR A 1 303 ? 14.562 -5.527 5.738 1 97.69 303 THR A C 1
ATOM 2332 O O . THR A 1 303 ? 14.266 -5.887 6.879 1 97.69 303 THR A O 1
ATOM 2335 N N . PHE A 1 304 ? 15.727 -5.277 5.434 1 96.5 304 PHE A N 1
ATOM 2336 C CA . PHE A 1 304 ? 16.797 -5.004 6.375 1 96.5 304 PHE A CA 1
ATOM 2337 C C . PHE A 1 304 ? 17.766 -3.967 5.812 1 96.5 304 PHE A C 1
ATOM 2339 O O . PHE A 1 304 ? 17.766 -3.695 4.609 1 96.5 304 PHE A O 1
ATOM 2346 N N . MET A 1 305 ? 18.5 -3.303 6.656 1 94.88 305 MET A N 1
ATOM 2347 C CA . MET A 1 305 ? 19.438 -2.266 6.254 1 94.88 305 MET A CA 1
ATOM 2348 C C . MET A 1 305 ? 20.766 -2.879 5.812 1 94.88 305 MET A C 1
ATOM 2350 O O . MET A 1 305 ? 21.25 -3.826 6.434 1 94.88 305 MET A O 1
ATOM 2354 N N . ILE A 1 306 ? 21.234 -2.375 4.727 1 94.38 306 ILE A N 1
ATOM 2355 C CA . ILE A 1 306 ? 22.594 -2.697 4.309 1 94.38 306 ILE A CA 1
ATOM 2356 C C . ILE A 1 306 ? 23.453 -1.437 4.34 1 94.38 306 ILE A C 1
ATOM 2358 O O . ILE A 1 306 ? 22.969 -0.346 4.008 1 94.38 306 ILE A O 1
ATOM 2362 N N . GLY A 1 307 ? 24.609 -1.506 4.953 1 89.75 307 GLY A N 1
ATOM 2363 C CA . GLY A 1 307 ? 25.406 -0.314 5.164 1 89.75 307 GLY A CA 1
ATOM 2364 C C . GLY A 1 307 ? 24.781 0.666 6.137 1 89.75 307 GLY A C 1
ATOM 2365 O O . GLY A 1 307 ? 24.203 0.261 7.148 1 89.75 307 GLY A O 1
ATOM 2366 N N . GLU A 1 308 ? 24.953 1.993 5.879 1 83.06 308 GLU A N 1
ATOM 2367 C CA . GLU A 1 308 ? 24.484 2.994 6.836 1 83.06 308 GLU A CA 1
ATOM 2368 C C . GLU A 1 308 ? 23.031 3.367 6.586 1 83.06 308 GLU A C 1
ATOM 2370 O O . GLU A 1 308 ? 22.266 3.561 7.531 1 83.06 308 GLU A O 1
ATOM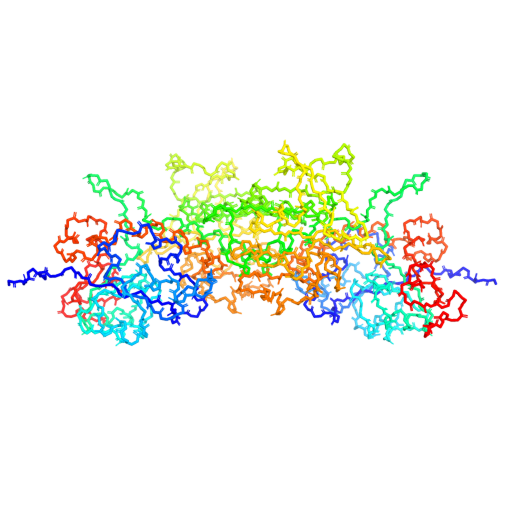 2375 N N . ASN A 1 309 ? 22.641 3.404 5.375 1 89.12 309 ASN A N 1
ATOM 2376 C CA . ASN A 1 309 ? 21.312 3.949 5.176 1 89.12 309 ASN A CA 1
ATOM 2377 C C . ASN A 1 309 ? 20.672 3.424 3.893 1 89.12 309 ASN A C 1
ATOM 2379 O O . ASN A 1 309 ? 20 4.172 3.176 1 89.12 309 ASN A O 1
ATOM 2383 N N . VAL A 1 310 ? 21.047 2.186 3.512 1 95.06 310 VAL A N 1
ATOM 2384 C CA . VAL A 1 310 ? 20.438 1.582 2.33 1 95.06 310 VAL A CA 1
ATOM 2385 C C . VAL A 1 310 ? 19.516 0.444 2.748 1 95.06 310 VAL A C 1
ATOM 2387 O O . VAL A 1 310 ? 19.906 -0.43 3.525 1 95.06 310 VAL A O 1
ATOM 2390 N N . ARG A 1 311 ? 18.328 0.493 2.301 1 96.44 311 ARG A N 1
ATOM 2391 C CA . ARG A 1 311 ? 17.328 -0.525 2.635 1 96.44 311 ARG A CA 1
ATOM 2392 C C . ARG A 1 311 ? 17.25 -1.581 1.539 1 96.44 311 ARG A C 1
ATOM 2394 O O . ARG A 1 311 ? 17.234 -1.251 0.351 1 96.44 311 ARG A O 1
ATOM 2401 N N . TYR A 1 312 ? 17.234 -2.895 1.98 1 98.06 312 TYR A N 1
ATOM 2402 C CA . TYR A 1 312 ? 17.125 -4.027 1.068 1 98.06 312 TYR A CA 1
ATOM 2403 C C . TYR A 1 312 ? 15.828 -4.781 1.282 1 98.06 312 TYR A C 1
ATOM 2405 O O . TYR A 1 312 ? 15.484 -5.133 2.414 1 98.06 312 TYR A O 1
ATOM 2413 N N . TYR A 1 313 ? 15.117 -4.93 0.174 1 98.5 313 TYR A N 1
ATOM 2414 C CA . TYR A 1 313 ? 13.867 -5.672 0.124 1 98.5 313 TYR A CA 1
ATOM 2415 C C . TYR A 1 313 ? 14.031 -6.969 -0.659 1 98.5 313 TYR A C 1
ATOM 2417 O O . TYR A 1 313 ? 14.523 -6.961 -1.79 1 98.5 313 TYR A O 1
ATOM 2425 N N . GLY A 1 314 ? 13.578 -8.156 -0.044 1 98.06 314 GLY A N 1
ATOM 2426 C CA . GLY A 1 314 ? 13.812 -9.414 -0.732 1 98.06 314 GLY A CA 1
ATOM 2427 C C . GLY A 1 314 ? 12.711 -10.43 -0.504 1 98.06 314 GLY A C 1
ATOM 2428 O O . GLY A 1 314 ? 12.984 -11.625 -0.373 1 98.06 314 GLY A O 1
ATOM 2429 N N . VAL A 1 315 ? 11.43 -10.016 -0.416 1 97.25 315 VAL A N 1
ATOM 2430 C CA . VAL A 1 315 ? 10.328 -10.961 -0.246 1 97.25 315 VAL A CA 1
ATOM 2431 C C . VAL A 1 315 ? 10.211 -11.844 -1.486 1 97.25 315 VAL A C 1
ATOM 2433 O O . VAL A 1 315 ? 10.18 -11.344 -2.613 1 97.25 315 VAL A O 1
ATOM 2436 N N . ASP A 1 316 ? 10.117 -13.156 -1.344 1 92 316 ASP A N 1
ATOM 2437 C CA . ASP A 1 316 ? 10.305 -14.07 -2.463 1 92 316 ASP A CA 1
ATOM 2438 C C . ASP A 1 316 ? 8.969 -14.57 -3 1 92 316 ASP A C 1
ATOM 2440 O O . ASP A 1 316 ? 8.93 -15.477 -3.836 1 92 316 ASP A O 1
ATOM 2444 N N . HIS A 1 317 ? 7.809 -14.188 -2.508 1 95.38 317 HIS A N 1
ATOM 2445 C CA . HIS A 1 317 ? 6.48 -14.484 -3.029 1 95.38 317 HIS A CA 1
ATOM 2446 C C . HIS A 1 317 ? 5.578 -13.258 -2.969 1 95.38 317 HIS A C 1
ATOM 2448 O O . HIS A 1 317 ? 4.438 -13.336 -2.504 1 95.38 317 HIS A O 1
ATOM 2454 N N . SER A 1 318 ? 6.133 -12.141 -3.449 1 97.75 318 SER A N 1
ATOM 2455 C CA . SER A 1 318 ? 5.594 -10.797 -3.322 1 97.75 318 SER A CA 1
ATOM 2456 C C . SER A 1 318 ? 4.203 -10.695 -3.941 1 97.75 318 SER A C 1
ATOM 2458 O O . SER A 1 318 ? 3.379 -9.891 -3.504 1 97.75 318 SER A O 1
ATOM 2460 N N . PRO A 1 319 ? 3.852 -11.531 -4.98 1 98.06 319 PRO A N 1
ATOM 2461 C CA . PRO A 1 319 ? 2.492 -11.398 -5.512 1 98.06 319 PRO A CA 1
ATOM 2462 C C . PRO A 1 319 ? 1.419 -11.641 -4.457 1 98.06 319 PRO A C 1
ATOM 2464 O O . PRO A 1 319 ? 0.268 -11.234 -4.633 1 98.06 319 PRO A O 1
ATOM 2467 N N . SER A 1 320 ? 1.816 -12.359 -3.385 1 97.88 320 SER A N 1
ATOM 2468 C CA . SER A 1 320 ? 0.881 -12.586 -2.289 1 97.88 320 SER A CA 1
ATOM 2469 C C . SER A 1 320 ? 0.445 -11.273 -1.647 1 97.88 320 SER A C 1
ATOM 2471 O O . SER A 1 320 ? -0.557 -11.234 -0.93 1 97.88 320 SER A O 1
ATOM 2473 N N . HIS A 1 321 ? 1.239 -10.156 -1.827 1 98.19 321 HIS A N 1
ATOM 2474 C CA . HIS A 1 321 ? 0.864 -8.828 -1.363 1 98.19 321 HIS A CA 1
ATOM 2475 C C . HIS A 1 321 ? -0.462 -8.383 -1.974 1 98.19 321 HIS A C 1
ATOM 2477 O O . HIS A 1 321 ? -1.244 -7.684 -1.328 1 98.19 321 HIS A O 1
ATOM 2483 N N . LEU A 1 322 ? -0.674 -8.781 -3.207 1 98.44 322 LEU A N 1
ATOM 2484 C CA . LEU A 1 322 ? -1.916 -8.531 -3.93 1 98.44 322 LEU A CA 1
ATOM 2485 C C . LEU A 1 322 ? -2.605 -9.836 -4.301 1 98.44 322 LEU A C 1
ATOM 2487 O O . LEU A 1 322 ? -2.955 -10.055 -5.461 1 98.44 322 LEU A O 1
ATOM 2491 N N . TRP A 1 323 ? -2.863 -10.594 -3.283 1 98.06 323 TRP A N 1
ATOM 2492 C CA . TRP A 1 323 ? -3.27 -11.992 -3.375 1 98.06 323 TRP A CA 1
ATOM 2493 C C . TRP A 1 323 ? -4.547 -12.141 -4.199 1 98.06 323 TRP A C 1
ATOM 2495 O O . TRP A 1 323 ? -4.691 -13.094 -4.969 1 98.06 323 TRP A O 1
ATOM 2505 N N . ASN A 1 324 ? -5.52 -11.219 -4.066 1 97.88 324 ASN A N 1
ATOM 2506 C CA . ASN A 1 324 ? -6.781 -11.328 -4.793 1 97.88 324 ASN A CA 1
ATOM 2507 C C . ASN A 1 324 ? -6.57 -11.18 -6.297 1 97.88 324 ASN A C 1
ATOM 2509 O O . ASN A 1 324 ? -6.992 -12.039 -7.074 1 97.88 324 ASN A O 1
ATOM 2513 N N . SER A 1 325 ? -5.852 -10.148 -6.676 1 98.38 325 SER A N 1
ATOM 2514 C CA . SER A 1 325 ? -5.551 -9.922 -8.086 1 98.38 325 SER A CA 1
ATOM 2515 C C . SER A 1 325 ? -4.633 -11.008 -8.641 1 98.38 325 SER A C 1
ATOM 2517 O O . SER A 1 325 ? -4.801 -11.445 -9.773 1 98.38 325 SER A O 1
ATOM 2519 N N . ALA A 1 326 ? -3.654 -11.414 -7.824 1 98.44 326 ALA A N 1
ATOM 2520 C CA . ALA A 1 326 ? -2.736 -12.461 -8.258 1 98.44 326 ALA A CA 1
ATOM 2521 C C . ALA A 1 326 ? -3.477 -13.781 -8.477 1 98.44 326 ALA A C 1
ATOM 2523 O O . ALA A 1 326 ? -3.248 -14.469 -9.477 1 98.44 326 ALA A O 1
ATOM 2524 N N . THR A 1 327 ? -4.379 -14.133 -7.539 1 98.5 327 THR A N 1
ATOM 2525 C CA . THR A 1 327 ? -5.172 -15.344 -7.684 1 98.5 327 THR A CA 1
ATOM 2526 C C . THR A 1 327 ? -6 -15.297 -8.961 1 98.5 327 THR A C 1
ATOM 2528 O O . THR A 1 327 ? -6.09 -16.297 -9.688 1 98.5 327 THR A O 1
ATOM 2531 N N . TRP A 1 328 ? -6.555 -14.125 -9.25 1 98.25 328 TRP A N 1
ATOM 2532 C CA . TRP A 1 328 ? -7.336 -13.945 -10.469 1 98.25 328 TRP A CA 1
ATOM 2533 C C . TRP A 1 328 ? -6.504 -14.266 -11.711 1 98.25 328 TRP A C 1
ATOM 2535 O O . TRP A 1 328 ? -6.93 -15.039 -12.57 1 98.25 328 TRP A O 1
ATOM 2545 N N . GLU A 1 329 ? -5.324 -13.742 -11.75 1 98.31 329 GLU A N 1
ATOM 2546 C CA . GLU A 1 329 ? -4.457 -13.898 -12.906 1 98.31 329 GLU A CA 1
ATOM 2547 C C . GLU A 1 329 ? -3.934 -15.328 -13.016 1 98.31 329 GLU A C 1
ATOM 2549 O O . GLU A 1 329 ? -3.863 -15.891 -14.117 1 98.31 329 GLU A O 1
ATOM 2554 N N . ILE A 1 330 ? -3.545 -15.906 -11.914 1 98.56 330 ILE A N 1
ATOM 2555 C CA . ILE A 1 330 ? -3.09 -17.297 -11.898 1 98.56 330 ILE A CA 1
ATOM 2556 C C . ILE A 1 330 ? -4.207 -18.203 -12.383 1 98.56 330 ILE A C 1
ATOM 2558 O O . ILE A 1 330 ? -3.979 -19.094 -13.219 1 98.56 330 ILE A O 1
ATOM 2562 N N . SER A 1 331 ? -5.395 -17.984 -11.891 1 98.56 331 SER A N 1
ATOM 2563 C CA . SER A 1 331 ? -6.574 -18.766 -12.258 1 98.56 331 SER A CA 1
ATOM 2564 C C . SER A 1 331 ? -6.84 -18.688 -13.758 1 98.56 331 SER A C 1
ATOM 2566 O O . SER A 1 331 ? -7.047 -19.719 -14.398 1 98.56 331 SER A O 1
ATOM 2568 N N . GLU A 1 332 ? -6.762 -17.5 -14.281 1 97.62 332 GLU A N 1
ATOM 2569 C CA . GLU A 1 332 ? -6.98 -17.297 -15.711 1 97.62 332 GLU A CA 1
ATOM 2570 C C . GLU A 1 332 ? -5.973 -18.094 -16.547 1 97.62 332 GLU A C 1
ATOM 2572 O O . GLU A 1 332 ? -6.324 -18.656 -17.578 1 97.62 332 GLU A O 1
ATOM 2577 N N . ALA A 1 333 ? -4.797 -18.156 -16.125 1 97.88 333 ALA A N 1
ATOM 2578 C CA . ALA A 1 333 ? -3.719 -18.844 -16.844 1 97.88 333 ALA A CA 1
ATOM 2579 C C . ALA A 1 333 ? -3.826 -20.344 -16.688 1 97.88 333 ALA A C 1
ATOM 2581 O O . ALA A 1 333 ? -3.449 -21.094 -17.594 1 97.88 333 ALA A O 1
ATOM 2582 N N . LEU A 1 334 ? -4.34 -20.812 -15.625 1 98.38 334 LEU A N 1
ATOM 2583 C CA . LEU A 1 334 ? -4.32 -22.219 -15.25 1 98.38 334 LEU A CA 1
ATOM 2584 C C . LEU A 1 334 ? -5.477 -22.984 -15.906 1 98.38 334 LEU A C 1
ATOM 2586 O O . LEU A 1 334 ? -5.316 -24.125 -16.328 1 98.38 334 LEU A O 1
ATOM 2590 N N . LEU A 1 335 ? -6.629 -22.406 -16.062 1 98.25 335 LEU A N 1
ATOM 2591 C CA . LEU A 1 335 ? -7.887 -23.047 -16.406 1 98.25 335 LEU A CA 1
ATOM 2592 C C . LEU A 1 335 ? -7.773 -23.812 -17.719 1 98.25 335 LEU A C 1
ATOM 2594 O O . LEU A 1 335 ? -8.219 -24.953 -17.812 1 98.25 335 LEU A O 1
ATOM 2598 N N . PRO A 1 336 ? -7.074 -23.25 -18.75 1 97.56 336 PRO A N 1
ATOM 2599 C CA . PRO A 1 336 ? -7.004 -23.953 -20.031 1 97.56 336 PRO A CA 1
ATOM 2600 C C . PRO A 1 336 ? -6.254 -25.281 -19.938 1 97.56 336 PRO A C 1
ATOM 2602 O O . PRO A 1 336 ? -6.363 -26.125 -20.844 1 97.56 336 PRO A O 1
ATOM 2605 N N . HIS A 1 337 ? -5.535 -25.484 -18.891 1 98.06 337 HIS A N 1
ATOM 2606 C CA . HIS A 1 337 ? -4.672 -26.672 -18.812 1 98.06 337 HIS A CA 1
ATOM 2607 C C . HIS A 1 337 ? -5.289 -27.734 -17.922 1 98.06 337 HIS A C 1
ATOM 2609 O O . HIS A 1 337 ? -4.75 -28.844 -17.812 1 98.06 337 HIS A O 1
ATOM 2615 N N . LEU A 1 338 ? -6.422 -27.453 -17.266 1 98.12 338 LEU A N 1
ATOM 2616 C CA . LEU A 1 338 ? -7.074 -28.375 -16.359 1 98.12 338 LEU A CA 1
ATOM 2617 C C . LEU A 1 338 ? -7.395 -29.688 -17.047 1 98.12 338 LEU A C 1
ATOM 2619 O O . LEU A 1 338 ? -7.082 -30.766 -16.531 1 98.12 338 LEU A O 1
ATOM 2623 N N . ARG A 1 339 ? -7.953 -29.641 -18.25 1 97.44 339 ARG A N 1
ATOM 2624 C CA . ARG A 1 339 ? -8.375 -30.844 -18.969 1 97.44 339 ARG A CA 1
ATOM 2625 C C . ARG A 1 339 ? -7.184 -31.734 -19.297 1 97.44 339 ARG A C 1
ATOM 2627 O O . ARG A 1 339 ? -7.238 -32.938 -19.109 1 97.44 339 ARG A O 1
ATOM 2634 N N . THR A 1 340 ? -6.125 -31.078 -19.75 1 97.5 340 THR A N 1
ATOM 2635 C CA . THR A 1 340 ? -4.934 -31.844 -20.094 1 97.5 340 THR A CA 1
ATOM 2636 C C . THR A 1 340 ? -4.348 -32.531 -18.859 1 97.5 340 THR A C 1
ATOM 2638 O O . THR A 1 340 ? -4.051 -33.719 -18.891 1 97.5 340 THR A O 1
ATOM 2641 N N . VAL A 1 341 ? -4.207 -31.781 -17.766 1 98.12 341 VAL A N 1
ATOM 2642 C CA . VAL A 1 341 ? -3.598 -32.344 -16.562 1 98.12 341 VAL A CA 1
ATOM 2643 C C . VAL A 1 341 ? -4.457 -33.469 -16.016 1 98.12 341 VAL A C 1
ATOM 2645 O O . VAL A 1 341 ? -3.938 -34.531 -15.656 1 98.12 341 VAL A O 1
ATOM 2648 N N . LEU A 1 342 ? -5.754 -33.312 -16.062 1 97.56 342 LEU A N 1
ATOM 2649 C CA . LEU A 1 342 ? -6.652 -34.312 -15.492 1 97.56 342 LEU A CA 1
ATOM 2650 C C . LEU A 1 342 ? -6.848 -35.469 -16.469 1 97.56 342 LEU A C 1
ATOM 2652 O O . LEU A 1 342 ? -7.426 -36.5 -16.109 1 97.56 342 LEU A O 1
ATOM 2656 N N . GLY A 1 343 ? -6.367 -35.281 -17.688 1 96.19 343 GLY A N 1
ATOM 2657 C CA . GLY A 1 343 ? -6.422 -36.344 -18.672 1 96.19 343 GLY A CA 1
ATOM 2658 C C . GLY A 1 343 ? -5.371 -37.438 -18.453 1 96.19 343 GLY A C 1
ATOM 2659 O O . GLY A 1 343 ? -5.445 -38.5 -19.047 1 96.19 343 GLY A O 1
ATOM 2660 N N . GLY A 1 344 ? -4.379 -37.125 -17.625 1 95.56 344 GLY A N 1
ATOM 2661 C CA . GLY A 1 344 ? -3.379 -38.125 -17.266 1 95.56 344 GLY A CA 1
ATOM 2662 C C . GLY A 1 344 ? -2.201 -38.188 -18.219 1 95.56 344 GLY A C 1
ATOM 2663 O O . GLY A 1 344 ? -2.053 -37.281 -19.062 1 95.56 344 GLY A O 1
ATOM 2664 N N . PRO A 1 345 ? -1.34 -39.156 -18.016 1 95 345 PRO A N 1
ATOM 2665 C CA . PRO A 1 345 ? -0.057 -39.219 -18.719 1 95 345 PRO A CA 1
ATOM 2666 C C . PRO A 1 345 ? -0.212 -39.188 -20.234 1 95 345 PRO A C 1
ATOM 2668 O O . PRO A 1 345 ? 0.575 -38.531 -20.922 1 95 345 PRO A O 1
ATOM 2671 N N . ALA A 1 346 ? -1.192 -39.875 -20.75 1 94.56 346 ALA A N 1
ATOM 2672 C CA . ALA A 1 346 ? -1.388 -39.875 -22.188 1 94.56 346 ALA A CA 1
ATOM 2673 C C . ALA A 1 346 ? -1.673 -38.469 -22.703 1 94.56 346 ALA A C 1
ATOM 2675 O O . ALA A 1 346 ? -1.152 -38.062 -23.75 1 94.56 346 ALA A O 1
ATOM 2676 N N . ALA A 1 347 ? -2.508 -37.781 -21.984 1 96.19 347 ALA A N 1
ATOM 2677 C CA . ALA A 1 347 ? -2.832 -36.406 -22.359 1 96.19 347 ALA A CA 1
ATOM 2678 C C . ALA A 1 347 ? -1.628 -35.469 -22.156 1 96.19 347 ALA A C 1
ATOM 2680 O O . ALA A 1 347 ? -1.402 -34.562 -22.953 1 96.19 347 ALA A O 1
ATOM 2681 N N . TRP A 1 348 ? -0.837 -35.75 -21.094 1 97.25 348 TRP A N 1
ATOM 2682 C CA . TRP A 1 348 ? 0.344 -34.938 -20.812 1 97.25 348 TRP A CA 1
ATOM 2683 C C . TRP A 1 348 ? 1.312 -34.969 -21.984 1 97.25 348 TRP A C 1
ATOM 2685 O O . TRP A 1 348 ? 1.84 -33.938 -22.391 1 97.25 348 TRP A O 1
ATOM 2695 N N . ASP A 1 349 ? 1.479 -36.125 -22.516 1 95.69 349 ASP A N 1
ATOM 2696 C CA . ASP A 1 349 ? 2.496 -36.375 -23.531 1 95.69 349 ASP A CA 1
ATOM 2697 C C . ASP A 1 349 ? 2.115 -35.688 -24.844 1 95.69 349 ASP A C 1
ATOM 2699 O O . ASP A 1 349 ? 2.965 -35.5 -25.734 1 95.69 349 ASP A O 1
ATOM 2703 N N . THR A 1 350 ? 0.86 -35.344 -25 1 94.5 350 THR A N 1
ATOM 2704 C CA . THR A 1 350 ? 0.409 -34.688 -26.234 1 94.5 350 THR A CA 1
ATOM 2705 C C . THR A 1 350 ? 0.447 -33.156 -26.094 1 94.5 350 THR A C 1
ATOM 2707 O O . THR A 1 350 ? 0.245 -32.438 -27.062 1 94.5 350 THR A O 1
ATOM 2710 N N . SER A 1 351 ? 0.705 -32.656 -24.922 1 95.75 351 SER A N 1
ATOM 2711 C CA . SER A 1 351 ? 0.777 -31.219 -24.641 1 95.75 351 SER A CA 1
ATOM 2712 C C . SER A 1 351 ? 2.211 -30.781 -24.375 1 95.75 351 SER A C 1
ATOM 2714 O O . SER A 1 351 ? 2.779 -31.125 -23.328 1 95.75 351 SER A O 1
ATOM 2716 N N . GLU A 1 352 ? 2.793 -29.984 -25.234 1 95.75 352 GLU A N 1
ATOM 2717 C CA . GLU A 1 352 ? 4.16 -29.516 -25.031 1 95.75 352 GLU A CA 1
ATOM 2718 C C . GLU A 1 352 ? 4.297 -28.75 -23.719 1 95.75 352 GLU A C 1
ATOM 2720 O O . GLU A 1 352 ? 5.297 -28.891 -23.016 1 95.75 352 GLU A O 1
ATOM 2725 N N . THR A 1 353 ? 3.291 -27.969 -23.422 1 97.56 353 THR A N 1
ATOM 2726 C CA . THR A 1 353 ? 3.307 -27.156 -22.203 1 97.56 353 THR A CA 1
ATOM 2727 C C . THR A 1 353 ? 3.383 -28.047 -20.969 1 97.56 353 THR A C 1
ATOM 2729 O O . THR A 1 353 ? 4.246 -27.859 -20.109 1 97.56 353 THR A O 1
ATOM 2732 N N . ILE A 1 354 ? 2.549 -29.078 -20.906 1 98.12 354 ILE A N 1
ATOM 2733 C CA . ILE A 1 354 ? 2.477 -29.922 -19.719 1 98.12 354 ILE A CA 1
ATOM 2734 C C . ILE A 1 354 ? 3.635 -30.922 -19.719 1 98.12 354 ILE A C 1
ATOM 2736 O O . ILE A 1 354 ? 4.289 -31.125 -18.703 1 98.12 354 ILE A O 1
ATOM 2740 N N . ARG A 1 355 ? 3.932 -31.484 -20.828 1 97.25 355 ARG A N 1
ATOM 2741 C CA . ARG A 1 355 ? 5 -32.469 -20.938 1 97.25 355 ARG A CA 1
ATOM 2742 C C . ARG A 1 355 ? 6.328 -31.891 -20.453 1 97.25 355 ARG A C 1
ATOM 2744 O O . ARG A 1 355 ? 7.012 -32.5 -19.625 1 97.25 355 ARG A O 1
ATOM 2751 N N . ARG A 1 356 ? 6.645 -30.703 -20.859 1 96.75 356 ARG A N 1
ATOM 2752 C CA . ARG A 1 356 ? 7.922 -30.078 -20.547 1 96.75 356 ARG A CA 1
ATOM 2753 C C . ARG A 1 356 ? 7.926 -29.547 -19.109 1 96.75 356 ARG A C 1
ATOM 2755 O O . ARG A 1 356 ? 8.984 -29.266 -18.547 1 96.75 356 ARG A O 1
ATOM 2762 N N . ALA A 1 357 ? 6.773 -29.406 -18.562 1 98.12 357 ALA A N 1
ATOM 2763 C CA . ALA A 1 357 ? 6.656 -28.875 -17.203 1 98.12 357 ALA A CA 1
ATOM 2764 C C . ALA A 1 357 ? 6.805 -29.969 -16.156 1 98.12 357 ALA A C 1
ATOM 2766 O O . ALA A 1 357 ? 6.902 -29.688 -14.961 1 98.12 357 ALA A O 1
ATOM 2767 N N . ILE A 1 358 ? 6.789 -31.203 -16.594 1 98.5 358 ILE A N 1
ATOM 2768 C CA . ILE A 1 358 ? 7.012 -32.312 -15.664 1 98.5 358 ILE A CA 1
ATOM 2769 C C . ILE A 1 358 ? 8.5 -32.406 -15.32 1 98.5 358 ILE A C 1
ATOM 2771 O O . ILE A 1 358 ? 9.305 -32.875 -16.125 1 98.5 358 ILE A O 1
ATOM 2775 N N . GLU A 1 359 ? 8.828 -32 -14.133 1 98.12 359 GLU A N 1
ATOM 2776 C CA . GLU A 1 359 ? 10.227 -31.938 -13.734 1 98.12 359 GLU A CA 1
ATOM 2777 C C . GLU A 1 359 ? 10.68 -33.25 -13.086 1 98.12 359 GLU A C 1
ATOM 2779 O O . GLU A 1 359 ? 11.867 -33.562 -13.109 1 98.12 359 GLU A O 1
ATOM 2784 N N . ILE A 1 360 ? 9.797 -33.906 -12.469 1 98.62 360 ILE A N 1
ATOM 2785 C CA . ILE A 1 360 ? 9.992 -35.25 -11.898 1 98.62 360 ILE A CA 1
ATOM 2786 C C . ILE A 1 360 ? 8.797 -36.125 -12.25 1 98.62 360 ILE A C 1
ATOM 2788 O O . ILE A 1 360 ? 7.645 -35.719 -12.102 1 98.62 360 ILE A O 1
ATOM 2792 N N . ARG A 1 361 ? 9.047 -37.281 -12.812 1 98.19 361 ARG A N 1
ATOM 2793 C CA . ARG A 1 361 ? 8.016 -38.219 -13.18 1 98.19 361 ARG A CA 1
ATOM 2794 C C . ARG A 1 361 ? 8.242 -39.562 -12.5 1 98.19 361 ARG A C 1
ATOM 2796 O O . ARG A 1 361 ? 9.219 -40.25 -12.797 1 98.19 361 ARG A O 1
ATOM 2803 N N . ASP A 1 362 ? 7.312 -39.906 -11.609 1 97.81 362 ASP A N 1
ATOM 2804 C CA . ASP A 1 362 ? 7.418 -41.156 -10.859 1 97.81 362 ASP A CA 1
ATOM 2805 C C . ASP A 1 362 ? 8.766 -41.25 -10.148 1 97.81 362 ASP A C 1
ATOM 2807 O O . ASP A 1 362 ? 9.414 -42.312 -10.188 1 97.81 362 ASP A O 1
ATOM 2811 N N . GLY A 1 363 ? 9.18 -40.125 -9.633 1 98.19 363 GLY A N 1
ATOM 2812 C CA . GLY A 1 363 ? 10.406 -40.062 -8.859 1 98.19 363 GLY A CA 1
ATOM 2813 C C . GLY A 1 363 ? 11.641 -39.844 -9.711 1 98.19 363 GLY A C 1
ATOM 2814 O O . GLY A 1 363 ? 12.719 -39.562 -9.188 1 98.19 363 GLY A O 1
ATOM 2815 N N . VAL A 1 364 ? 11.555 -40 -10.992 1 98.44 364 VAL A N 1
ATOM 2816 C CA . VAL A 1 364 ? 12.695 -39.844 -11.883 1 98.44 364 VAL A CA 1
ATOM 2817 C C . VAL A 1 364 ? 12.82 -38.375 -12.32 1 98.44 364 VAL A C 1
ATOM 2819 O O . VAL A 1 364 ? 11.875 -37.812 -12.891 1 98.44 364 VAL A O 1
ATOM 2822 N N . VAL A 1 365 ? 13.953 -37.812 -12.07 1 98.5 365 VAL A N 1
ATOM 2823 C CA . VAL A 1 365 ? 14.188 -36.406 -12.414 1 98.5 365 VAL A CA 1
ATOM 2824 C C . VAL A 1 365 ? 14.25 -36.25 -13.93 1 98.5 365 VAL A C 1
ATOM 2826 O O . VAL A 1 365 ? 15 -36.969 -14.602 1 98.5 365 VAL A O 1
ATOM 2829 N N . GLN A 1 366 ? 13.406 -35.406 -14.414 1 97.81 366 GLN A N 1
ATOM 2830 C CA . GLN A 1 366 ? 13.367 -35.125 -15.852 1 97.81 366 GLN A CA 1
ATOM 2831 C C . GLN A 1 366 ? 14.164 -33.844 -16.188 1 97.81 366 GLN A C 1
ATOM 2833 O O . GLN A 1 366 ? 14.742 -33.75 -17.266 1 97.81 366 GLN A O 1
ATOM 2838 N N . ASN A 1 367 ? 14.211 -32.844 -15.305 1 96.88 367 ASN A N 1
ATOM 2839 C CA . ASN A 1 367 ? 14.914 -31.594 -15.492 1 96.88 367 ASN A CA 1
ATOM 2840 C C . ASN A 1 367 ? 16.391 -31.703 -15.164 1 96.88 367 ASN A C 1
ATOM 2842 O O . ASN A 1 367 ? 16.766 -31.828 -13.992 1 96.88 367 ASN A O 1
ATOM 2846 N N . PRO A 1 368 ? 17.25 -31.594 -16.109 1 95.56 368 PRO A N 1
ATOM 2847 C CA . PRO A 1 368 ? 18.688 -31.812 -15.852 1 95.56 368 PRO A CA 1
ATOM 2848 C C . PRO A 1 368 ? 19.281 -30.75 -14.938 1 95.56 368 PRO A C 1
ATOM 2850 O O . PRO A 1 368 ? 20.297 -30.984 -14.281 1 95.56 368 PRO A O 1
ATOM 2853 N N . LYS A 1 369 ? 18.719 -29.594 -14.852 1 94.38 369 LYS A N 1
ATOM 2854 C CA . LYS A 1 369 ? 19.234 -28.531 -13.992 1 94.38 369 LYS A CA 1
ATOM 2855 C C . LYS A 1 369 ? 19.156 -28.922 -12.523 1 94.38 369 LYS A C 1
ATOM 2857 O O . LYS A 1 369 ? 19.953 -28.453 -11.703 1 94.38 369 LYS A O 1
ATOM 2862 N N . ILE A 1 370 ? 18.141 -29.766 -12.188 1 96.56 370 ILE A N 1
ATOM 2863 C CA . ILE A 1 370 ? 18.047 -30.266 -10.82 1 96.56 370 ILE A CA 1
ATOM 2864 C C . ILE A 1 370 ? 19.266 -31.109 -10.492 1 96.56 370 ILE A C 1
ATOM 2866 O O . ILE A 1 370 ? 19.891 -30.922 -9.438 1 96.56 370 ILE A O 1
ATOM 2870 N N . LEU A 1 371 ? 19.625 -31.984 -11.43 1 96.38 371 LEU A N 1
ATOM 2871 C CA . LEU A 1 371 ? 20.766 -32.875 -11.227 1 96.38 371 LEU A CA 1
ATOM 2872 C C . LEU A 1 371 ? 22.047 -32.062 -11.102 1 96.38 371 LEU A C 1
ATOM 2874 O O . LEU A 1 371 ? 22.828 -32.281 -10.172 1 96.38 371 LEU A O 1
ATOM 2878 N N . SER A 1 372 ? 22.25 -31.156 -12.023 1 94.62 372 SER A N 1
ATOM 2879 C CA . SER A 1 372 ? 23.484 -30.391 -12.07 1 94.62 372 SER A CA 1
ATOM 2880 C C . SER A 1 372 ? 23.625 -29.484 -10.844 1 94.62 372 SER A C 1
ATOM 2882 O O . SER A 1 372 ? 24.656 -29.469 -10.188 1 94.62 372 SER A O 1
ATOM 2884 N N . PHE A 1 373 ? 22.562 -28.781 -10.523 1 92.31 373 PHE A N 1
ATOM 2885 C CA . PHE A 1 373 ? 22.625 -27.812 -9.445 1 92.31 373 PHE A CA 1
ATOM 2886 C C . PHE A 1 373 ? 22.781 -28.5 -8.094 1 92.31 373 PHE A C 1
ATOM 2888 O O . PHE A 1 373 ? 23.484 -28 -7.211 1 92.31 373 PHE A O 1
ATOM 2895 N N . GLN A 1 374 ? 22.125 -29.625 -7.918 1 95.19 374 GLN A N 1
ATOM 2896 C CA . GLN A 1 374 ? 22.141 -30.312 -6.633 1 95.19 374 GLN A CA 1
ATOM 2897 C C . GLN A 1 374 ? 23.234 -31.375 -6.582 1 95.19 374 GLN A C 1
ATOM 2899 O O . GLN A 1 374 ? 23.344 -32.125 -5.609 1 95.19 374 GLN A O 1
ATOM 2904 N N . ASP A 1 375 ? 24.016 -31.469 -7.605 1 95.62 375 ASP A N 1
ATOM 2905 C CA . ASP A 1 375 ? 25.109 -32.438 -7.707 1 95.62 375 ASP A CA 1
ATOM 2906 C C . ASP A 1 375 ? 24.609 -33.844 -7.473 1 95.62 375 ASP A C 1
ATOM 2908 O O . ASP A 1 375 ? 25.109 -34.562 -6.594 1 95.62 375 ASP A O 1
ATOM 2912 N N . ARG A 1 376 ? 23.641 -34.25 -8.336 1 96.62 376 ARG A N 1
ATOM 2913 C CA . ARG A 1 376 ? 23.031 -35.562 -8.242 1 96.62 376 ARG A CA 1
ATOM 2914 C C . ARG A 1 376 ? 23.5 -36.469 -9.383 1 96.62 376 ARG A C 1
ATOM 2916 O O . ARG A 1 376 ? 23.797 -35.969 -10.477 1 96.62 376 ARG A O 1
ATOM 2923 N N . ALA A 1 377 ? 23.484 -37.75 -9.094 1 96.56 377 ALA A N 1
ATOM 2924 C CA . ALA A 1 377 ? 23.766 -38.719 -10.141 1 96.56 377 ALA A CA 1
ATOM 2925 C C . ALA A 1 377 ? 22.656 -38.719 -11.203 1 96.56 377 ALA A C 1
ATOM 2927 O O . ALA A 1 377 ? 21.484 -38.5 -10.891 1 96.56 377 ALA A O 1
ATOM 2928 N N . ALA A 1 378 ? 23.047 -38.969 -12.414 1 94.5 378 ALA A N 1
ATOM 2929 C CA . ALA A 1 378 ? 22.109 -39 -13.523 1 94.5 378 ALA A CA 1
ATOM 2930 C C . ALA A 1 378 ? 21.156 -40.219 -13.414 1 94.5 378 ALA A C 1
ATOM 2932 O O . ALA A 1 378 ? 19.984 -40.094 -13.75 1 94.5 378 ALA A O 1
ATOM 2933 N N . ASP A 1 379 ? 21.703 -41.312 -12.938 1 94.88 379 ASP A N 1
ATOM 2934 C CA . ASP A 1 379 ? 20.922 -42.531 -12.859 1 94.88 379 ASP A CA 1
ATOM 2935 C C . ASP A 1 379 ? 20.062 -42.531 -11.594 1 94.88 379 ASP A C 1
ATOM 2937 O O . ASP A 1 379 ? 20.5 -42.094 -10.531 1 94.88 379 ASP A O 1
ATOM 2941 N N . TYR A 1 380 ? 18.938 -42.969 -11.727 1 94.5 380 TYR A N 1
ATOM 2942 C CA . TYR A 1 380 ? 18.078 -43.188 -10.562 1 94.5 380 TYR A CA 1
ATOM 2943 C C . TYR A 1 380 ? 18.75 -44.062 -9.531 1 94.5 380 TYR A C 1
ATOM 2945 O O . TYR A 1 380 ? 19.422 -45.031 -9.891 1 94.5 380 TYR A O 1
ATOM 2953 N N . PRO A 1 381 ? 18.531 -43.781 -8.234 1 95.69 381 PRO A N 1
ATOM 2954 C CA . PRO A 1 381 ? 17.625 -42.844 -7.566 1 95.69 381 PRO A CA 1
ATOM 2955 C C . PRO A 1 381 ? 18.234 -41.438 -7.398 1 95.69 381 PRO A C 1
ATOM 2957 O O . PRO A 1 381 ? 17.875 -40.719 -6.477 1 95.69 381 PRO A O 1
ATOM 2960 N N . HIS A 1 382 ? 19.188 -41.031 -8.234 1 95.94 382 HIS A N 1
ATOM 2961 C CA . HIS A 1 382 ? 19.781 -39.719 -8.32 1 95.94 382 HIS A CA 1
ATOM 2962 C C . HIS A 1 382 ? 20.438 -39.312 -7.004 1 95.94 382 HIS A C 1
ATOM 2964 O O . HIS A 1 382 ? 20.156 -38.25 -6.449 1 95.94 382 HIS A O 1
ATOM 2970 N N . ALA A 1 383 ? 21.297 -40.125 -6.488 1 94.69 383 ALA A N 1
ATOM 2971 C CA . ALA A 1 383 ? 22 -39.875 -5.234 1 94.69 383 ALA A CA 1
ATOM 2972 C C . ALA A 1 383 ? 22.75 -38.531 -5.293 1 94.69 383 ALA A C 1
ATOM 2974 O O . ALA A 1 383 ? 23.312 -38.188 -6.332 1 94.69 383 ALA A O 1
ATOM 2975 N N . VAL A 1 384 ? 22.656 -37.781 -4.191 1 92.44 384 VAL A N 1
ATOM 2976 C CA . VAL A 1 384 ? 23.469 -36.562 -4.105 1 92.44 384 VAL A CA 1
ATOM 2977 C C . VAL A 1 384 ? 24.953 -36.906 -4.059 1 92.44 384 VAL A C 1
ATOM 2979 O O . VAL A 1 384 ? 25.359 -37.75 -3.246 1 92.44 384 VAL A O 1
ATOM 2982 N N . LEU A 1 385 ? 25.656 -36.312 -4.945 1 87.94 385 LEU A N 1
ATOM 2983 C CA . LEU A 1 385 ? 27.062 -36.625 -5.066 1 87.94 385 LEU A CA 1
ATOM 2984 C C . LEU A 1 385 ? 27.906 -35.75 -4.145 1 87.94 385 LEU A C 1
ATOM 2986 O O . LEU A 1 385 ? 27.562 -34.594 -3.91 1 87.94 385 LEU A O 1
ATOM 2990 N N . THR A 1 386 ? 28.438 -36.219 -2.98 1 66.62 386 THR A N 1
ATOM 2991 C CA . THR A 1 386 ? 29.328 -35.531 -2.066 1 66.62 386 THR A CA 1
ATOM 2992 C C . THR A 1 386 ? 30.547 -34.969 -2.812 1 66.62 386 THR A C 1
ATOM 2994 O O . THR A 1 386 ? 31.047 -35.625 -3.754 1 66.62 386 THR A O 1
ATOM 2997 N N . MET B 1 1 ? -0.977 45.719 30.016 1 27.33 1 MET B N 1
ATOM 2998 C CA . MET B 1 1 ? 0.123 46.188 29.172 1 27.33 1 MET B CA 1
ATOM 2999 C C . MET B 1 1 ? 1.039 45.031 28.781 1 27.33 1 MET B C 1
ATOM 3001 O O . MET B 1 1 ? 1.778 44.5 29.609 1 27.33 1 MET B O 1
ATOM 3005 N N . HIS B 1 2 ? 0.533 43.969 28.016 1 30.2 2 HIS B N 1
ATOM 3006 C CA . HIS B 1 2 ? 1.275 42.781 27.625 1 30.2 2 HIS B CA 1
ATOM 3007 C C . HIS B 1 2 ? 2.635 43.156 27.047 1 30.2 2 HIS B C 1
ATOM 3009 O O . HIS B 1 2 ? 2.727 44 26.156 1 30.2 2 HIS B O 1
ATOM 3015 N N . GLN B 1 3 ? 3.66 43.094 27.891 1 34.88 3 GLN B N 1
ATOM 3016 C CA . GLN B 1 3 ? 5.035 43.375 27.484 1 34.88 3 GLN B CA 1
ATOM 3017 C C . GLN B 1 3 ? 5.355 42.719 26.141 1 34.88 3 GLN B C 1
ATOM 3019 O O . GLN B 1 3 ? 4.988 41.562 25.891 1 34.88 3 GLN B O 1
ATOM 3024 N N . PRO B 1 4 ? 5.496 43.469 25.031 1 43.19 4 PRO B N 1
ATOM 3025 C CA . PRO B 1 4 ? 6.055 42.875 23.812 1 43.19 4 PRO B CA 1
ATOM 3026 C C . PRO B 1 4 ? 7.09 41.812 24.094 1 43.19 4 PRO B C 1
ATOM 3028 O O . PRO B 1 4 ? 7.898 41.938 25.016 1 43.19 4 PRO B O 1
ATOM 3031 N N . HIS B 1 5 ? 6.848 40.594 24.203 1 46.84 5 HIS B N 1
ATOM 3032 C CA . HIS B 1 5 ? 7.934 39.656 24.391 1 46.84 5 HIS B CA 1
ATOM 3033 C C . HIS B 1 5 ? 9.18 40.062 23.625 1 46.84 5 HIS B C 1
ATOM 3035 O O . HIS B 1 5 ? 9.164 40.125 22.391 1 46.84 5 HIS B O 1
ATOM 3041 N N . PRO B 1 6 ? 9.938 40.969 24.078 1 51.09 6 PRO B N 1
ATOM 3042 C CA . PRO B 1 6 ? 11.117 41.531 23.422 1 51.09 6 PRO B CA 1
ATOM 3043 C C . PRO B 1 6 ? 11.891 40.469 22.609 1 51.09 6 PRO B C 1
ATOM 3045 O O . PRO B 1 6 ? 12.57 40.812 21.656 1 51.09 6 PRO B O 1
ATOM 3048 N N . HIS B 1 7 ? 12.062 39.156 22.984 1 64.56 7 HIS B N 1
ATOM 3049 C CA . HIS B 1 7 ? 13.055 38.281 22.375 1 64.56 7 HIS B CA 1
ATOM 3050 C C . HIS B 1 7 ? 12.391 37.281 21.438 1 64.56 7 HIS B C 1
ATOM 3052 O O . HIS B 1 7 ? 11.266 36.844 21.703 1 64.56 7 HIS B O 1
ATOM 3058 N N . PRO B 1 8 ? 12.867 37.062 20.203 1 85.75 8 PRO B N 1
ATOM 3059 C CA . PRO B 1 8 ? 12.398 36.031 19.266 1 85.75 8 PRO B CA 1
ATOM 3060 C C . PRO B 1 8 ? 12.227 34.688 19.922 1 85.75 8 PRO B C 1
ATOM 3062 O O . PRO B 1 8 ? 12.992 34.312 20.828 1 85.75 8 PRO B O 1
ATOM 3065 N N . LEU B 1 9 ? 11.078 34.094 19.719 1 96.44 9 LEU B N 1
ATOM 3066 C CA . LEU B 1 9 ? 10.688 32.812 20.359 1 96.44 9 LEU B CA 1
ATOM 3067 C C . LEU B 1 9 ? 11.562 31.672 19.875 1 96.44 9 LEU B C 1
ATOM 3069 O O . LEU B 1 9 ? 12.023 31.672 18.719 1 96.44 9 LEU B O 1
ATOM 3073 N N . THR B 1 10 ? 11.82 30.75 20.766 1 97.94 10 THR B N 1
ATOM 3074 C CA . THR B 1 10 ? 12.555 29.531 20.422 1 97.94 10 THR B CA 1
ATOM 3075 C C . THR B 1 10 ? 11.594 28.406 20.062 1 97.94 10 THR B C 1
ATOM 3077 O O . THR B 1 10 ? 10.438 28.406 20.5 1 97.94 10 THR B O 1
ATOM 3080 N N . LEU B 1 11 ? 12.109 27.516 19.25 1 98.5 11 LEU B N 1
ATOM 3081 C CA . LEU B 1 11 ? 11.289 26.406 18.766 1 98.5 11 LEU B CA 1
ATOM 3082 C C . LEU B 1 11 ? 11.875 25.062 19.172 1 98.5 11 LEU B C 1
ATOM 3084 O O . LEU B 1 11 ? 13.062 24.797 18.938 1 98.5 11 LEU B O 1
ATOM 3088 N N . GLY B 1 12 ? 11.094 24.25 19.875 1 98.69 12 GLY B N 1
ATOM 3089 C CA . GLY B 1 12 ? 11.406 22.844 20.094 1 98.69 12 GLY B CA 1
ATOM 3090 C C . GLY B 1 12 ? 10.609 21.906 19.219 1 98.69 12 GLY B C 1
ATOM 3091 O O . GLY B 1 12 ? 9.375 21.906 19.25 1 98.69 12 GLY B O 1
ATOM 3092 N N . VAL B 1 13 ? 11.258 21.094 18.344 1 98.75 13 VAL B N 1
ATOM 3093 C CA . VAL B 1 13 ? 10.594 20.188 17.422 1 98.75 13 VAL B CA 1
ATOM 3094 C C . VAL B 1 13 ? 10.664 18.766 17.953 1 98.75 13 VAL B C 1
ATOM 3096 O O . VAL B 1 13 ? 11.75 18.203 18.109 1 98.75 13 VAL B O 1
ATOM 3099 N N . ILE B 1 14 ? 9.531 18.219 18.156 1 98 14 ILE B N 1
ATOM 3100 C CA . ILE B 1 14 ? 9.43 16.875 18.734 1 98 14 ILE B CA 1
ATOM 3101 C C . ILE B 1 14 ? 9.625 15.828 17.641 1 98 14 ILE B C 1
ATOM 3103 O O . ILE B 1 14 ? 9.094 15.969 16.531 1 98 14 ILE B O 1
ATOM 3107 N N . ALA B 1 15 ? 10.344 14.758 17.953 1 96.75 15 ALA B N 1
ATOM 3108 C CA . ALA B 1 15 ? 10.664 13.703 16.984 1 96.75 15 ALA B CA 1
ATOM 3109 C C . ALA B 1 15 ? 9.625 12.586 17.031 1 96.75 15 ALA B C 1
ATOM 3111 O O . ALA B 1 15 ? 9.227 12.055 16 1 96.75 15 ALA B O 1
ATOM 3112 N N . ARG B 1 16 ? 9.219 12.227 18.234 1 92.94 16 ARG B N 1
ATOM 3113 C CA . ARG B 1 16 ? 8.383 11.039 18.406 1 92.94 16 ARG B CA 1
ATOM 3114 C C . ARG B 1 16 ? 6.98 11.422 18.859 1 92.94 16 ARG B C 1
ATOM 3116 O O . ARG B 1 16 ? 6.812 12.078 19.891 1 92.94 16 ARG B O 1
ATOM 3123 N N . SER B 1 17 ? 6.055 11.008 18.094 1 92.88 17 SER B N 1
ATOM 3124 C CA . SER B 1 17 ? 4.656 11.219 18.438 1 92.88 17 SER B CA 1
ATOM 3125 C C . SER B 1 17 ? 4.18 10.188 19.469 1 92.88 17 SER B C 1
ATOM 3127 O O . SER B 1 17 ? 4.621 9.039 19.453 1 92.88 17 SER B O 1
ATOM 3129 N N . SER B 1 18 ? 3.309 10.602 20.344 1 93.44 18 SER B N 1
ATOM 3130 C CA . SER B 1 18 ? 2.674 9.664 21.266 1 93.44 18 SER B CA 1
ATOM 3131 C C . SER B 1 18 ? 1.55 8.891 20.594 1 93.44 18 SER B C 1
ATOM 3133 O O . SER B 1 18 ? 1.073 7.883 21.109 1 93.44 18 SER B O 1
ATOM 3135 N N . LYS B 1 19 ? 1.13 9.43 19.469 1 92.94 19 LYS B N 1
ATOM 3136 C CA . LYS B 1 19 ? 0.105 8.727 18.719 1 92.94 19 LYS B CA 1
ATOM 3137 C C . LYS B 1 19 ? 0.685 7.492 18.031 1 92.94 19 LYS B C 1
ATOM 3139 O O . LYS B 1 19 ? 1.635 7.602 17.25 1 92.94 19 LYS B O 1
ATOM 3144 N N . ALA B 1 20 ? 0.063 6.312 18.281 1 93.94 20 ALA B N 1
ATOM 3145 C CA . ALA B 1 20 ? 0.56 5.043 17.766 1 93.94 20 ALA B CA 1
ATOM 3146 C C . ALA B 1 20 ? 0.693 5.086 16.25 1 93.94 20 ALA B C 1
ATOM 3148 O O . ALA B 1 20 ? -0.224 5.527 15.547 1 93.94 20 ALA B O 1
ATOM 3149 N N . ASP B 1 21 ? 1.849 4.727 15.711 1 95 21 ASP B N 1
ATOM 3150 C CA . ASP B 1 21 ? 2.154 4.555 14.297 1 95 21 ASP B CA 1
ATOM 3151 C C . ASP B 1 21 ? 2.141 5.898 13.562 1 95 21 ASP B C 1
ATOM 3153 O O . ASP B 1 21 ? 1.981 5.941 12.344 1 95 21 ASP B O 1
ATOM 3157 N N . GLU B 1 22 ? 2.188 6.988 14.352 1 96.56 22 GLU B N 1
ATOM 3158 C CA . GLU B 1 22 ? 2.416 8.289 13.727 1 96.56 22 GLU B CA 1
ATOM 3159 C C . GLU B 1 22 ? 3.895 8.5 13.406 1 96.56 22 GLU B C 1
ATOM 3161 O O . GLU B 1 22 ? 4.727 8.562 14.312 1 96.56 22 GLU B O 1
ATOM 3166 N N . ARG B 1 23 ? 4.211 8.664 12.109 1 96.69 23 ARG B N 1
ATOM 3167 C CA . ARG B 1 23 ? 5.617 8.68 11.711 1 96.69 23 ARG B CA 1
ATOM 3168 C C . ARG B 1 23 ? 5.973 9.992 11.023 1 96.69 23 ARG B C 1
ATOM 3170 O O . ARG B 1 23 ? 7.145 10.242 10.719 1 96.69 23 ARG B O 1
ATOM 3177 N N . ARG B 1 24 ? 5.027 10.867 10.789 1 97.88 24 ARG B N 1
ATOM 3178 C CA . ARG B 1 24 ? 5.293 12.148 10.133 1 97.88 24 ARG B CA 1
ATOM 3179 C C . ARG B 1 24 ? 6.043 13.094 11.07 1 97.88 24 ARG B C 1
ATOM 3181 O O . ARG B 1 24 ? 5.77 13.133 12.266 1 97.88 24 ARG B O 1
ATOM 3188 N N . LEU B 1 25 ? 6.887 13.812 10.414 1 98.31 25 LEU B N 1
ATOM 3189 C CA . LEU B 1 25 ? 7.562 14.93 11.062 1 98.31 25 LEU B CA 1
ATOM 3190 C C . LEU B 1 25 ? 7.137 16.25 10.453 1 98.31 25 LEU B C 1
ATOM 3192 O O . LEU B 1 25 ? 6.684 16.297 9.305 1 98.31 25 LEU B O 1
ATOM 3196 N N . PRO B 1 26 ? 7.258 17.297 11.242 1 98.38 26 PRO B N 1
ATOM 3197 C CA . PRO B 1 26 ? 6.82 18.594 10.711 1 98.38 26 PRO B CA 1
ATOM 3198 C C . PRO B 1 26 ? 7.848 19.234 9.781 1 98.38 26 PRO B C 1
ATOM 3200 O O . PRO B 1 26 ? 7.488 20.031 8.906 1 98.38 26 PRO B O 1
ATOM 3203 N N . ILE B 1 27 ? 9.102 18.969 9.992 1 98.62 27 ILE B N 1
ATOM 3204 C CA . ILE B 1 27 ? 10.172 19.469 9.133 1 98.62 27 ILE B CA 1
ATOM 3205 C C . ILE B 1 27 ? 11.047 18.312 8.664 1 98.62 27 ILE B C 1
ATOM 3207 O O . ILE B 1 27 ? 11.602 17.578 9.477 1 98.62 27 ILE B O 1
ATOM 3211 N N . HIS B 1 28 ? 11.109 18.156 7.398 1 98.19 28 HIS B N 1
ATOM 3212 C CA . HIS B 1 28 ? 11.961 17.094 6.859 1 98.19 28 HIS B CA 1
ATOM 3213 C C . HIS B 1 28 ? 13.438 17.375 7.16 1 98.19 28 HIS B C 1
ATOM 3215 O O . HIS B 1 28 ? 13.906 18.5 6.996 1 98.19 28 HIS B O 1
ATOM 3221 N N . PRO B 1 29 ? 14.188 16.391 7.551 1 96.81 29 PRO B N 1
ATOM 3222 C CA . PRO B 1 29 ? 15.586 16.609 7.922 1 96.81 29 PRO B CA 1
ATOM 3223 C C . PRO B 1 29 ? 16.391 17.281 6.809 1 96.81 29 PRO B C 1
ATOM 3225 O O . PRO B 1 29 ? 17.297 18.062 7.086 1 96.81 29 PRO B O 1
ATOM 3228 N N . LEU B 1 30 ? 16.047 17.062 5.594 1 94.75 30 LEU B N 1
ATOM 3229 C CA . LEU B 1 30 ? 16.781 17.594 4.453 1 94.75 30 LEU B CA 1
ATOM 3230 C C . LEU B 1 30 ? 16.359 19.016 4.133 1 94.75 30 LEU B C 1
ATOM 3232 O O . LEU B 1 30 ? 16.891 19.641 3.219 1 94.75 30 LEU B O 1
ATOM 3236 N N . HIS B 1 31 ? 15.406 19.578 4.836 1 97.5 31 HIS B N 1
ATOM 3237 C CA . HIS B 1 31 ? 14.906 20.906 4.535 1 97.5 31 HIS B CA 1
ATOM 3238 C C . HIS B 1 31 ? 15.492 21.953 5.484 1 97.5 31 HIS B C 1
ATOM 3240 O O . HIS B 1 31 ? 15.266 23.156 5.316 1 97.5 31 HIS B O 1
ATOM 3246 N N . PHE B 1 32 ? 16.266 21.562 6.492 1 97.38 32 PHE B N 1
ATOM 3247 C CA . PHE B 1 32 ? 16.766 22.516 7.465 1 97.38 32 PHE B CA 1
ATOM 3248 C C . PHE B 1 32 ? 17.703 23.531 6.793 1 97.38 32 PHE B C 1
ATOM 3250 O O . PHE B 1 32 ? 17.75 24.688 7.184 1 97.38 32 PHE B O 1
ATOM 3257 N N . ASP B 1 33 ? 18.344 23.109 5.77 1 94 33 ASP B N 1
ATOM 3258 C CA . ASP B 1 33 ? 19.281 23.984 5.074 1 94 33 ASP B CA 1
ATOM 3259 C C . ASP B 1 33 ? 18.531 25.062 4.297 1 94 33 ASP B C 1
ATOM 3261 O O . ASP B 1 33 ? 19.141 26.031 3.82 1 94 33 ASP B O 1
ATOM 3265 N N . ARG B 1 34 ? 17.234 24.938 4.203 1 95.75 34 ARG B N 1
ATOM 3266 C CA . ARG B 1 34 ? 16.406 25.922 3.49 1 95.75 34 ARG B CA 1
ATOM 3267 C C . ARG B 1 34 ? 15.898 27 4.434 1 95.75 34 ARG B C 1
ATOM 3269 O O . ARG B 1 34 ? 15.281 27.969 3.992 1 95.75 34 ARG B O 1
ATOM 3276 N N . ILE B 1 35 ? 16.156 26.844 5.715 1 97.75 35 ILE B N 1
ATOM 3277 C CA . ILE B 1 35 ? 15.664 27.781 6.723 1 97.75 35 ILE B CA 1
ATOM 3278 C C . ILE B 1 35 ? 16.688 28.875 6.965 1 97.75 35 ILE B C 1
ATOM 3280 O O . ILE B 1 35 ? 17.906 28.609 6.961 1 97.75 35 ILE B O 1
ATOM 3284 N N . ASP B 1 36 ? 16.234 30.125 7.188 1 96.25 36 ASP B N 1
ATOM 3285 C CA . ASP B 1 36 ? 17.125 31.25 7.457 1 96.25 36 ASP B CA 1
ATOM 3286 C C . ASP B 1 36 ? 18 30.969 8.672 1 96.25 36 ASP B C 1
ATOM 3288 O O . ASP B 1 36 ? 17.531 30.453 9.68 1 96.25 36 ASP B O 1
ATOM 3292 N N . ALA B 1 37 ? 19.219 31.391 8.617 1 94.88 37 ALA B N 1
ATOM 3293 C CA . ALA B 1 37 ? 20.234 31.094 9.633 1 94.88 37 ALA B CA 1
ATOM 3294 C C . ALA B 1 37 ? 19.812 31.625 10.992 1 94.88 37 ALA B C 1
ATOM 3296 O O . ALA B 1 37 ? 20.031 30.984 12.023 1 94.88 37 ALA B O 1
ATOM 3297 N N . ASP B 1 38 ? 19.234 32.781 10.922 1 94.75 38 ASP B N 1
ATOM 3298 C CA . ASP B 1 38 ? 18.828 33.406 12.18 1 94.75 38 ASP B CA 1
ATOM 3299 C C . ASP B 1 38 ? 17.719 32.625 12.867 1 94.75 38 ASP B C 1
ATOM 3301 O O . ASP B 1 38 ? 17.641 32.594 14.094 1 94.75 38 ASP B O 1
ATOM 3305 N N . LEU B 1 39 ? 16.891 31.953 12.094 1 96.62 39 LEU B N 1
ATOM 3306 C CA . LEU B 1 39 ? 15.859 31.094 12.656 1 96.62 39 LEU B CA 1
ATOM 3307 C C . LEU B 1 39 ? 16.453 29.766 13.125 1 96.62 39 LEU B C 1
ATOM 3309 O O . LEU B 1 39 ? 16.094 29.25 14.188 1 96.62 39 LEU B O 1
ATOM 3313 N N . LEU B 1 40 ? 17.359 29.266 12.359 1 97.06 40 LEU B N 1
ATOM 3314 C CA . LEU B 1 40 ? 18 27.984 12.688 1 97.06 40 LEU B CA 1
ATOM 3315 C C . LEU B 1 40 ? 18.641 28.031 14.062 1 97.06 40 LEU B C 1
ATOM 3317 O O . LEU B 1 40 ? 18.625 27.047 14.797 1 97.06 40 LEU B O 1
ATOM 3321 N N . GLY B 1 41 ? 19.125 29.156 14.383 1 95.75 41 GLY B N 1
ATOM 3322 C CA . GLY B 1 41 ? 19.781 29.328 15.664 1 95.75 41 GLY B CA 1
ATOM 3323 C C . GLY B 1 41 ? 18.828 29.281 16.844 1 95.75 41 GLY B C 1
ATOM 3324 O O . GLY B 1 41 ? 19.266 29.234 18 1 95.75 41 GLY B O 1
ATOM 3325 N N . ARG B 1 42 ? 17.562 29.172 16.562 1 97 42 ARG B N 1
ATOM 3326 C CA . ARG B 1 42 ? 16.547 29.156 17.609 1 97 42 ARG B CA 1
ATOM 3327 C C . ARG B 1 42 ? 15.766 27.844 17.609 1 97 42 ARG B C 1
ATOM 3329 O O . ARG B 1 42 ? 14.828 27.672 18.391 1 97 42 ARG B O 1
ATOM 3336 N N . ILE B 1 43 ? 16.156 26.938 16.766 1 98.31 43 ILE B N 1
ATOM 3337 C CA . ILE B 1 43 ? 15.445 25.672 16.594 1 98.31 43 ILE B CA 1
ATOM 3338 C C . ILE B 1 43 ? 16.219 24.547 17.266 1 98.31 43 ILE B C 1
ATOM 3340 O O . ILE B 1 43 ? 17.406 24.344 16.984 1 98.31 43 ILE B O 1
ATOM 3344 N N . HIS B 1 44 ? 15.625 23.875 18.219 1 98.56 44 HIS B N 1
ATOM 3345 C CA . HIS B 1 44 ? 16.156 22.672 18.828 1 98.56 44 HIS B CA 1
ATOM 3346 C C . HIS B 1 44 ? 15.336 21.438 18.453 1 98.56 44 HIS B C 1
ATOM 3348 O O . HIS B 1 44 ? 14.109 21.516 18.359 1 98.56 44 HIS B O 1
ATOM 3354 N N . LEU B 1 45 ? 15.992 20.312 18.188 1 98.69 45 LEU B N 1
ATOM 3355 C CA . LEU B 1 45 ? 15.336 19.078 17.797 1 98.69 45 LEU B CA 1
ATOM 3356 C C . LEU B 1 45 ? 15.461 18.031 18.891 1 98.69 45 LEU B C 1
ATOM 3358 O O . LEU B 1 45 ? 16.453 18 19.625 1 98.69 45 LEU B O 1
ATOM 3362 N N . GLU B 1 46 ? 14.461 17.219 19 1 98.62 46 GLU B N 1
ATOM 3363 C CA . GLU B 1 46 ? 14.562 16.047 19.859 1 98.62 46 GLU B CA 1
ATOM 3364 C C . GLU B 1 46 ? 15.586 15.055 19.312 1 98.62 46 GLU B C 1
ATOM 3366 O O . GLU B 1 46 ? 15.672 14.852 18.094 1 98.62 46 GLU B O 1
ATOM 3371 N N . HIS B 1 47 ? 16.312 14.344 20.234 1 98.19 47 HIS B N 1
ATOM 3372 C CA . HIS B 1 47 ? 17.234 13.305 19.812 1 98.19 47 HIS B CA 1
ATOM 3373 C C . HIS B 1 47 ? 16.547 12.25 18.953 1 98.19 47 HIS B C 1
ATOM 3375 O O . HIS B 1 47 ? 15.414 11.859 19.234 1 98.19 47 HIS B O 1
ATOM 3381 N N . GLY B 1 48 ? 17.281 11.805 17.875 1 97.06 48 GLY B N 1
ATOM 3382 C CA . GLY B 1 48 ? 16.766 10.758 17 1 97.06 48 GLY B CA 1
ATOM 3383 C C . GLY B 1 48 ? 15.836 11.289 15.93 1 97.06 48 GLY B C 1
ATOM 3384 O O . GLY B 1 48 ? 15.227 10.516 15.188 1 97.06 48 GLY B O 1
ATOM 3385 N N . TYR B 1 49 ? 15.742 12.609 15.773 1 97.81 49 TYR B N 1
ATOM 3386 C CA . TYR B 1 49 ? 14.773 13.258 14.906 1 97.81 49 TYR B CA 1
ATOM 3387 C C . TYR B 1 49 ? 14.914 12.766 13.469 1 97.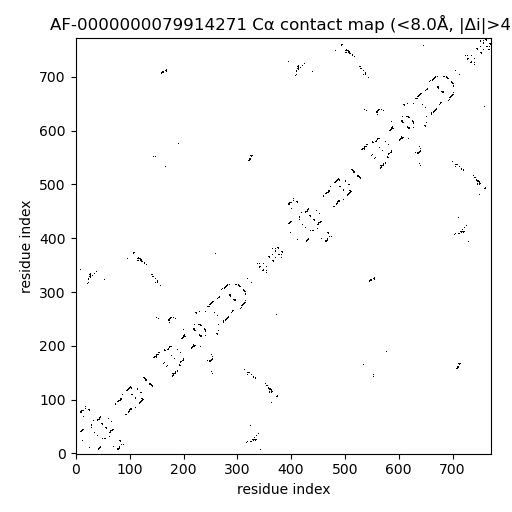81 49 TYR B C 1
ATOM 3389 O O . TYR B 1 49 ? 13.914 12.477 12.805 1 97.81 49 TYR B O 1
ATOM 3397 N N . GLY B 1 50 ? 16.125 12.648 12.984 1 95.69 50 GLY B N 1
ATOM 3398 C CA . GLY B 1 50 ? 16.359 12.359 11.578 1 95.69 50 GLY B CA 1
ATOM 3399 C C . GLY B 1 50 ? 16.594 10.883 11.312 1 95.69 50 GLY B C 1
ATOM 3400 O O . GLY B 1 50 ? 16.75 10.477 10.156 1 95.69 50 GLY B O 1
ATOM 3401 N N . GLU B 1 51 ? 16.547 10.016 12.352 1 92.75 51 GLU B N 1
ATOM 3402 C CA . GLU B 1 51 ? 16.969 8.625 12.25 1 92.75 51 GLU B CA 1
ATOM 3403 C C . GLU B 1 51 ? 16.125 7.867 11.234 1 92.75 51 GLU B C 1
ATOM 3405 O O . GLU B 1 51 ? 16.656 7.141 10.391 1 92.75 51 GLU B O 1
ATOM 3410 N N . PRO B 1 52 ? 14.805 8.047 11.234 1 91.62 52 PRO B N 1
ATOM 3411 C CA . PRO B 1 52 ? 14.008 7.309 10.25 1 91.62 52 PRO B CA 1
ATOM 3412 C C . PRO B 1 52 ? 14.344 7.688 8.812 1 91.62 52 PRO B C 1
ATOM 3414 O O . PRO B 1 52 ? 14.047 6.93 7.883 1 91.62 52 PRO B O 1
ATOM 3417 N N . PHE B 1 53 ? 14.977 8.844 8.633 1 92.88 53 PHE B N 1
ATOM 3418 C CA . PHE B 1 53 ? 15.281 9.367 7.305 1 92.88 53 PHE B CA 1
ATOM 3419 C C . PHE B 1 53 ? 16.75 9.156 6.969 1 92.88 53 PHE B C 1
ATOM 3421 O O . PHE B 1 53 ? 17.25 9.664 5.957 1 92.88 53 PHE B O 1
ATOM 3428 N N . GLY B 1 54 ? 17.5 8.523 7.859 1 88.38 54 GLY B N 1
ATOM 3429 C CA . GLY B 1 54 ? 18.906 8.227 7.633 1 88.38 54 GLY B CA 1
ATOM 3430 C C . GLY B 1 54 ? 19.812 9.398 7.945 1 88.38 54 GLY B C 1
ATOM 3431 O O . GLY B 1 54 ? 20.938 9.477 7.43 1 88.38 54 GLY B O 1
ATOM 3432 N N . VAL B 1 55 ? 19.344 10.375 8.633 1 92.5 55 VAL B N 1
ATOM 3433 C CA . VAL B 1 55 ? 20.141 11.539 9.016 1 92.5 55 VAL B CA 1
ATOM 3434 C C . VAL B 1 55 ? 20.438 11.484 10.516 1 92.5 55 VAL B C 1
ATOM 3436 O O . VAL B 1 55 ? 19.516 11.453 11.336 1 92.5 55 VAL B O 1
ATOM 3439 N N . SER B 1 56 ? 21.656 11.508 10.875 1 93.25 56 SER B N 1
ATOM 3440 C CA . SER B 1 56 ? 22.047 11.352 12.266 1 93.25 56 SER B CA 1
ATOM 3441 C C . SER B 1 56 ? 21.859 12.656 13.047 1 93.25 56 SER B C 1
ATOM 3443 O O . SER B 1 56 ? 21.797 13.734 12.453 1 93.25 56 SER B O 1
ATOM 3445 N N . ASP B 1 57 ? 21.844 12.508 14.367 1 96.88 57 ASP B N 1
ATOM 3446 C CA . ASP B 1 57 ? 21.812 13.68 15.227 1 96.88 57 ASP B CA 1
ATOM 3447 C C . ASP B 1 57 ? 23.016 14.578 14.992 1 96.88 57 ASP B C 1
ATOM 3449 O O . ASP B 1 57 ? 22.906 15.805 15 1 96.88 57 ASP B O 1
ATOM 3453 N N . GLU B 1 58 ? 24.125 13.938 14.773 1 95.62 58 GLU B N 1
ATOM 3454 C CA . GLU B 1 58 ? 25.359 14.688 14.539 1 95.62 58 GLU B CA 1
ATOM 3455 C C . GLU B 1 58 ? 25.25 15.562 13.297 1 95.62 58 GLU B C 1
ATOM 3457 O O . GLU B 1 58 ? 25.672 16.719 13.312 1 95.62 58 GLU B O 1
ATOM 3462 N N . GLN B 1 59 ? 24.688 15.047 12.312 1 93.62 59 GLN B N 1
ATOM 3463 C CA . GLN B 1 59 ? 24.516 15.797 11.07 1 93.62 59 GLN B CA 1
ATOM 3464 C C . GLN B 1 59 ? 23.531 16.938 11.25 1 93.62 59 GLN B C 1
ATOM 3466 O O . GLN B 1 59 ? 23.781 18.062 10.797 1 93.62 59 GLN B O 1
ATOM 3471 N N . LEU B 1 60 ? 22.453 16.719 11.922 1 96.19 60 LEU B N 1
ATOM 3472 C CA . LEU B 1 60 ? 21.406 17.734 12.109 1 96.19 60 LEU B CA 1
ATOM 3473 C C . LEU B 1 60 ? 21.891 18.844 13.039 1 96.19 60 LEU B C 1
ATOM 3475 O O . LEU B 1 60 ? 21.531 20 12.867 1 96.19 60 LEU B O 1
ATOM 3479 N N . ALA B 1 61 ? 22.75 18.453 14.016 1 96.12 61 ALA B N 1
ATOM 3480 C CA . ALA B 1 61 ? 23.234 19.406 15.008 1 96.12 61 ALA B CA 1
ATOM 3481 C C . ALA B 1 61 ? 24.047 20.516 14.352 1 96.12 61 ALA B C 1
ATOM 3483 O O . ALA B 1 61 ? 24.172 21.609 14.914 1 96.12 61 ALA B O 1
ATOM 3484 N N . ARG B 1 62 ? 24.469 20.281 13.156 1 93.94 62 ARG B N 1
ATOM 3485 C CA . ARG B 1 62 ? 25.25 21.266 12.43 1 93.94 62 ARG B CA 1
ATOM 3486 C C . ARG B 1 62 ? 24.359 22.344 11.836 1 93.94 62 ARG B C 1
ATOM 3488 O O . ARG B 1 62 ? 24.828 23.438 11.508 1 93.94 62 ARG B O 1
ATOM 3495 N N . SER B 1 63 ? 23.141 22.109 11.727 1 93.69 63 SER B N 1
ATOM 3496 C CA . SER B 1 63 ? 22.234 23 11.023 1 93.69 63 SER B CA 1
ATOM 3497 C C . SER B 1 63 ? 21.328 23.75 12 1 93.69 63 SER B C 1
ATOM 3499 O O . SER B 1 63 ? 20.891 24.875 11.719 1 93.69 63 SER B O 1
ATOM 3501 N N . VAL B 1 64 ? 21.062 23.188 13.133 1 97.38 64 VAL B N 1
ATOM 3502 C CA . VAL B 1 64 ? 20.109 23.766 14.078 1 97.38 64 VAL B CA 1
ATOM 3503 C C . VAL B 1 64 ? 20.844 24.203 15.344 1 97.38 64 VAL B C 1
ATOM 3505 O O . VAL B 1 64 ? 22.062 24.094 15.43 1 97.38 64 VAL B O 1
ATOM 3508 N N . ALA B 1 65 ? 20.125 24.828 16.312 1 96.94 65 ALA B N 1
ATOM 3509 C CA . ALA B 1 65 ? 20.719 25.328 17.547 1 96.94 65 ALA B CA 1
ATOM 3510 C C . ALA B 1 65 ? 21.25 24.172 18.406 1 96.94 65 ALA B C 1
ATOM 3512 O O . ALA B 1 65 ? 22.219 24.344 19.156 1 96.94 65 ALA B O 1
ATOM 3513 N N . GLY B 1 66 ? 20.562 22.984 18.281 1 96.75 66 GLY B N 1
ATOM 3514 C CA . GLY B 1 66 ? 21.062 21.828 19.016 1 96.75 66 GLY B CA 1
ATOM 3515 C C . GLY B 1 66 ? 20.031 20.719 19.156 1 96.75 66 GLY B C 1
ATOM 3516 O O . GLY B 1 66 ? 18.891 20.859 18.688 1 96.75 66 GLY B O 1
ATOM 3517 N N . MET B 1 67 ? 20.484 19.625 19.766 1 97.81 67 MET B N 1
ATOM 3518 C CA . MET B 1 67 ? 19.641 18.484 20.078 1 97.81 67 MET B CA 1
ATOM 3519 C C . MET B 1 67 ? 19.344 18.422 21.578 1 97.81 67 MET B C 1
ATOM 3521 O O . MET B 1 67 ? 20.203 18.719 22.391 1 97.81 67 MET B O 1
ATOM 3525 N N . ARG B 1 68 ? 18.141 18.016 21.906 1 98.12 68 ARG B N 1
ATOM 3526 C CA . ARG B 1 68 ? 17.734 17.922 23.312 1 98.12 68 ARG B CA 1
ATOM 3527 C C . ARG B 1 68 ? 16.859 16.703 23.547 1 98.12 68 ARG B C 1
ATOM 3529 O O . ARG B 1 68 ? 16.359 16.094 22.594 1 98.12 68 ARG B O 1
ATOM 3536 N N . THR B 1 69 ? 16.75 16.297 24.828 1 98.25 69 THR B N 1
ATOM 3537 C CA . THR B 1 69 ? 15.711 15.328 25.188 1 98.25 69 THR B CA 1
ATOM 3538 C C . THR B 1 69 ? 14.328 15.953 25.078 1 98.25 69 THR B C 1
ATOM 3540 O O . THR B 1 69 ? 14.188 17.172 25.062 1 98.25 69 THR B O 1
ATOM 3543 N N . ARG B 1 70 ? 13.383 15.141 25 1 97.69 70 ARG B N 1
ATOM 3544 C CA . ARG B 1 70 ? 12.016 15.633 24.922 1 97.69 70 ARG B CA 1
ATOM 3545 C C . ARG B 1 70 ? 11.688 16.547 26.094 1 97.69 70 ARG B C 1
ATOM 3547 O O . ARG B 1 70 ? 11.133 17.641 25.906 1 97.69 70 ARG B O 1
ATOM 3554 N N . SER B 1 71 ? 12.047 16.109 27.328 1 97.62 71 SER B N 1
ATOM 3555 C CA . SER B 1 71 ? 11.766 16.891 28.531 1 97.62 71 SER B CA 1
ATOM 3556 C C . SER B 1 71 ? 12.484 18.234 28.5 1 97.62 71 SER B C 1
ATOM 3558 O O . SER B 1 71 ? 11.906 19.25 28.891 1 97.62 71 SER B O 1
ATOM 3560 N N . GLU B 1 72 ? 13.703 18.234 28.047 1 98.06 72 GLU B N 1
ATOM 3561 C CA . GLU B 1 72 ? 14.453 19.484 27.922 1 98.06 72 GLU B CA 1
ATOM 3562 C C . GLU B 1 72 ? 13.828 20.406 26.875 1 98.06 72 GLU B C 1
ATOM 3564 O O . GLU B 1 72 ? 13.773 21.625 27.062 1 98.06 72 GLU B O 1
ATOM 3569 N N . LEU B 1 73 ? 13.422 19.812 25.781 1 97.69 73 LEU B N 1
ATOM 3570 C CA . LEU B 1 73 ? 12.805 20.578 24.703 1 97.69 73 LEU B CA 1
ATOM 3571 C C . LEU B 1 73 ? 11.547 21.297 25.203 1 97.69 73 LEU B C 1
ATOM 3573 O O . LEU B 1 73 ? 11.359 22.484 24.938 1 97.69 73 LEU B O 1
ATOM 3577 N N . ILE B 1 74 ? 10.727 20.578 25.906 1 97.75 74 ILE B N 1
ATOM 3578 C CA . ILE B 1 74 ? 9.484 21.141 26.406 1 97.75 74 ILE B CA 1
ATOM 3579 C C . ILE B 1 74 ? 9.789 22.203 27.453 1 97.75 74 ILE B C 1
ATOM 3581 O O . ILE B 1 74 ? 9.188 23.281 27.453 1 97.75 74 ILE B O 1
ATOM 3585 N N . ALA B 1 75 ? 10.742 22 28.328 1 97.62 75 ALA B N 1
ATOM 3586 C CA . ALA B 1 75 ? 11.078 22.922 29.422 1 97.62 75 ALA B CA 1
ATOM 3587 C C . ALA B 1 75 ? 11.68 24.219 28.891 1 97.62 75 ALA B C 1
ATOM 3589 O O . ALA B 1 75 ? 11.469 25.281 29.469 1 97.62 75 ALA B O 1
ATOM 3590 N N . GLN B 1 76 ? 12.359 24.125 27.766 1 97.12 76 GLN B N 1
ATOM 3591 C CA . GLN B 1 76 ? 13.227 25.25 27.422 1 97.12 76 GLN B CA 1
ATOM 3592 C C . GLN B 1 76 ? 12.703 25.984 26.188 1 97.12 76 GLN B C 1
ATOM 3594 O O . GLN B 1 76 ? 13.141 27.094 25.906 1 97.12 76 GLN B O 1
ATOM 3599 N N . SER B 1 77 ? 11.812 25.406 25.453 1 97.94 77 SER B N 1
ATOM 3600 C CA . SER B 1 77 ? 11.328 26.031 24.234 1 97.94 77 SER B CA 1
ATOM 3601 C C . SER B 1 77 ? 10.07 26.859 24.5 1 97.94 77 SER B C 1
ATOM 3603 O O . SER B 1 77 ? 9.258 26.516 25.359 1 97.94 77 SER B O 1
ATOM 3605 N N . ASP B 1 78 ? 9.969 27.953 23.75 1 98.12 78 ASP B N 1
ATOM 3606 C CA . ASP B 1 78 ? 8.75 28.75 23.828 1 98.12 78 ASP B CA 1
ATOM 3607 C C . ASP B 1 78 ? 7.613 28.094 23.047 1 98.12 78 ASP B C 1
ATOM 3609 O O . ASP B 1 78 ? 6.48 28.031 23.531 1 98.12 78 ASP B O 1
ATOM 3613 N N . VAL B 1 79 ? 7.93 27.688 21.828 1 98.56 79 VAL B N 1
ATOM 3614 C CA . VAL B 1 79 ? 6.984 27 20.953 1 98.56 79 VAL B CA 1
ATOM 3615 C C . VAL B 1 79 ? 7.367 25.531 20.828 1 98.56 79 VAL B C 1
ATOM 3617 O O . VAL B 1 79 ? 8.531 25.203 20.578 1 98.56 79 VAL B O 1
ATOM 3620 N N . VAL B 1 80 ? 6.453 24.656 21.062 1 98.69 80 VAL B N 1
ATOM 3621 C CA . VAL B 1 80 ? 6.641 23.234 20.828 1 98.69 80 VAL B CA 1
ATOM 3622 C C . VAL B 1 80 ? 5.91 22.828 19.547 1 98.69 80 VAL B C 1
ATOM 3624 O O . VAL B 1 80 ? 4.707 23.047 19.406 1 98.69 80 VAL B O 1
ATOM 3627 N N . LEU B 1 81 ? 6.652 22.328 18.609 1 98.75 81 LEU B N 1
ATOM 3628 C CA . LEU B 1 81 ? 6.113 21.844 17.344 1 98.75 81 LEU B CA 1
ATOM 3629 C C . LEU B 1 81 ? 5.906 20.344 17.375 1 98.75 81 LEU B C 1
ATOM 3631 O O . LEU B 1 81 ? 6.871 19.578 17.406 1 98.75 81 LEU B O 1
ATOM 3635 N N . LEU B 1 82 ? 4.68 19.906 17.406 1 98.06 82 LEU B N 1
ATOM 3636 C CA . LEU B 1 82 ? 4.227 18.531 17.484 1 98.06 82 LEU B CA 1
ATOM 3637 C C . LEU B 1 82 ? 2.975 18.312 16.641 1 98.06 82 LEU B C 1
ATOM 3639 O O . LEU B 1 82 ? 1.882 18.734 17.031 1 98.06 82 LEU B O 1
ATOM 3643 N N . PRO B 1 83 ? 3.127 17.625 15.5 1 96.75 83 PRO B N 1
ATOM 3644 C CA . PRO B 1 83 ? 2.014 17.562 14.547 1 96.75 83 PRO B CA 1
ATOM 3645 C C . PRO B 1 83 ? 0.763 16.922 15.141 1 96.75 83 PRO B C 1
ATOM 3647 O O . PRO B 1 83 ? -0.325 17.5 15.07 1 96.75 83 PRO B O 1
ATOM 3650 N N . LYS B 1 84 ? 0.851 15.805 15.805 1 96.5 84 LYS B N 1
ATOM 3651 C CA . LYS B 1 84 ? -0.319 15.086 16.297 1 96.5 84 LYS B CA 1
ATOM 3652 C C . LYS B 1 84 ? -0.278 14.938 17.812 1 96.5 84 LYS B C 1
ATOM 3654 O O . LYS B 1 84 ? -0.085 13.836 18.344 1 96.5 84 LYS B O 1
ATOM 3659 N N . PRO B 1 85 ? -0.604 15.984 18.516 1 97.31 85 PRO B N 1
ATOM 3660 C CA . PRO B 1 85 ? -0.568 15.906 19.984 1 97.31 85 PRO B CA 1
ATOM 3661 C C . PRO B 1 85 ? -1.763 15.156 20.562 1 97.31 85 PRO B C 1
ATOM 3663 O O . PRO B 1 85 ? -2.863 15.211 20.016 1 97.31 85 PRO B O 1
ATOM 3666 N N . LEU B 1 86 ? -1.516 14.469 21.625 1 97.12 86 LEU B N 1
ATOM 3667 C CA . LEU B 1 86 ? -2.557 13.906 22.484 1 97.12 86 LEU B CA 1
ATOM 3668 C C . LEU B 1 86 ? -2.688 14.695 23.781 1 97.12 86 LEU B C 1
ATOM 3670 O O . LEU B 1 86 ? -1.849 15.555 24.078 1 97.12 86 LEU B O 1
ATOM 3674 N N . ALA B 1 87 ? -3.744 14.422 24.5 1 97.44 87 ALA B N 1
ATOM 3675 C CA . ALA B 1 87 ? -3.979 15.141 25.75 1 97.44 87 ALA B CA 1
ATOM 3676 C C . ALA B 1 87 ? -2.773 15.023 26.672 1 97.44 87 ALA B C 1
ATOM 3678 O O . ALA B 1 87 ? -2.352 16.016 27.281 1 97.44 87 ALA B O 1
ATOM 3679 N N . LYS B 1 88 ? -2.189 13.859 26.734 1 96.88 88 LYS B N 1
ATOM 3680 C CA . LYS B 1 88 ? -1.044 13.633 27.609 1 96.88 88 LYS B CA 1
ATOM 3681 C C . LYS B 1 88 ? 0.141 14.5 27.203 1 96.88 88 LYS B C 1
ATOM 3683 O O . LYS B 1 88 ? 0.909 14.953 28.062 1 96.88 88 LYS B O 1
ATOM 3688 N N . ASP B 1 89 ? 0.328 14.75 25.906 1 97.62 89 ASP B N 1
ATOM 3689 C CA . ASP B 1 89 ? 1.398 15.625 25.422 1 97.62 89 ASP B CA 1
ATOM 3690 C C . ASP B 1 89 ? 1.195 17.047 25.922 1 97.62 89 ASP B C 1
ATOM 3692 O O . ASP B 1 89 ? 2.16 17.734 26.266 1 97.62 89 ASP B O 1
ATOM 3696 N N . LEU B 1 90 ? -0.045 17.516 25.922 1 97.94 90 LEU B N 1
ATOM 3697 C CA . LEU B 1 90 ? -0.341 18.859 26.422 1 97.94 90 LEU B CA 1
ATOM 3698 C C . LEU B 1 90 ? -0.091 18.953 27.922 1 97.94 90 LEU B C 1
ATOM 3700 O O . LEU B 1 90 ? 0.335 20 28.406 1 97.94 90 LEU B O 1
ATOM 3704 N N . GLU B 1 91 ? -0.36 17.891 28.656 1 97.56 91 GLU B N 1
ATOM 3705 C CA . GLU B 1 91 ? -0.128 17.859 30.094 1 97.56 91 GLU B CA 1
ATOM 3706 C C . GLU B 1 91 ? 1.348 18.078 30.422 1 97.56 91 GLU B C 1
ATOM 3708 O O . GLU B 1 91 ? 1.687 18.609 31.484 1 97.56 91 GLU B O 1
ATOM 3713 N N . ASP B 1 92 ? 2.193 17.672 29.531 1 97.31 92 ASP B N 1
ATOM 3714 C CA . ASP B 1 92 ? 3.633 17.766 29.75 1 97.31 92 ASP B CA 1
ATOM 3715 C C . ASP B 1 92 ? 4.125 19.188 29.5 1 97.31 92 ASP B C 1
ATOM 3717 O O . ASP B 1 92 ? 5.238 19.547 29.891 1 97.31 92 ASP B O 1
ATOM 3721 N N . LEU B 1 93 ? 3.322 20.016 28.797 1 98.25 93 LEU B N 1
ATOM 3722 C CA . LEU B 1 93 ? 3.746 21.359 28.453 1 98.25 93 LEU B CA 1
ATOM 3723 C C . LEU B 1 93 ? 3.736 22.266 29.672 1 98.25 93 LEU B C 1
ATOM 3725 O O . LEU B 1 93 ? 3.037 21.984 30.656 1 98.25 93 LEU B O 1
ATOM 3729 N N . ARG B 1 94 ? 4.473 23.359 29.625 1 97.88 94 ARG B N 1
ATOM 3730 C CA . ARG B 1 94 ? 4.445 24.375 30.672 1 97.88 94 ARG B CA 1
ATOM 3731 C C . ARG B 1 94 ? 3.191 25.234 30.562 1 97.88 94 ARG B C 1
ATOM 3733 O O . ARG B 1 94 ? 2.623 25.391 29.484 1 97.88 94 ARG B O 1
ATOM 3740 N N . ASP B 1 95 ? 2.867 25.797 31.688 1 97.88 95 ASP B N 1
ATOM 3741 C CA . ASP B 1 95 ? 1.757 26.75 31.656 1 97.88 95 ASP B CA 1
ATOM 3742 C C . ASP B 1 95 ? 2.055 27.906 30.703 1 97.88 95 ASP B C 1
ATOM 3744 O O . ASP B 1 95 ? 3.164 28.453 30.703 1 97.88 95 ASP B O 1
ATOM 3748 N N . GLY B 1 96 ? 1.13 28.203 29.891 1 98 96 GLY B N 1
ATOM 3749 C CA . GLY B 1 96 ? 1.25 29.344 29 1 98 96 GLY B CA 1
ATOM 3750 C C . GLY B 1 96 ? 2.053 29.062 27.75 1 98 96 GLY B C 1
ATOM 3751 O O . GLY B 1 96 ? 2.248 29.938 26.906 1 98 96 GLY B O 1
ATOM 3752 N N . GLN B 1 97 ? 2.537 27.828 27.594 1 98.38 97 GLN B N 1
ATOM 3753 C CA . GLN B 1 97 ? 3.396 27.469 26.469 1 98.38 97 GLN B CA 1
ATOM 3754 C C . GLN B 1 97 ? 2.6 27.422 25.172 1 98.38 97 GLN B C 1
ATOM 3756 O O . GLN B 1 97 ? 1.368 27.406 25.188 1 98.38 97 GLN B O 1
ATOM 3761 N N . ILE B 1 98 ? 3.277 27.484 24.016 1 98.62 98 ILE B N 1
ATOM 3762 C CA . ILE B 1 98 ? 2.66 27.5 22.703 1 98.62 98 ILE B CA 1
ATOM 3763 C C . ILE B 1 98 ? 2.846 26.141 22.031 1 98.62 98 ILE B C 1
ATOM 3765 O O . ILE B 1 98 ? 3.953 25.594 22.016 1 98.62 98 ILE B O 1
ATOM 3769 N N . LEU B 1 99 ? 1.76 25.562 21.578 1 98.75 99 LEU B N 1
ATOM 3770 C CA . LEU B 1 99 ? 1.803 24.328 20.797 1 98.75 99 LEU B CA 1
ATOM 3771 C C . LEU B 1 99 ? 1.407 24.594 19.344 1 98.75 99 LEU B C 1
ATOM 3773 O O . LEU B 1 99 ? 0.435 25.297 19.094 1 98.75 99 LEU B O 1
ATOM 3777 N N . TRP B 1 100 ? 2.16 24.156 18.438 1 98.75 100 TRP B N 1
ATOM 3778 C CA . TRP B 1 100 ? 1.918 24.25 17 1 98.75 100 TRP B CA 1
ATOM 3779 C C . TRP B 1 100 ? 1.752 22.859 16.391 1 98.75 100 TRP B C 1
ATOM 3781 O O . TRP B 1 100 ? 2.648 22.016 16.484 1 98.75 100 TRP B O 1
ATOM 3791 N N . GLY B 1 101 ? 0.596 22.453 15.859 1 98.19 101 GLY B N 1
ATOM 3792 C CA . GLY B 1 101 ? 0.297 21.141 15.297 1 98.19 101 GLY B CA 1
ATOM 3793 C C . GLY B 1 101 ? -1.172 20.953 14.977 1 98.19 101 GLY B C 1
ATOM 3794 O O . GLY B 1 101 ? -1.877 21.922 14.68 1 98.19 101 GLY B O 1
ATOM 3795 N N . TRP B 1 102 ? -1.626 19.703 14.867 1 97.5 102 TRP B N 1
ATOM 3796 C CA . TRP B 1 102 ? -3.021 19.328 14.664 1 97.5 102 TRP B CA 1
ATOM 3797 C C . TRP B 1 102 ? -3.668 18.906 15.984 1 97.5 102 TRP B C 1
ATOM 3799 O O . TRP B 1 102 ? -3.896 17.719 16.219 1 97.5 102 TRP B O 1
ATOM 3809 N N . PRO B 1 103 ? -4.09 19.781 16.797 1 97.12 103 PRO B N 1
ATOM 3810 C CA . PRO B 1 103 ? -4.691 19.375 18.078 1 97.12 103 PRO B CA 1
ATOM 3811 C C . PRO B 1 103 ? -6.113 18.844 17.906 1 97.12 103 PRO B C 1
ATOM 3813 O O . PRO B 1 103 ? -6.582 18.062 18.734 1 97.12 103 PRO B O 1
ATOM 3816 N N . HIS B 1 104 ? -6.844 19.312 16.906 1 93.81 104 HIS B N 1
ATOM 3817 C CA . HIS B 1 104 ? -8.227 18.891 16.688 1 93.81 104 HIS B CA 1
ATOM 3818 C C . HIS B 1 104 ? -9.07 19.094 17.938 1 93.81 104 HIS B C 1
ATOM 3820 O O . HIS B 1 104 ? -9.766 18.172 18.375 1 93.81 104 HIS B O 1
ATOM 3826 N N . CYS B 1 105 ? -9.094 20.25 18.391 1 95.88 105 CYS B N 1
ATOM 3827 C CA . CYS B 1 105 ? -9.719 20.562 19.672 1 95.88 105 CYS B CA 1
ATOM 3828 C C . CYS B 1 105 ? -11.227 20.359 19.609 1 95.88 105 CYS B C 1
ATOM 3830 O O . CYS B 1 105 ? -11.844 19.922 20.578 1 95.88 105 CYS B O 1
ATOM 3832 N N . VAL B 1 106 ? -11.836 20.625 18.484 1 93.19 106 VAL B N 1
ATOM 3833 C CA . VAL B 1 106 ? -13.289 20.594 18.391 1 93.19 106 VAL B CA 1
ATOM 3834 C C . VAL B 1 106 ? -13.812 19.234 18.859 1 93.19 106 VAL B C 1
ATOM 3836 O O . VAL B 1 106 ? -14.719 19.172 19.688 1 93.19 106 VAL B O 1
ATOM 3839 N N . GLN B 1 107 ? -13.148 18.203 18.438 1 90.12 107 GLN B N 1
ATOM 3840 C CA . GLN B 1 107 ? -13.672 16.859 18.703 1 90.12 107 GLN B CA 1
ATOM 3841 C C . GLN B 1 107 ? -12.961 16.219 19.891 1 90.12 107 GLN B C 1
ATOM 3843 O O . GLN B 1 107 ? -13.234 15.07 20.234 1 90.12 107 GLN B O 1
ATOM 3848 N N . ASP B 1 108 ? -12.039 16.953 20.516 1 93.69 108 ASP B N 1
ATOM 3849 C CA . ASP B 1 108 ? -11.266 16.375 21.609 1 93.69 108 ASP B CA 1
ATOM 3850 C C . ASP B 1 108 ? -11.445 17.188 22.891 1 93.69 108 ASP B C 1
ATOM 3852 O O . ASP B 1 108 ? -10.633 18.062 23.203 1 93.69 108 ASP B O 1
ATOM 3856 N N . THR B 1 109 ? -12.383 16.766 23.672 1 96.19 109 THR B N 1
ATOM 3857 C CA . THR B 1 109 ? -12.758 17.5 24.875 1 96.19 109 THR B CA 1
ATOM 3858 C C . THR B 1 109 ? -11.625 17.453 25.906 1 96.19 109 THR B C 1
ATOM 3860 O O . THR B 1 109 ? -11.336 18.469 26.547 1 96.19 109 THR B O 1
ATOM 3863 N N . GLU B 1 110 ? -11.086 16.297 26.016 1 97.38 110 GLU B N 1
ATOM 3864 C CA . GLU B 1 110 ? -10.016 16.141 27 1 97.38 110 GLU B CA 1
ATOM 3865 C C . GLU B 1 110 ? -8.828 17.031 26.672 1 97.38 110 GLU B C 1
ATOM 3867 O O . GLU B 1 110 ? -8.32 17.75 27.547 1 97.38 110 GLU B O 1
ATOM 3872 N N . LEU B 1 111 ? -8.383 16.984 25.469 1 97.88 111 LEU B N 1
ATOM 3873 C CA . LEU B 1 111 ? -7.262 17.812 25.031 1 97.88 111 LEU B CA 1
ATOM 3874 C C . LEU B 1 111 ? -7.578 19.297 25.188 1 97.88 111 LEU B C 1
ATOM 3876 O O . LEU B 1 111 ? -6.738 20.062 25.656 1 97.88 111 LEU B O 1
ATOM 3880 N N . THR B 1 112 ? -8.773 19.672 24.875 1 98.31 112 THR B N 1
ATOM 3881 C CA . THR B 1 112 ? -9.211 21.062 24.984 1 98.31 112 THR B CA 1
ATOM 3882 C C . THR B 1 112 ? -9.164 21.531 26.438 1 98.31 112 THR B C 1
ATOM 3884 O O . THR B 1 112 ? -8.703 22.625 26.719 1 98.31 112 THR B O 1
ATOM 3887 N N . GLN B 1 113 ? -9.633 20.703 27.312 1 98.25 113 GLN B N 1
ATOM 3888 C CA . GLN B 1 113 ? -9.672 21.062 28.719 1 98.25 113 GLN B CA 1
ATOM 3889 C C . GLN B 1 113 ? -8.266 21.297 29.266 1 98.25 113 GLN B C 1
ATOM 3891 O O . GLN B 1 113 ? -8.047 22.25 30.016 1 98.25 113 GLN B O 1
ATOM 3896 N N . VAL B 1 114 ? -7.328 20.453 28.891 1 98.44 114 VAL B N 1
ATOM 3897 C CA . VAL B 1 114 ? -5.949 20.641 29.328 1 98.44 114 VAL B CA 1
ATOM 3898 C C . VAL B 1 114 ? -5.418 21.984 28.828 1 98.44 114 VAL B C 1
ATOM 3900 O O . VAL B 1 114 ? -4.746 22.703 29.562 1 98.44 114 VAL B O 1
ATOM 3903 N N . ALA B 1 115 ? -5.699 22.297 27.594 1 98.69 115 ALA B N 1
ATOM 3904 C CA . ALA B 1 115 ? -5.242 23.562 27 1 98.69 115 ALA B CA 1
ATOM 3905 C C . ALA B 1 115 ? -5.789 24.766 27.766 1 98.69 115 ALA B C 1
ATOM 3907 O O . ALA B 1 115 ? -5.074 25.75 27.969 1 98.69 115 ALA B O 1
ATOM 3908 N N . ILE B 1 116 ? -7.027 24.719 28.141 1 98.44 116 ILE B N 1
ATOM 3909 C CA . ILE B 1 116 ? -7.664 25.797 28.891 1 98.44 116 ILE B CA 1
ATOM 3910 C C . ILE B 1 116 ? -7.035 25.906 30.266 1 98.44 116 ILE B C 1
ATOM 3912 O O . ILE B 1 116 ? -6.621 26.984 30.688 1 98.44 116 ILE B O 1
ATOM 3916 N N . ASP B 1 117 ? -6.934 24.766 30.953 1 98.19 117 ASP B N 1
ATOM 3917 C CA . ASP B 1 117 ? -6.457 24.734 32.344 1 98.19 117 ASP B CA 1
ATOM 3918 C C . ASP B 1 117 ? -5.023 25.25 32.438 1 98.19 117 ASP B C 1
ATOM 3920 O O . ASP B 1 117 ? -4.668 25.938 33.375 1 98.19 117 ASP B O 1
ATOM 3924 N N . ARG B 1 118 ? -4.273 24.938 31.422 1 97.88 118 ARG B N 1
ATOM 3925 C CA . ARG B 1 118 ? -2.854 25.266 31.469 1 97.88 118 ARG B CA 1
ATOM 3926 C C . ARG B 1 118 ? -2.58 26.578 30.734 1 97.88 118 ARG B C 1
ATOM 3928 O O . ARG B 1 118 ? -1.422 26.953 30.531 1 97.88 118 ARG B O 1
ATOM 3935 N N . ARG B 1 119 ? -3.619 27.25 30.297 1 98.31 119 ARG B N 1
ATOM 3936 C CA . ARG B 1 119 ? -3.549 28.547 29.625 1 98.31 119 ARG B CA 1
ATOM 3937 C C . ARG B 1 119 ? -2.623 28.469 28.422 1 98.31 119 ARG B C 1
ATOM 3939 O O . ARG B 1 119 ? -1.741 29.328 28.266 1 98.31 119 ARG B O 1
ATOM 3946 N N . LEU B 1 120 ? -2.705 27.391 27.703 1 98.69 120 LEU B N 1
ATOM 3947 C CA . LEU B 1 120 ? -1.864 27.188 26.531 1 98.69 120 LEU B CA 1
ATOM 3948 C C . LEU B 1 120 ? -2.352 28.031 25.359 1 98.69 120 LEU B C 1
ATOM 3950 O O . LEU B 1 120 ? -3.494 28.5 25.359 1 98.69 120 LEU B O 1
ATOM 3954 N N . THR B 1 121 ? -1.468 28.375 24.453 1 98.69 121 THR B N 1
ATOM 3955 C CA . THR B 1 121 ? -1.807 28.891 23.141 1 98.69 121 THR B CA 1
ATOM 3956 C C . THR B 1 121 ? -1.603 27.812 22.062 1 98.69 121 THR B C 1
ATOM 3958 O O . THR B 1 121 ? -0.511 27.25 21.938 1 98.69 121 THR B O 1
ATOM 3961 N N . LEU B 1 122 ? -2.68 27.453 21.375 1 98.75 122 LEU B N 1
ATOM 3962 C CA . LEU B 1 122 ? -2.619 26.422 20.359 1 98.75 122 LEU B CA 1
ATOM 3963 C C . LEU B 1 122 ? -2.754 27.016 18.953 1 98.75 122 LEU B C 1
ATOM 3965 O O . LEU B 1 122 ? -3.787 27.594 18.625 1 98.75 122 LEU B O 1
ATOM 3969 N N . VAL B 1 123 ? -1.732 26.938 18.172 1 98.62 123 VAL B N 1
ATOM 3970 C CA . VAL B 1 123 ? -1.769 27.266 16.75 1 98.62 123 VAL B CA 1
ATOM 3971 C C . VAL B 1 123 ? -2.029 26 15.938 1 98.62 123 VAL B C 1
ATOM 3973 O O . VAL B 1 123 ? -1.153 25.141 15.82 1 98.62 123 VAL B O 1
ATOM 3976 N N . ALA B 1 124 ? -3.191 25.922 15.344 1 98.62 124 ALA B N 1
ATOM 3977 C CA . ALA B 1 124 ? -3.682 24.656 14.797 1 98.62 124 ALA B CA 1
ATOM 3978 C C . ALA B 1 124 ? -3.395 24.562 13.305 1 98.62 124 ALA B C 1
ATOM 3980 O O . ALA B 1 124 ? -3.889 25.375 12.516 1 98.62 124 ALA B O 1
ATOM 3981 N N . PHE B 1 125 ? -2.654 23.453 12.898 1 98.12 125 PHE B N 1
ATOM 3982 C CA . PHE B 1 125 ? -2.385 23.172 11.492 1 98.12 125 PHE B CA 1
ATOM 3983 C C . PHE B 1 125 ? -3.684 23.094 10.695 1 98.12 125 PHE B C 1
ATOM 3985 O O . PHE B 1 125 ? -3.768 23.609 9.578 1 98.12 125 PHE B O 1
ATOM 3992 N N . GLU B 1 126 ? -4.734 22.469 11.281 1 95.31 126 GLU B N 1
ATOM 3993 C CA . GLU B 1 126 ? -5.984 22.188 10.578 1 95.31 126 GLU B CA 1
ATOM 3994 C C . GLU B 1 126 ? -6.723 23.484 10.242 1 95.31 126 GLU B C 1
ATOM 3996 O O . GLU B 1 126 ? -7.637 23.484 9.414 1 95.31 126 GLU B O 1
ATOM 4001 N N . ALA B 1 127 ? -6.277 24.625 10.867 1 96.31 127 ALA B N 1
ATOM 4002 C CA . ALA B 1 127 ? -6.945 25.891 10.656 1 96.31 127 ALA B CA 1
ATOM 4003 C C . ALA B 1 127 ? -6.055 26.859 9.883 1 96.31 127 ALA B C 1
ATOM 4005 O O . ALA B 1 127 ? -6.414 28.031 9.68 1 96.31 127 ALA B O 1
ATOM 4006 N N . MET B 1 128 ? -4.883 26.438 9.484 1 97.88 128 MET B N 1
ATOM 4007 C CA . MET B 1 128 ? -3.986 27.281 8.695 1 97.88 128 MET B CA 1
ATOM 4008 C C . MET B 1 128 ? -4.402 27.312 7.23 1 97.88 128 MET B C 1
ATOM 4010 O O . MET B 1 128 ? -4.363 26.281 6.559 1 97.88 128 MET B O 1
ATOM 4014 N N . ASN B 1 129 ? -4.824 28.422 6.77 1 96.62 129 ASN B N 1
ATOM 4015 C CA . ASN B 1 129 ? -5.254 28.625 5.391 1 96.62 129 ASN B CA 1
ATOM 4016 C C . ASN B 1 129 ? -4.586 29.844 4.762 1 96.62 129 ASN B C 1
ATOM 4018 O O . ASN B 1 129 ? -4.18 30.766 5.465 1 96.62 129 ASN B O 1
ATOM 4022 N N . HIS B 1 130 ? -4.434 29.719 3.508 1 94.31 130 HIS B N 1
ATOM 4023 C CA . HIS B 1 130 ? -4.098 30.922 2.746 1 94.31 130 HIS B CA 1
ATOM 4024 C C . HIS B 1 130 ? -5.344 31.75 2.445 1 94.31 130 HIS B C 1
ATOM 4026 O O . HIS B 1 130 ? -6.398 31.188 2.113 1 94.31 130 HIS B O 1
ATOM 4032 N N . TRP B 1 131 ? -5.168 33 2.646 1 92.56 131 TRP B N 1
ATOM 4033 C CA . TRP B 1 131 ? -6.281 33.906 2.465 1 92.56 131 TRP B CA 1
ATOM 4034 C C . TRP B 1 131 ? -5.949 34.969 1.411 1 92.56 131 TRP B C 1
ATOM 4036 O O . TRP B 1 131 ? -4.789 35.375 1.27 1 92.56 131 TRP B O 1
ATOM 4046 N N . SER B 1 132 ? -6.961 35.406 0.678 1 89.88 132 SER B N 1
ATOM 4047 C CA . SER B 1 132 ? -6.777 36.531 -0.242 1 89.88 132 SER B CA 1
ATOM 4048 C C . SER B 1 132 ? -6.633 37.844 0.51 1 89.88 132 SER B C 1
ATOM 4050 O O . SER B 1 132 ? -6.914 37.938 1.708 1 89.88 132 SER B O 1
ATOM 4052 N N . ALA B 1 133 ? -6.254 38.875 -0.31 1 86.69 133 ALA B N 1
ATOM 4053 C CA . ALA B 1 133 ? -6.137 40.219 0.282 1 86.69 133 ALA B CA 1
ATOM 4054 C C . ALA B 1 133 ? -7.48 40.688 0.824 1 86.69 133 ALA B C 1
ATOM 4056 O O . ALA B 1 133 ? -7.531 41.469 1.788 1 86.69 133 ALA B O 1
ATOM 4057 N N . GLU B 1 134 ? -8.578 40.125 0.238 1 89.38 134 GLU B N 1
ATOM 4058 C CA . GLU B 1 134 ? -9.93 40.5 0.643 1 89.38 134 GLU B CA 1
ATOM 4059 C C . GLU B 1 134 ? -10.438 39.594 1.763 1 89.38 134 GLU B C 1
ATOM 4061 O O . GLU B 1 134 ? -11.555 39.781 2.252 1 89.38 134 GLU B O 1
ATOM 4066 N N . GLY B 1 135 ? -9.617 38.594 2.16 1 84.88 135 GLY B N 1
ATOM 4067 C CA . GLY B 1 135 ? -9.977 37.781 3.289 1 84.88 135 GLY B CA 1
ATOM 4068 C C . GLY B 1 135 ? -10.734 36.531 2.881 1 84.88 135 GLY B C 1
ATOM 4069 O O . GLY B 1 135 ? -11.344 35.844 3.721 1 84.88 135 GLY B O 1
ATOM 4070 N N . SER B 1 136 ? -10.75 36.188 1.685 1 86.5 136 SER B N 1
ATOM 4071 C CA . SER B 1 136 ? -11.422 35 1.209 1 86.5 136 SER B CA 1
ATOM 4072 C C . SER B 1 136 ? -10.516 33.781 1.304 1 86.5 136 SER B C 1
ATOM 4074 O O . SER B 1 136 ? -9.305 33.875 1.065 1 86.5 136 SER B O 1
ATOM 4076 N N . PHE B 1 137 ? -11.172 32.719 1.629 1 82.94 137 PHE B N 1
ATOM 4077 C CA . PHE B 1 137 ? -10.445 31.453 1.699 1 82.94 137 PHE B CA 1
ATOM 4078 C C . PHE B 1 137 ? -9.844 31.094 0.344 1 82.94 137 PHE B C 1
ATOM 4080 O O . PHE B 1 137 ? -10.531 31.172 -0.681 1 82.94 137 PHE B O 1
ATOM 4087 N N . GLN B 1 138 ? -8.586 30.672 0.364 1 82.56 138 GLN B N 1
ATOM 4088 C CA . GLN B 1 138 ? -7.941 30.266 -0.875 1 82.56 138 GLN B CA 1
ATOM 4089 C C . GLN B 1 138 ? -7.598 28.766 -0.84 1 82.56 138 GLN B C 1
ATOM 4091 O O . GLN B 1 138 ? -8.133 27.984 -1.627 1 82.56 138 GLN B O 1
ATOM 4096 N N . LEU B 1 139 ? -6.758 28.438 0.044 1 89.31 139 LEU B N 1
ATOM 4097 C CA . LEU B 1 139 ? -6.238 27.07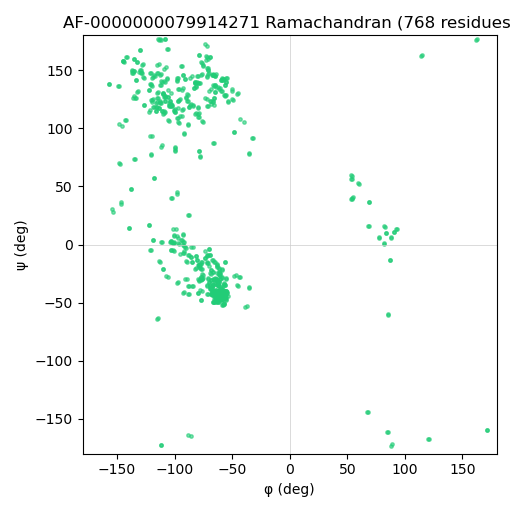8 0.077 1 89.31 139 LEU B CA 1
ATOM 4098 C C . LEU B 1 139 ? -5.73 26.719 1.47 1 89.31 139 LEU B C 1
ATOM 4100 O O . LEU B 1 139 ? -5.152 27.562 2.158 1 89.31 139 LEU B O 1
ATOM 4104 N N . HIS B 1 140 ? -6.047 25.531 1.839 1 95.44 140 HIS B N 1
ATOM 4105 C CA . HIS B 1 140 ? -5.445 25.078 3.084 1 95.44 140 HIS B CA 1
ATOM 4106 C C . HIS B 1 140 ? -3.93 24.984 2.965 1 95.44 140 HIS B C 1
ATOM 4108 O O . HIS B 1 140 ? -3.408 24.5 1.955 1 95.44 140 HIS B O 1
ATOM 4114 N N . VAL B 1 141 ? -3.197 25.438 3.898 1 97.19 141 VAL B N 1
ATOM 4115 C CA . VAL B 1 141 ? -1.738 25.469 3.873 1 97.19 141 VAL B CA 1
ATOM 4116 C C . VAL B 1 141 ? -1.192 24.062 3.641 1 97.19 141 VAL B C 1
ATOM 4118 O O . VAL B 1 141 ? -0.265 23.875 2.85 1 97.19 141 VAL B O 1
ATOM 4121 N N . PHE B 1 142 ? -1.8 23.062 4.273 1 97.81 142 PHE B N 1
ATOM 4122 C CA . PHE B 1 142 ? -1.332 21.688 4.195 1 97.81 142 PHE B CA 1
ATOM 4123 C C . PHE B 1 142 ? -2.203 20.875 3.246 1 97.81 142 PHE B C 1
ATOM 4125 O O . PHE B 1 142 ? -2.525 19.719 3.529 1 97.81 142 PHE B O 1
ATOM 4132 N N . HIS B 1 143 ? -2.629 21.406 2.121 1 96.5 143 HIS B N 1
ATOM 4133 C CA . HIS B 1 143 ? -3.512 20.75 1.172 1 96.5 143 HIS B CA 1
ATOM 4134 C C . HIS B 1 143 ? -2.852 19.5 0.592 1 96.5 143 HIS B C 1
ATOM 4136 O O . HIS B 1 143 ? -3.529 18.516 0.293 1 96.5 143 HIS B O 1
ATOM 4142 N N . LYS B 1 144 ? -1.517 19.469 0.434 1 97.75 144 LYS B N 1
ATOM 4143 C CA . LYS B 1 144 ? -0.84 18.281 -0.08 1 97.75 144 LYS B CA 1
ATOM 4144 C C . LYS B 1 144 ? -0.916 17.141 0.918 1 97.75 144 LYS B C 1
ATOM 4146 O O . LYS B 1 144 ? -1 15.969 0.524 1 97.75 144 LYS B O 1
ATOM 4151 N N . ASN B 1 145 ? -0.804 17.453 2.18 1 97.5 145 ASN B N 1
ATOM 4152 C CA . ASN B 1 145 ? -1.033 16.422 3.189 1 97.5 145 ASN B CA 1
ATOM 4153 C C . ASN B 1 145 ? -2.447 15.852 3.102 1 97.5 145 ASN B C 1
ATOM 4155 O O . ASN B 1 145 ? -2.654 14.648 3.295 1 97.5 145 ASN B O 1
ATOM 4159 N N . ASN B 1 146 ? -3.443 16.734 2.826 1 96.81 146 ASN B N 1
ATOM 4160 C CA . ASN B 1 146 ? -4.82 16.281 2.633 1 96.81 146 ASN B CA 1
ATOM 4161 C C . ASN B 1 146 ? -4.945 15.375 1.417 1 96.81 146 ASN B C 1
ATOM 4163 O O . ASN B 1 146 ? -5.648 14.359 1.466 1 96.81 146 ASN B O 1
ATOM 4167 N N . GLU B 1 147 ? -4.281 15.758 0.337 1 97.56 147 GLU B N 1
ATOM 4168 C CA . GLU B 1 147 ? -4.25 14.875 -0.827 1 97.56 147 GLU B CA 1
ATOM 4169 C C . GLU B 1 147 ? -3.656 13.516 -0.474 1 97.56 147 GLU B C 1
ATOM 4171 O O . GLU B 1 147 ? -4.191 12.477 -0.87 1 97.56 147 GLU B O 1
ATOM 4176 N N . LEU B 1 148 ? -2.57 13.609 0.291 1 98.31 148 LEU B N 1
ATOM 4177 C CA . LEU B 1 148 ? -1.899 12.383 0.694 1 98.31 148 LEU B CA 1
ATOM 4178 C C . LEU B 1 148 ? -2.811 11.523 1.568 1 98.31 148 LEU B C 1
ATOM 4180 O O . LEU B 1 148 ? -2.695 10.297 1.581 1 98.31 148 LEU B O 1
ATOM 4184 N N . ALA B 1 149 ? -3.664 12.148 2.312 1 98.25 149 ALA B N 1
ATOM 4185 C CA . ALA B 1 149 ? -4.613 11.383 3.111 1 98.25 149 ALA B CA 1
ATOM 4186 C C . ALA B 1 149 ? -5.465 10.469 2.229 1 98.25 149 ALA B C 1
ATOM 4188 O O . ALA B 1 149 ? -5.586 9.273 2.494 1 98.25 149 ALA B O 1
ATOM 4189 N N . GLY B 1 150 ? -6.055 11.008 1.197 1 98.38 150 GLY B N 1
ATOM 4190 C CA . GLY B 1 150 ? -6.812 10.203 0.253 1 98.38 150 GLY B CA 1
ATOM 4191 C C . GLY B 1 150 ? -5.965 9.188 -0.483 1 98.38 150 GLY B C 1
ATOM 4192 O O . GLY B 1 150 ? -6.344 8.016 -0.594 1 98.38 150 GLY B O 1
ATOM 4193 N N . TYR B 1 151 ? -4.824 9.633 -0.969 1 98.44 151 TYR B N 1
ATOM 4194 C CA . TYR B 1 151 ? -3.887 8.812 -1.734 1 98.44 151 TYR B CA 1
ATOM 4195 C C . TYR B 1 151 ? -3.434 7.605 -0.928 1 98.44 151 TYR B C 1
ATOM 4197 O O . TYR B 1 151 ? -3.568 6.465 -1.38 1 98.44 151 TYR B O 1
ATOM 4205 N N . SER B 1 152 ? -2.953 7.883 0.302 1 98.75 152 SER B N 1
ATOM 4206 C CA . SER B 1 152 ? -2.418 6.836 1.169 1 98.75 152 SER B CA 1
ATOM 4207 C C . SER B 1 152 ? -3.506 5.859 1.595 1 98.75 152 SER B C 1
ATOM 4209 O O . SER B 1 152 ? -3.266 4.652 1.677 1 98.75 152 SER B O 1
ATOM 4211 N N . SER B 1 153 ? -4.691 6.363 1.896 1 98.81 153 SER B N 1
ATOM 4212 C CA . SER B 1 153 ? -5.789 5.504 2.326 1 98.81 153 SER B CA 1
ATOM 4213 C C . SER B 1 153 ? -6.152 4.488 1.246 1 98.81 153 SER B C 1
ATOM 4215 O O . SER B 1 153 ? -6.32 3.301 1.532 1 98.81 153 SER B O 1
ATOM 4217 N N . VAL B 1 154 ? -6.242 4.961 0.048 1 98.75 154 VAL B N 1
ATOM 4218 C CA . VAL B 1 154 ? -6.598 4.09 -1.067 1 98.75 154 VAL B CA 1
ATOM 4219 C C . VAL B 1 154 ? -5.508 3.041 -1.274 1 98.75 154 VAL B C 1
ATOM 4221 O O . VAL B 1 154 ? -5.797 1.848 -1.379 1 98.75 154 VAL B O 1
ATOM 4224 N N . LEU B 1 155 ? -4.25 3.506 -1.307 1 98.69 155 LEU B N 1
ATOM 4225 C CA . LEU B 1 155 ? -3.141 2.578 -1.49 1 98.69 155 LEU B CA 1
ATOM 4226 C C . LEU B 1 155 ? -3.148 1.501 -0.411 1 98.69 155 LEU B C 1
ATOM 4228 O O . LEU B 1 155 ? -3.053 0.309 -0.715 1 98.69 155 LEU B O 1
ATOM 4232 N N . HIS B 1 156 ? -3.23 1.932 0.854 1 98.75 156 HIS B N 1
ATOM 4233 C CA . HIS B 1 156 ? -3.176 1.017 1.988 1 98.75 156 HIS B CA 1
ATOM 4234 C C . HIS B 1 156 ? -4.371 0.067 1.988 1 98.75 156 HIS B C 1
ATOM 4236 O O . HIS B 1 156 ? -4.203 -1.146 2.133 1 98.75 156 HIS B O 1
ATOM 4242 N N . ALA B 1 157 ? -5.539 0.561 1.767 1 98.69 157 ALA B N 1
ATOM 4243 C CA . ALA B 1 157 ? -6.766 -0.236 1.795 1 98.69 157 ALA B CA 1
ATOM 4244 C C . ALA B 1 157 ? -6.754 -1.296 0.696 1 98.69 157 ALA B C 1
ATOM 4246 O O . ALA B 1 157 ? -7.117 -2.449 0.936 1 98.69 157 ALA B O 1
ATOM 4247 N N . LEU B 1 158 ? -6.355 -0.896 -0.507 1 98.44 158 LEU B N 1
ATOM 4248 C CA . LEU B 1 158 ? -6.34 -1.838 -1.622 1 98.44 158 LEU B CA 1
ATOM 4249 C C . LEU B 1 158 ? -5.27 -2.906 -1.413 1 98.44 158 LEU B C 1
ATOM 4251 O O . LEU B 1 158 ? -5.457 -4.062 -1.801 1 98.44 158 LEU B O 1
ATOM 4255 N N . SER B 1 159 ? -4.129 -2.516 -0.837 1 98 159 SER B N 1
ATOM 4256 C CA . SER B 1 159 ? -3.121 -3.52 -0.514 1 98 159 SER B CA 1
ATOM 4257 C C . SER B 1 159 ? -3.664 -4.551 0.471 1 98 159 SER B C 1
ATOM 4259 O O . SER B 1 159 ? -3.398 -5.746 0.334 1 98 159 SER B O 1
ATOM 4261 N N . ILE B 1 160 ? -4.445 -4.129 1.478 1 97.19 160 ILE B N 1
ATOM 4262 C CA . ILE B 1 160 ? -5.047 -5.02 2.463 1 97.19 160 ILE B CA 1
ATOM 4263 C C . ILE B 1 160 ? -6.07 -5.926 1.784 1 97.19 160 ILE B C 1
ATOM 4265 O O . ILE B 1 160 ? -6.133 -7.125 2.068 1 97.19 160 ILE B O 1
ATOM 4269 N N . ALA B 1 161 ? -6.812 -5.367 0.869 1 96.81 161 ALA B N 1
ATOM 4270 C CA . ALA B 1 161 ? -7.809 -6.133 0.12 1 96.81 161 ALA B CA 1
ATOM 4271 C C . ALA B 1 161 ? -7.137 -7.055 -0.895 1 96.81 161 ALA B C 1
ATOM 4273 O O . ALA B 1 161 ? -7.797 -7.895 -1.509 1 96.81 161 ALA B O 1
ATOM 4274 N N . GLY B 1 162 ? -5.781 -6.855 -1.12 1 97.56 162 GLY B N 1
ATOM 4275 C CA . GLY B 1 162 ? -5.035 -7.668 -2.066 1 97.56 162 GLY B CA 1
ATOM 4276 C C . GLY B 1 162 ? -5.434 -7.422 -3.51 1 97.56 162 GLY B C 1
ATOM 4277 O O . GLY B 1 162 ? -5.469 -8.352 -4.316 1 97.56 162 GLY B O 1
ATOM 4278 N N . SER B 1 163 ? -5.742 -6.184 -3.867 1 97.88 163 SER B N 1
ATOM 4279 C CA . SER B 1 163 ? -6.336 -5.922 -5.172 1 97.88 163 SER B CA 1
ATOM 4280 C C . SER B 1 163 ? -5.711 -4.699 -5.832 1 97.88 163 SER B C 1
ATOM 4282 O O . SER B 1 163 ? -5.219 -3.803 -5.145 1 97.88 163 SER B O 1
ATOM 4284 N N . THR B 1 164 ? -5.645 -4.652 -7.07 1 98 164 THR B N 1
ATOM 4285 C CA . THR B 1 164 ? -5.312 -3.529 -7.941 1 98 164 THR B CA 1
ATOM 4286 C C . THR B 1 164 ? -6.133 -3.582 -9.227 1 98 164 THR B C 1
ATOM 4288 O O . THR B 1 164 ? -6.695 -4.625 -9.57 1 98 164 THR B O 1
ATOM 4291 N N . GLY B 1 165 ? -6.297 -2.512 -9.859 1 96.94 165 GLY B N 1
ATOM 4292 C CA . GLY B 1 165 ? -7.008 -2.477 -11.133 1 96.94 165 GLY B CA 1
ATOM 4293 C C . GLY B 1 165 ? -6.125 -2.807 -12.32 1 96.94 165 GLY B C 1
ATOM 4294 O O . GLY B 1 165 ? -6.625 -3.08 -13.414 1 96.94 165 GLY B O 1
ATOM 4295 N N . ASP B 1 166 ? -4.84 -2.787 -12.172 1 96.69 166 ASP B N 1
ATOM 4296 C CA . ASP B 1 166 ? -3.912 -3.105 -13.258 1 96.69 166 ASP B CA 1
ATOM 4297 C C . ASP B 1 166 ? -3.949 -4.594 -13.594 1 96.69 166 ASP B C 1
ATOM 4299 O O . ASP B 1 166 ? -3.623 -4.992 -14.711 1 96.69 166 ASP B O 1
ATOM 4303 N N . TYR B 1 167 ? -4.258 -5.379 -12.594 1 97.12 167 TYR B N 1
ATOM 4304 C CA . TYR B 1 167 ? -4.383 -6.828 -12.711 1 97.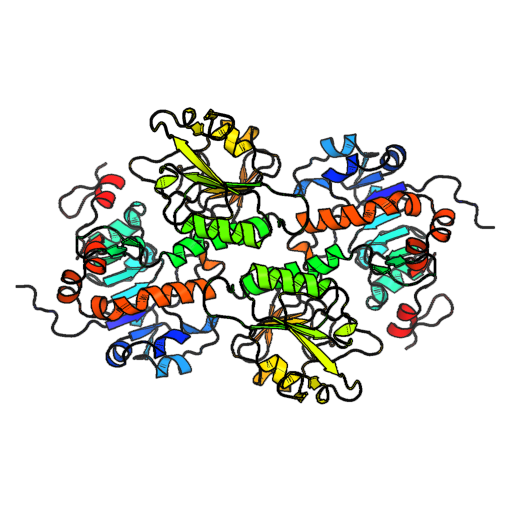12 167 TYR B CA 1
ATOM 4305 C C . TYR B 1 167 ? -5.664 -7.32 -12.039 1 97.12 167 TYR B C 1
ATOM 4307 O O . TYR B 1 167 ? -6.188 -6.664 -11.133 1 97.12 167 TYR B O 1
ATOM 4315 N N . GLY B 1 168 ? -6.133 -8.414 -12.414 1 96.06 168 GLY B N 1
ATOM 4316 C CA . GLY B 1 168 ? -7.348 -8.961 -11.836 1 96.06 168 GLY B CA 1
ATOM 4317 C C . GLY B 1 168 ? -8.609 -8.438 -12.492 1 96.06 168 GLY B C 1
ATOM 4318 O O . GLY B 1 168 ? -8.586 -8 -13.648 1 96.06 168 GLY B O 1
ATOM 4319 N N . ARG B 1 169 ? -9.672 -8.578 -11.836 1 93.12 169 ARG B N 1
ATOM 4320 C CA . ARG B 1 169 ? -10.961 -8.156 -12.383 1 93.12 169 ARG B CA 1
ATOM 4321 C C . ARG B 1 169 ? -11.055 -6.633 -12.422 1 93.12 169 ARG B C 1
ATOM 4323 O O . ARG B 1 169 ? -10.445 -5.941 -11.602 1 93.12 169 ARG B O 1
ATOM 4330 N N . ARG B 1 170 ? -11.805 -6.141 -13.328 1 94.62 170 ARG B N 1
ATOM 4331 C CA . ARG B 1 170 ? -12.055 -4.703 -13.422 1 94.62 170 ARG B CA 1
ATOM 4332 C C . ARG B 1 170 ? -12.844 -4.207 -12.211 1 94.62 170 ARG B C 1
ATOM 4334 O O . ARG B 1 170 ? -13.781 -4.867 -11.758 1 94.62 170 ARG B O 1
ATOM 4341 N N . LEU B 1 171 ? -12.422 -3.072 -11.695 1 96.94 171 LEU B N 1
ATOM 4342 C CA . LEU B 1 171 ? -13.055 -2.498 -10.516 1 96.94 171 LEU B CA 1
ATOM 4343 C C . LEU B 1 171 ? -13.641 -1.124 -10.828 1 96.94 171 LEU B C 1
ATOM 4345 O O . LEU B 1 171 ? -13.102 -0.386 -11.656 1 96.94 171 LEU B O 1
ATOM 4349 N N . ARG B 1 172 ? -14.75 -0.823 -10.242 1 96.81 172 ARG B N 1
ATOM 4350 C CA . ARG B 1 172 ? -15.383 0.489 -10.289 1 96.81 172 ARG B CA 1
ATOM 4351 C C . ARG B 1 172 ? -15.359 1.161 -8.922 1 96.81 172 ARG B C 1
ATOM 4353 O O . ARG B 1 172 ? -15.594 0.513 -7.902 1 96.81 172 ARG B O 1
ATOM 4360 N N . ALA B 1 173 ? -15.031 2.479 -8.953 1 98.19 173 ALA B N 1
ATOM 4361 C CA . ALA B 1 173 ? -14.922 3.191 -7.68 1 98.19 173 ALA B CA 1
ATOM 4362 C C . ALA B 1 173 ? -15.773 4.461 -7.688 1 98.19 173 ALA B C 1
ATOM 4364 O O . ALA B 1 173 ? -16.094 4.988 -8.75 1 98.19 173 ALA B O 1
ATOM 4365 N N . VAL B 1 174 ? -16.156 4.887 -6.523 1 97.19 174 VAL B N 1
ATOM 4366 C CA . VAL B 1 174 ? -16.828 6.168 -6.332 1 97.19 174 VAL B CA 1
ATOM 4367 C C . VAL B 1 174 ? -16.188 6.922 -5.172 1 97.19 174 VAL B C 1
ATOM 4369 O O . VAL B 1 174 ? -15.852 6.328 -4.145 1 97.19 174 VAL B O 1
ATOM 4372 N N . VAL B 1 175 ? -15.883 8.148 -5.375 1 97.19 175 VAL B N 1
ATOM 4373 C CA . VAL B 1 175 ? -15.281 9.023 -4.375 1 97.19 175 VAL B CA 1
ATOM 4374 C C . VAL B 1 175 ? -16.281 10.117 -3.977 1 97.19 175 VAL B C 1
ATOM 4376 O O . VAL B 1 175 ? -16.781 10.844 -4.832 1 97.19 175 VAL B O 1
ATOM 4379 N N . LEU B 1 176 ? -16.578 10.141 -2.66 1 95.25 176 LEU B N 1
ATOM 4380 C CA . LEU B 1 176 ? -17.422 11.203 -2.121 1 95.25 176 LEU B CA 1
ATOM 4381 C C . LEU B 1 176 ? -16.578 12.414 -1.729 1 95.25 176 LEU B C 1
ATOM 4383 O O . LEU B 1 176 ? -15.719 12.32 -0.854 1 95.25 176 LEU B O 1
ATOM 4387 N N . GLY B 1 177 ? -16.844 13.523 -2.381 1 92 177 GLY B N 1
ATOM 4388 C CA . GLY B 1 177 ? -16.078 14.734 -2.141 1 92 177 GLY B CA 1
ATOM 4389 C C . GLY B 1 177 ? -15.258 15.172 -3.342 1 92 177 GLY B C 1
ATOM 4390 O O . GLY B 1 177 ? -14.961 14.367 -4.227 1 92 177 GLY B O 1
ATOM 4391 N N . PHE B 1 178 ? -14.836 16.422 -3.322 1 88.19 178 PHE B N 1
ATOM 4392 C CA . PHE B 1 178 ? -14.117 16.938 -4.48 1 88.19 178 PHE B CA 1
ATOM 4393 C C . PHE B 1 178 ? -12.945 17.812 -4.043 1 88.19 178 PHE B C 1
ATOM 4395 O O . PHE B 1 178 ? -12.328 18.484 -4.863 1 88.19 178 PHE B O 1
ATOM 4402 N N . GLY B 1 179 ? -12.523 17.812 -2.877 1 90.5 179 GLY B N 1
ATOM 4403 C CA . GLY B 1 179 ? -11.398 18.594 -2.371 1 90.5 179 GLY B CA 1
ATOM 4404 C C . GLY B 1 179 ? -10.07 17.875 -2.529 1 90.5 179 GLY B C 1
ATOM 4405 O O . GLY B 1 179 ? -9.945 16.969 -3.348 1 90.5 179 GLY B O 1
ATOM 4406 N N . ALA B 1 180 ? -9.094 18.375 -1.807 1 93.62 180 ALA B N 1
ATOM 4407 C CA . ALA B 1 180 ? -7.734 17.844 -1.888 1 93.62 180 ALA B CA 1
ATOM 4408 C C . ALA B 1 180 ? -7.703 16.359 -1.582 1 93.62 180 ALA B C 1
ATOM 4410 O O . ALA B 1 180 ? -7.043 15.586 -2.283 1 93.62 180 ALA B O 1
ATOM 4411 N N . THR B 1 181 ? -8.438 15.93 -0.571 1 96.06 181 THR B N 1
ATOM 4412 C CA . THR B 1 181 ? -8.469 14.523 -0.184 1 96.06 181 THR B CA 1
ATOM 4413 C C . THR B 1 181 ? -9.023 13.664 -1.316 1 96.06 181 THR B C 1
ATOM 4415 O O . THR B 1 181 ? -8.453 12.625 -1.646 1 96.06 181 THR B O 1
ATOM 4418 N N . ALA B 1 182 ? -10.125 14.117 -1.891 1 95.38 182 ALA B N 1
ATOM 4419 C CA . ALA B 1 182 ? -10.719 13.398 -3.014 1 95.38 182 ALA B CA 1
ATOM 4420 C C . ALA B 1 182 ? -9.758 13.328 -4.195 1 95.38 182 ALA B C 1
ATOM 4422 O O . ALA B 1 182 ? -9.648 12.289 -4.852 1 95.38 182 ALA B O 1
ATOM 4423 N N . ARG B 1 183 ? -9.125 14.453 -4.504 1 94.81 183 ARG B N 1
ATOM 4424 C CA . ARG B 1 183 ? -8.141 14.477 -5.582 1 94.81 183 ARG B CA 1
ATOM 4425 C C . ARG B 1 183 ? -7.051 13.438 -5.355 1 94.81 183 ARG B C 1
ATOM 4427 O O . ARG B 1 183 ? -6.656 12.727 -6.281 1 94.81 183 ARG B O 1
ATOM 4434 N N . GLY B 1 184 ? -6.547 13.367 -4.121 1 97.25 184 GLY B N 1
ATOM 4435 C CA . GLY B 1 184 ? -5.57 12.352 -3.777 1 97.25 184 GLY B CA 1
ATOM 4436 C C . GLY B 1 184 ? -6.086 10.938 -3.98 1 97.25 184 GLY B C 1
ATOM 4437 O O . GLY B 1 184 ? -5.375 10.078 -4.512 1 97.25 184 GLY B O 1
ATOM 4438 N N . ALA B 1 185 ? -7.301 10.711 -3.574 1 98.06 185 ALA B N 1
ATOM 4439 C CA . ALA B 1 185 ? -7.914 9.391 -3.721 1 98.06 185 ALA B CA 1
ATOM 4440 C C . ALA B 1 185 ? -8.016 9 -5.191 1 98.06 185 ALA B C 1
ATOM 4442 O O . ALA B 1 185 ? -7.668 7.879 -5.566 1 98.06 185 ALA B O 1
ATOM 4443 N N . VAL B 1 186 ? -8.5 9.914 -6.004 1 96.88 186 VAL B N 1
ATOM 4444 C CA . VAL B 1 186 ? -8.664 9.648 -7.43 1 96.88 186 VAL B CA 1
ATOM 4445 C C . VAL B 1 186 ? -7.301 9.367 -8.062 1 96.88 186 VAL B C 1
ATOM 4447 O O . VAL B 1 186 ? -7.164 8.445 -8.867 1 96.88 186 VAL B O 1
ATOM 4450 N N . THR B 1 187 ? -6.289 10.156 -7.672 1 96.81 187 THR B N 1
ATOM 4451 C CA . THR B 1 187 ? -4.941 9.938 -8.18 1 96.81 187 THR B CA 1
ATOM 4452 C C . THR B 1 187 ? -4.469 8.516 -7.875 1 96.81 187 THR B C 1
ATOM 4454 O O . THR B 1 187 ? -3.941 7.832 -8.75 1 96.81 187 THR B O 1
ATOM 4457 N N . ALA B 1 188 ? -4.699 8.062 -6.656 1 97.94 188 ALA B N 1
ATOM 4458 C CA . ALA B 1 188 ? -4.289 6.719 -6.25 1 97.94 188 ALA B CA 1
ATOM 4459 C C . ALA B 1 188 ? -5.07 5.652 -7.012 1 97.94 188 ALA B C 1
ATOM 4461 O O . ALA B 1 188 ? -4.496 4.656 -7.461 1 97.94 188 ALA B O 1
ATOM 4462 N N . LEU B 1 189 ? -6.395 5.883 -7.133 1 98.06 189 LEU B N 1
ATOM 4463 C CA . LEU B 1 189 ? -7.219 4.926 -7.867 1 98.06 189 LEU B CA 1
ATOM 4464 C C . LEU B 1 189 ? -6.727 4.777 -9.305 1 98.06 189 LEU B C 1
ATOM 4466 O O . LEU B 1 189 ? -6.504 3.658 -9.773 1 98.06 189 LEU B O 1
ATOM 4470 N N . ASN B 1 190 ? -6.477 5.871 -9.93 1 96.38 190 ASN B N 1
ATOM 4471 C CA . ASN B 1 190 ? -5.977 5.848 -11.297 1 96.38 190 ASN B CA 1
ATOM 4472 C C . ASN B 1 190 ? -4.605 5.188 -11.383 1 96.38 190 ASN B C 1
ATOM 4474 O O . ASN B 1 190 ? -4.344 4.402 -12.297 1 96.38 190 ASN B O 1
ATOM 4478 N N . ALA B 1 191 ? -3.787 5.543 -10.461 1 95.62 191 ALA B N 1
ATOM 4479 C CA . ALA B 1 191 ? -2.443 4.973 -10.422 1 95.62 191 ALA B CA 1
ATOM 4480 C C . ALA B 1 191 ? -2.496 3.447 -10.359 1 95.62 191 ALA B C 1
ATOM 4482 O O . ALA B 1 191 ? -1.682 2.768 -10.984 1 95.62 191 ALA B O 1
ATOM 4483 N N . LEU B 1 192 ? -3.477 2.893 -9.68 1 97.38 192 LEU B N 1
ATOM 4484 C CA . LEU B 1 192 ? -3.576 1.453 -9.477 1 97.38 192 LEU B CA 1
ATOM 4485 C C . LEU B 1 192 ? -4.426 0.804 -10.562 1 97.38 192 LEU B C 1
ATOM 4487 O O . LEU B 1 192 ? -4.809 -0.362 -10.438 1 97.38 192 LEU B O 1
ATOM 4491 N N . GLY B 1 193 ? -4.766 1.553 -11.562 1 96.31 193 GLY B N 1
ATOM 4492 C CA . GLY B 1 193 ? -5.43 0.982 -12.719 1 96.31 193 GLY B CA 1
ATOM 4493 C C . GLY B 1 193 ? -6.941 0.998 -12.609 1 96.31 193 GLY B C 1
ATOM 4494 O O . GLY B 1 193 ? -7.629 0.301 -13.359 1 96.31 193 GLY B O 1
ATOM 4495 N N . ILE B 1 194 ? -7.461 1.684 -11.656 1 97.31 194 ILE B N 1
ATOM 4496 C CA . ILE B 1 194 ? -8.906 1.845 -11.531 1 97.31 194 ILE B CA 1
ATOM 4497 C C . ILE B 1 194 ? -9.336 3.17 -12.156 1 97.31 194 ILE B C 1
ATOM 4499 O O . ILE B 1 194 ? -9.172 4.23 -11.547 1 97.31 194 ILE B O 1
ATOM 4503 N N . HIS B 1 195 ? -9.938 3.033 -13.336 1 95.12 195 HIS B N 1
ATOM 4504 C CA . HIS B 1 195 ? -10.18 4.23 -14.133 1 95.12 195 HIS B CA 1
ATOM 4505 C C . HIS B 1 195 ? -11.672 4.559 -14.195 1 95.12 195 HIS B C 1
ATOM 4507 O O . HIS B 1 195 ? -12.047 5.668 -14.578 1 95.12 195 HIS B O 1
ATOM 4513 N N . ASP B 1 196 ? -12.492 3.57 -13.945 1 95.5 196 ASP B N 1
ATOM 4514 C CA . ASP B 1 196 ? -13.93 3.818 -13.828 1 95.5 196 ASP B CA 1
ATOM 4515 C C . ASP B 1 196 ? -14.273 4.41 -12.461 1 95.5 196 ASP B C 1
ATOM 4517 O O . ASP B 1 196 ? -14.664 3.686 -11.547 1 95.5 196 ASP B O 1
ATOM 4521 N N . VAL B 1 197 ? -14.062 5.715 -12.336 1 96.12 197 VAL B N 1
ATOM 4522 C CA . VAL B 1 197 ? -14.195 6.41 -11.062 1 96.12 197 VAL B CA 1
ATOM 4523 C C . VAL B 1 197 ? -15.273 7.484 -11.172 1 96.12 197 VAL B C 1
ATOM 4525 O O . VAL B 1 197 ? -15.234 8.32 -12.078 1 96.12 197 VAL B O 1
ATOM 4528 N N . HIS B 1 198 ? -16.234 7.441 -10.328 1 94.06 198 HIS B N 1
ATOM 4529 C CA . HIS B 1 198 ? -17.188 8.523 -10.148 1 94.06 198 HIS B CA 1
ATOM 4530 C C . HIS B 1 198 ? -16.812 9.406 -8.961 1 94.06 198 HIS B C 1
ATOM 4532 O O . HIS B 1 198 ? -16.344 8.906 -7.934 1 94.06 198 HIS B O 1
ATOM 4538 N N . VAL B 1 199 ? -17 10.648 -9.102 1 93.62 199 VAL B N 1
ATOM 4539 C CA . VAL B 1 199 ? -16.844 11.602 -8.008 1 93.62 199 VAL B CA 1
ATOM 4540 C C . VAL B 1 199 ? -18.188 12.266 -7.711 1 93.62 199 VAL B C 1
ATOM 4542 O O . VAL B 1 199 ? -18.828 12.812 -8.609 1 93.62 199 VAL B O 1
ATOM 4545 N N . VAL B 1 200 ? -18.594 12.109 -6.48 1 91.31 200 VAL B N 1
ATOM 4546 C CA . VAL B 1 200 ? -19.875 12.672 -6.055 1 91.31 200 VAL B CA 1
ATOM 4547 C C . VAL B 1 200 ? -19.641 13.93 -5.223 1 91.31 200 VAL B C 1
ATOM 4549 O O . VAL B 1 200 ? -18.922 13.891 -4.215 1 91.31 200 VAL B O 1
ATOM 4552 N N . THR B 1 201 ? -20.203 14.969 -5.652 1 87 201 THR B N 1
ATOM 4553 C CA . THR B 1 201 ? -20.016 16.219 -4.93 1 87 201 THR B CA 1
ATOM 4554 C C . THR B 1 201 ? -21.328 16.969 -4.789 1 87 201 THR B C 1
ATOM 4556 O O . THR B 1 201 ? -22.234 16.797 -5.613 1 87 201 THR B O 1
ATOM 4559 N N . GLN B 1 202 ? -21.438 17.656 -3.703 1 77.69 202 GLN B N 1
ATOM 4560 C CA . GLN B 1 202 ? -22.609 18.484 -3.488 1 77.69 202 GLN B CA 1
ATOM 4561 C C . GLN B 1 202 ? -22.531 19.766 -4.316 1 77.69 202 GLN B C 1
ATOM 4563 O O . GLN B 1 202 ? -23.562 20.359 -4.66 1 77.69 202 GLN B O 1
ATOM 4568 N N . ARG B 1 203 ? -21.391 20.156 -4.613 1 66.88 203 ARG B N 1
ATOM 4569 C CA . ARG B 1 203 ? -21.219 21.406 -5.332 1 66.88 203 ARG B CA 1
ATOM 4570 C C . ARG B 1 203 ? -21.469 21.219 -6.824 1 66.88 203 ARG B C 1
ATOM 4572 O O . ARG B 1 203 ? -21.25 20.141 -7.371 1 66.88 203 ARG B O 1
ATOM 4579 N N . GLY B 1 204 ? -22.125 22.203 -7.359 1 59.22 204 GLY B N 1
ATOM 4580 C CA . GLY B 1 204 ? -22.375 22.172 -8.789 1 59.22 204 GLY B CA 1
ATOM 4581 C C . GLY B 1 204 ? -21.125 21.891 -9.609 1 59.22 204 GLY B C 1
ATOM 4582 O O . GLY B 1 204 ? -20.016 22.281 -9.219 1 59.22 204 GLY B O 1
ATOM 4583 N N . VAL B 1 205 ? -21.203 20.984 -10.547 1 54.62 205 VAL B N 1
ATOM 4584 C CA . VAL B 1 205 ? -20.141 20.547 -11.445 1 54.62 205 VAL B CA 1
ATOM 4585 C C . VAL B 1 205 ? -19.391 21.766 -11.984 1 54.62 205 VAL B C 1
ATOM 4587 O O . VAL B 1 205 ? -18.172 21.734 -12.148 1 54.62 205 VAL B O 1
ATOM 4590 N N . THR B 1 206 ? -20.078 22.797 -12.203 1 45.25 206 THR B N 1
ATOM 4591 C CA . THR B 1 206 ? -19.484 24 -12.773 1 45.25 206 THR B CA 1
ATOM 4592 C C . THR B 1 206 ? -18.531 24.656 -11.781 1 45.25 206 THR B C 1
ATOM 4594 O O . THR B 1 206 ? -17.641 25.422 -12.172 1 45.25 206 THR B O 1
ATOM 4597 N N . ALA B 1 207 ? -18.719 24.438 -10.609 1 45.16 207 ALA B N 1
ATOM 4598 C CA . ALA B 1 207 ? -17.922 25.078 -9.562 1 45.16 207 ALA B CA 1
ATOM 4599 C C . ALA B 1 207 ? -16.672 24.25 -9.266 1 45.16 207 ALA B C 1
ATOM 4601 O O . ALA B 1 207 ? -15.82 24.688 -8.477 1 45.16 207 ALA B O 1
ATOM 4602 N N . VAL B 1 208 ? -16.688 23.125 -9.852 1 46.03 208 VAL B N 1
ATOM 4603 C CA . VAL B 1 208 ? -15.508 22.297 -9.633 1 46.03 208 VAL B CA 1
ATOM 4604 C C . VAL B 1 208 ? -14.367 22.797 -10.508 1 46.03 208 VAL B C 1
ATOM 4606 O O . VAL B 1 208 ? -14.414 22.672 -11.734 1 46.03 208 VAL B O 1
ATOM 4609 N N . SER B 1 209 ? -13.719 23.891 -10.18 1 43.88 209 SER B N 1
ATOM 4610 C CA . SER B 1 209 ? -12.641 24.562 -10.883 1 43.88 209 SER B CA 1
ATOM 4611 C C . SER B 1 209 ? -11.688 23.578 -11.531 1 43.88 209 SER B C 1
ATOM 4613 O O . SER B 1 209 ? -11.148 23.828 -12.609 1 43.88 209 SER B O 1
ATOM 4615 N N . SER B 1 210 ? -11.133 22.578 -10.758 1 46.75 210 SER B N 1
ATOM 4616 C CA . SER B 1 210 ? -10.102 21.719 -11.344 1 46.75 210 SER B CA 1
ATOM 4617 C C . SER B 1 210 ? -10.609 20.281 -11.523 1 46.75 210 SER B C 1
ATOM 4619 O O . SER B 1 210 ? -10.664 19.516 -10.555 1 46.75 210 SER B O 1
ATOM 4621 N N . PRO B 1 211 ? -11.328 20.109 -12.711 1 47.59 211 PRO B N 1
ATOM 4622 C CA . PRO B 1 211 ? -11.883 18.781 -12.992 1 47.59 211 PRO B CA 1
ATOM 4623 C C . PRO B 1 211 ? -10.859 17.672 -12.828 1 47.59 211 PRO B C 1
ATOM 4625 O O . PRO B 1 211 ? -9.656 17.891 -13.016 1 47.59 211 PRO B O 1
ATOM 4628 N N . ILE B 1 212 ? -11.172 16.734 -12.023 1 57.47 212 ILE B N 1
ATOM 4629 C CA . ILE B 1 212 ? -10.445 15.461 -12.078 1 57.47 212 ILE B CA 1
ATOM 4630 C C . ILE B 1 212 ? -10.727 14.766 -13.406 1 57.47 212 ILE B C 1
ATOM 4632 O O . ILE B 1 212 ? -11.727 14.047 -13.539 1 57.47 212 ILE B O 1
ATOM 4636 N N . HIS B 1 213 ? -10.008 15.016 -14.469 1 49.88 213 HIS B N 1
ATOM 4637 C CA . HIS B 1 213 ? -10.281 14.57 -15.836 1 49.88 213 HIS B CA 1
ATOM 4638 C C . HIS B 1 213 ? -10.406 13.047 -15.906 1 49.88 213 HIS B C 1
ATOM 4640 O O . HIS B 1 213 ? -11.062 12.516 -16.797 1 49.88 213 HIS B O 1
ATOM 4646 N N . SER B 1 214 ? -9.984 12.469 -14.914 1 70.81 214 SER B N 1
ATOM 4647 C CA . SER B 1 214 ? -9.922 11.016 -15.008 1 70.81 214 SER B CA 1
ATOM 4648 C C . SER B 1 214 ? -11.109 10.375 -14.297 1 70.81 214 SER B C 1
ATOM 4650 O O . SER B 1 214 ? -11.164 9.148 -14.141 1 70.81 214 SER B O 1
ATOM 4652 N N . ALA B 1 215 ? -12.109 11.352 -13.852 1 79.44 215 ALA B N 1
ATOM 4653 C CA . ALA B 1 215 ? -13.281 10.828 -13.148 1 79.44 215 ALA B CA 1
ATOM 4654 C C . ALA B 1 215 ? -14.562 11.469 -13.664 1 79.44 215 ALA B C 1
ATOM 4656 O O . ALA B 1 215 ? -14.547 12.594 -14.156 1 79.44 215 ALA B O 1
ATOM 4657 N N . GLU B 1 216 ? -15.648 10.758 -13.625 1 79.19 216 GLU B N 1
ATOM 4658 C CA . GLU B 1 216 ? -16.969 11.305 -13.914 1 79.19 216 GLU B CA 1
ATOM 4659 C C . GLU B 1 216 ? -17.578 11.969 -12.68 1 79.19 216 GLU B C 1
ATOM 4661 O O . GLU B 1 216 ? -17.734 11.32 -11.641 1 79.19 216 GLU B O 1
ATOM 4666 N N . ILE B 1 217 ? -17.844 13.234 -12.781 1 79.62 217 ILE B N 1
ATOM 4667 C CA . ILE B 1 217 ? -18.359 13.984 -11.641 1 79.62 217 ILE B CA 1
ATOM 4668 C C . ILE B 1 217 ? -19.891 13.922 -11.648 1 79.62 217 ILE B C 1
ATOM 4670 O O . ILE B 1 217 ? -20.531 14.164 -12.68 1 79.62 217 ILE B O 1
ATOM 4674 N N . VAL B 1 218 ? -20.438 13.492 -10.516 1 77.81 218 VAL B N 1
ATOM 4675 C CA . VAL B 1 218 ? -21.875 13.406 -10.312 1 77.81 218 VAL B CA 1
ATOM 4676 C C . VAL B 1 218 ? -22.281 14.281 -9.125 1 77.81 218 VAL B C 1
ATOM 4678 O O . VAL B 1 218 ? -21.578 14.328 -8.117 1 77.81 218 VAL B O 1
ATOM 4681 N N . GLN B 1 219 ? -23.312 14.945 -9.32 1 79.44 219 GLN B N 1
ATOM 4682 C CA . GLN B 1 219 ? -23.781 15.82 -8.258 1 79.44 219 GLN B CA 1
ATOM 4683 C C . GLN B 1 219 ? -24.797 15.109 -7.371 1 79.44 219 GLN B C 1
ATOM 4685 O O . GLN B 1 219 ? -25.641 14.367 -7.867 1 79.44 219 GLN B O 1
ATOM 4690 N N . PHE B 1 220 ? -24.594 15.273 -6.102 1 80.19 220 PHE B N 1
ATOM 4691 C CA . PHE B 1 220 ? -25.625 14.711 -5.234 1 80.19 220 PHE B CA 1
ATOM 4692 C C . PHE B 1 220 ? -26.25 15.805 -4.375 1 80.19 220 PHE B C 1
ATOM 4694 O O . PHE B 1 220 ? -25.594 16.797 -4.059 1 80.19 220 PHE B O 1
ATOM 4701 N N . ASP B 1 221 ? -27.5 15.727 -4.262 1 78 221 ASP B N 1
ATOM 4702 C CA . ASP B 1 221 ? -28.312 16.578 -3.391 1 78 221 ASP B CA 1
ATOM 4703 C C . ASP B 1 221 ? -28.656 15.867 -2.086 1 78 221 ASP B C 1
ATOM 4705 O O . ASP B 1 221 ? -29.094 14.719 -2.1 1 78 221 ASP B O 1
ATOM 4709 N N . HIS B 1 222 ? -28.109 16.531 -1.125 1 69.06 222 HIS B N 1
ATOM 4710 C CA . HIS B 1 222 ? -28.359 15.93 0.179 1 69.06 222 HIS B CA 1
ATOM 4711 C C . HIS B 1 222 ? -29.547 16.578 0.868 1 69.06 222 HIS B C 1
ATOM 4713 O O . HIS B 1 222 ? -29.703 17.797 0.829 1 69.06 222 HIS B O 1
ATOM 4719 N N . ASP B 1 223 ? -30.5 15.758 1.228 1 62.09 223 ASP B N 1
ATOM 4720 C CA . ASP B 1 223 ? -31.562 16.25 2.102 1 62.09 223 ASP B CA 1
ATOM 4721 C C . ASP B 1 223 ? -31.219 16 3.57 1 62.09 223 ASP B C 1
ATOM 4723 O O . ASP B 1 223 ? -31.156 14.852 4.016 1 62.09 223 ASP B O 1
ATOM 4727 N N . GLY B 1 224 ? -30.641 16.969 4.328 1 57.97 224 GLY B N 1
ATOM 4728 C CA . GLY B 1 224 ? -30.203 16.922 5.711 1 57.97 224 GLY B CA 1
ATOM 4729 C C . GLY B 1 224 ? -31.188 16.234 6.633 1 57.97 224 GLY B C 1
ATOM 4730 O O . GLY B 1 224 ? -30.844 15.836 7.746 1 57.97 224 GLY B O 1
ATOM 4731 N N . ALA B 1 225 ? -32.531 16.266 6.305 1 58.38 225 ALA B N 1
ATOM 4732 C CA . ALA B 1 225 ? -33.562 15.75 7.207 1 58.38 225 ALA B CA 1
ATOM 4733 C C . ALA B 1 225 ? -33.625 14.227 7.145 1 58.38 225 ALA B C 1
ATOM 4735 O O . ALA B 1 225 ? -33.938 13.57 8.141 1 58.38 225 ALA B O 1
ATOM 4736 N N . ASP B 1 226 ? -33.312 13.641 6.055 1 65.5 226 ASP B N 1
ATOM 4737 C CA . ASP B 1 226 ? -33.406 12.195 5.887 1 65.5 226 ASP B CA 1
ATOM 4738 C C . ASP B 1 226 ? -32.312 11.688 4.922 1 65.5 226 ASP B C 1
ATOM 4740 O O . ASP B 1 226 ? -32.406 11.898 3.713 1 65.5 226 ASP B O 1
ATOM 4744 N N . PRO B 1 227 ? -31.312 11.109 5.469 1 62.69 227 PRO B N 1
ATOM 4745 C CA . PRO B 1 227 ? -30.234 10.578 4.617 1 62.69 227 PRO B CA 1
ATOM 4746 C C . PRO B 1 227 ? -30.766 9.734 3.459 1 62.69 227 PRO B C 1
ATOM 4748 O O . PRO B 1 227 ? -30.125 9.648 2.41 1 62.69 227 PRO B O 1
ATOM 4751 N N . ARG B 1 228 ? -31.875 9.148 3.582 1 64.69 228 ARG B N 1
ATOM 4752 C CA . ARG B 1 228 ? -32.469 8.289 2.557 1 64.69 228 ARG B CA 1
ATOM 4753 C C . ARG B 1 228 ? -32.969 9.117 1.381 1 64.69 228 ARG B C 1
ATOM 4755 O O . ARG B 1 228 ? -33.25 8.57 0.315 1 64.69 228 ARG B O 1
ATOM 4762 N N . ARG B 1 229 ? -32.938 10.266 1.581 1 67.88 229 ARG B N 1
ATOM 4763 C CA . ARG B 1 229 ? -33.5 11.117 0.54 1 67.88 229 ARG B CA 1
ATOM 4764 C C . ARG B 1 229 ? -32.406 11.766 -0.291 1 67.88 229 ARG B C 1
ATOM 4766 O O . ARG B 1 229 ? -32.656 12.586 -1.167 1 67.88 229 ARG B O 1
ATOM 4773 N N . SER B 1 230 ? -31.172 11.359 0.065 1 81.19 230 SER B N 1
ATOM 4774 C CA . SER B 1 230 ? -30.078 11.859 -0.77 1 81.19 230 SER B CA 1
ATOM 4775 C C . SER B 1 230 ? -30.109 11.227 -2.158 1 81.19 230 SER B C 1
ATOM 4777 O O . SER B 1 230 ? -30.391 10.031 -2.295 1 81.19 230 SER B O 1
ATOM 4779 N N . HIS B 1 231 ? -29.984 12.078 -3.148 1 85.69 231 HIS B N 1
ATOM 4780 C CA . HIS B 1 231 ? -30.062 11.594 -4.523 1 85.69 231 HIS B CA 1
ATOM 4781 C C . HIS B 1 231 ? -28.891 12.086 -5.348 1 85.69 231 HIS B C 1
ATOM 4783 O O . HIS B 1 231 ? -28.281 13.117 -5.031 1 85.69 231 HIS B O 1
ATOM 4789 N N . VAL B 1 232 ? -28.562 11.211 -6.258 1 86.56 232 VAL B N 1
ATOM 4790 C CA . VAL B 1 232 ? -27.562 11.594 -7.246 1 86.56 232 VAL B CA 1
ATOM 4791 C C . VAL B 1 232 ? -28.234 11.789 -8.609 1 86.56 232 VAL B C 1
ATOM 4793 O O . VAL B 1 232 ? -29.172 11.07 -8.953 1 86.56 232 VAL B O 1
ATOM 4796 N N . THR B 1 233 ? -27.812 12.758 -9.273 1 82.69 233 THR B N 1
ATOM 4797 C CA . THR B 1 233 ? -28.266 12.992 -10.641 1 82.69 233 THR B CA 1
ATOM 4798 C C . THR B 1 233 ? -27.234 12.484 -11.648 1 82.69 233 THR B C 1
ATOM 4800 O O . THR B 1 233 ? -26.109 12.961 -11.68 1 82.69 233 THR B O 1
ATOM 4803 N N . THR B 1 234 ? -27.641 11.469 -12.383 1 81.12 234 THR B N 1
ATOM 4804 C CA . THR B 1 234 ? -26.781 10.906 -13.422 1 81.12 234 THR B CA 1
ATOM 4805 C C . THR B 1 234 ? -27.359 11.188 -14.812 1 81.12 234 THR B C 1
ATOM 4807 O O . THR B 1 234 ? -28.422 11.805 -14.93 1 81.12 234 THR B O 1
ATOM 4810 N N . ASP B 1 235 ? -26.609 10.797 -15.852 1 77.94 235 ASP B N 1
ATOM 4811 C CA . ASP B 1 235 ? -27.109 10.93 -17.219 1 77.94 235 ASP B CA 1
ATOM 4812 C C . ASP B 1 235 ? -28.391 10.117 -17.422 1 77.94 235 ASP B C 1
ATOM 4814 O O . ASP B 1 235 ? -29.219 10.453 -18.266 1 77.94 235 ASP B O 1
ATOM 4818 N N . ASP B 1 236 ? -28.547 9.109 -16.641 1 77.19 236 ASP B N 1
ATOM 4819 C CA . ASP B 1 236 ? -29.703 8.219 -16.766 1 77.19 236 ASP B CA 1
ATOM 4820 C C . ASP B 1 236 ? -30.844 8.68 -15.867 1 77.19 236 ASP B C 1
ATOM 4822 O O . ASP B 1 236 ? -31.906 8.047 -15.836 1 77.19 236 ASP B O 1
ATOM 4826 N N . GLY B 1 237 ? -30.672 9.75 -15.109 1 80.5 237 GLY B N 1
ATOM 4827 C CA . GLY B 1 237 ? -31.719 10.266 -14.234 1 80.5 237 GLY B CA 1
ATOM 4828 C C . GLY B 1 237 ? -31.312 10.305 -12.773 1 80.5 237 GLY B C 1
ATOM 4829 O O . GLY B 1 237 ? -30.125 10.242 -12.461 1 80.5 237 GLY B O 1
ATOM 4830 N N . ARG B 1 238 ? -32.344 10.508 -11.961 1 84.38 238 ARG B N 1
ATOM 4831 C CA . ARG B 1 238 ? -32.125 10.617 -10.523 1 84.38 238 ARG B CA 1
ATOM 4832 C C . ARG B 1 238 ? -32.188 9.258 -9.852 1 84.38 238 ARG B C 1
ATOM 4834 O O . ARG B 1 238 ? -33.094 8.461 -10.133 1 84.38 238 ARG B O 1
ATOM 4841 N N . LEU B 1 239 ? -31.219 8.945 -9.078 1 87.75 239 LEU B N 1
ATOM 4842 C CA . LEU B 1 239 ? -31.156 7.703 -8.305 1 87.75 239 LEU B CA 1
ATOM 4843 C C . LEU B 1 239 ? -30.844 7.988 -6.844 1 87.75 239 LEU B C 1
ATOM 4845 O O . LEU B 1 239 ? -30.172 8.977 -6.527 1 87.75 239 LEU B O 1
ATOM 4849 N N . PRO B 1 240 ? -31.406 7.094 -5.992 1 89.56 240 PRO B N 1
ATOM 4850 C CA . PRO B 1 240 ? -30.969 7.238 -4.602 1 89.56 240 PRO B CA 1
ATOM 4851 C C . PRO B 1 240 ? -29.453 7.086 -4.441 1 89.56 240 PRO B C 1
ATOM 4853 O O . PRO B 1 240 ? -28.844 6.273 -5.137 1 89.56 240 PRO B O 1
ATOM 4856 N N . LEU B 1 241 ? -28.891 7.855 -3.566 1 91.62 241 LEU B N 1
ATOM 4857 C CA . LEU B 1 241 ? -27.453 7.824 -3.34 1 91.62 241 LEU B CA 1
ATOM 4858 C C . LEU B 1 241 ? -26.984 6.418 -2.977 1 91.62 241 LEU B C 1
ATOM 4860 O O . LEU B 1 241 ? -26 5.918 -3.531 1 91.62 241 LEU B O 1
ATOM 4864 N N . ALA B 1 242 ? -27.703 5.789 -2.096 1 92 242 ALA B N 1
ATOM 4865 C CA . ALA B 1 242 ? -27.344 4.449 -1.635 1 92 242 ALA B CA 1
ATOM 4866 C C . ALA B 1 242 ? -27.312 3.463 -2.797 1 92 242 ALA B C 1
ATOM 4868 O O . ALA B 1 242 ? -26.391 2.645 -2.895 1 92 242 ALA B O 1
ATOM 4869 N N . GLY B 1 243 ? -28.312 3.531 -3.6 1 92.94 243 GLY B N 1
ATOM 4870 C CA . GLY B 1 243 ? -28.359 2.662 -4.766 1 92.94 243 GLY B CA 1
ATOM 4871 C C . GLY B 1 243 ? -27.219 2.902 -5.727 1 92.94 243 GLY B C 1
ATOM 4872 O O . GLY B 1 243 ? -26.672 1.955 -6.301 1 92.94 243 GLY B O 1
ATOM 4873 N N . PHE B 1 244 ? -26.859 4.109 -5.938 1 94.12 244 PHE B N 1
ATOM 4874 C CA . PHE B 1 244 ? -25.75 4.473 -6.805 1 94.12 244 PHE B CA 1
ATOM 4875 C C . PHE B 1 244 ? -24.438 3.941 -6.25 1 94.12 244 PHE B C 1
ATOM 4877 O O . PHE B 1 244 ? -23.641 3.342 -6.98 1 94.12 244 PHE B O 1
ATOM 4884 N N . LEU B 1 245 ? -24.188 4.172 -4.922 1 95.69 245 LEU B N 1
ATOM 4885 C CA . LEU B 1 245 ? -22.969 3.713 -4.27 1 95.69 245 LEU B CA 1
ATOM 4886 C C . LEU B 1 245 ? -22.859 2.193 -4.324 1 95.69 245 LEU B C 1
ATOM 4888 O O . LEU B 1 245 ? -21.766 1.652 -4.492 1 95.69 245 LEU B O 1
ATOM 4892 N N . ALA B 1 246 ? -23.969 1.5 -4.297 1 95.19 246 ALA B N 1
ATOM 4893 C CA . ALA B 1 246 ? -24.031 0.041 -4.246 1 95.19 246 ALA B CA 1
ATOM 4894 C C . ALA B 1 246 ? -23.562 -0.57 -5.566 1 95.19 246 ALA B C 1
ATOM 4896 O O . ALA B 1 246 ? -23.312 -1.774 -5.641 1 95.19 246 ALA B O 1
ATOM 4897 N N . ARG B 1 247 ? -23.359 0.222 -6.555 1 95.06 247 ARG B N 1
ATOM 4898 C CA . ARG B 1 247 ? -22.938 -0.262 -7.863 1 95.06 247 ARG B CA 1
ATOM 4899 C C . ARG B 1 247 ? -21.422 -0.261 -7.988 1 95.06 247 ARG B C 1
ATOM 4901 O O . ARG B 1 247 ? -20.875 -0.623 -9.031 1 95.06 247 ARG B O 1
ATOM 4908 N N . HIS B 1 248 ? -20.781 0.096 -6.996 1 97 248 HIS B N 1
ATOM 4909 C CA . HIS B 1 248 ? -19.328 0.264 -7.062 1 97 248 HIS B CA 1
ATOM 4910 C C . HIS B 1 248 ? -18.609 -0.747 -6.172 1 97 248 HIS B C 1
ATOM 4912 O O . HIS B 1 248 ? -19.125 -1.127 -5.121 1 97 248 HIS B O 1
ATOM 4918 N N . ASP B 1 249 ? -17.391 -1.182 -6.609 1 97.38 249 ASP B N 1
ATOM 4919 C CA . ASP B 1 249 ? -16.562 -2.107 -5.852 1 97.38 249 ASP B CA 1
ATOM 4920 C C . ASP B 1 249 ? -15.852 -1.394 -4.699 1 97.38 249 ASP B C 1
ATOM 4922 O O . ASP B 1 249 ? -15.508 -2.016 -3.691 1 97.38 249 ASP B O 1
ATOM 4926 N N . ILE B 1 250 ? -15.594 -0.096 -4.855 1 98.62 250 ILE B N 1
ATOM 4927 C CA . ILE B 1 250 ? -14.852 0.706 -3.891 1 98.62 250 ILE B CA 1
ATOM 4928 C C . ILE B 1 250 ? -15.578 2.023 -3.643 1 98.62 250 ILE B C 1
ATOM 4930 O O . ILE B 1 250 ? -15.938 2.73 -4.586 1 98.62 250 ILE B O 1
ATOM 4934 N N . ILE B 1 251 ? -15.852 2.33 -2.428 1 98.5 251 ILE B N 1
ATOM 4935 C CA . ILE B 1 251 ? -16.453 3.592 -1.999 1 98.5 251 ILE B CA 1
ATOM 4936 C C . ILE B 1 251 ? -15.461 4.355 -1.121 1 98.5 251 ILE B C 1
ATOM 4938 O O . ILE B 1 251 ? -15.047 3.861 -0.07 1 98.5 251 ILE B O 1
ATOM 4942 N N . VAL B 1 252 ? -15.062 5.508 -1.529 1 98.5 252 VAL B N 1
ATOM 4943 C CA . VAL B 1 252 ? -14.102 6.312 -0.783 1 98.5 252 VAL B CA 1
ATOM 4944 C C . VAL B 1 252 ? -14.773 7.582 -0.266 1 98.5 252 VAL B C 1
ATOM 4946 O O . VAL B 1 252 ? -15.25 8.398 -1.053 1 98.5 252 VAL B O 1
ATOM 4949 N N . ASN B 1 253 ? -14.828 7.738 1.012 1 97.69 253 ASN B N 1
ATOM 4950 C CA . ASN B 1 253 ? -15.391 8.945 1.616 1 97.69 253 ASN B CA 1
ATOM 4951 C C . ASN B 1 253 ? -14.305 9.977 1.916 1 97.69 253 ASN B C 1
ATOM 4953 O O . ASN B 1 253 ? -13.445 9.742 2.77 1 97.69 253 ASN B O 1
ATOM 4957 N N . CYS B 1 254 ? -14.359 11.094 1.285 1 96.31 254 CYS B N 1
ATOM 4958 C CA . CYS B 1 254 ? -13.383 12.164 1.452 1 96.31 254 CYS B CA 1
ATOM 4959 C C . CYS B 1 254 ? -14.062 13.453 1.904 1 96.31 254 CYS B C 1
ATOM 4961 O O . CYS B 1 254 ? -13.492 14.539 1.786 1 96.31 254 CYS B O 1
ATOM 4963 N N . VAL B 1 255 ? -15.289 13.312 2.402 1 92.44 255 VAL B N 1
ATOM 4964 C CA . VAL B 1 255 ? -16.062 14.492 2.783 1 92.44 255 VAL B CA 1
ATOM 4965 C C . VAL B 1 255 ? -15.727 14.883 4.223 1 92.44 255 VAL B C 1
ATOM 4967 O O . VAL B 1 255 ? -15.844 14.062 5.137 1 92.44 255 VAL B O 1
ATOM 4970 N N . LEU B 1 256 ? -15.234 16.109 4.316 1 87.62 256 LEU B N 1
ATOM 4971 C CA . LEU B 1 256 ? -15.094 16.672 5.656 1 87.62 256 LEU B CA 1
ATOM 4972 C C . LEU B 1 256 ? -16.453 17 6.25 1 87.62 256 LEU B C 1
ATOM 4974 O O . LEU B 1 256 ? -17.188 17.828 5.707 1 87.62 256 LEU B O 1
ATOM 4978 N N . GLN B 1 257 ? -16.797 16.406 7.336 1 86.94 257 GLN B N 1
ATOM 4979 C CA . GLN B 1 257 ? -18.125 16.547 7.934 1 86.94 257 GLN B CA 1
ATOM 4980 C C . GLN B 1 257 ? -18.25 17.859 8.688 1 86.94 257 GLN B C 1
ATOM 4982 O O . GLN B 1 257 ? -17.297 18.312 9.336 1 86.94 257 GLN B O 1
ATOM 4987 N N . ASP B 1 258 ? -19.344 18.453 8.539 1 86.5 258 ASP B N 1
ATOM 4988 C CA . ASP B 1 258 ? -19.75 19.5 9.469 1 86.5 258 ASP B CA 1
ATOM 4989 C C . ASP B 1 258 ? -20.297 18.906 10.766 1 86.5 258 ASP B C 1
ATOM 4991 O O . ASP B 1 258 ? -21.391 18.328 10.773 1 86.5 258 ASP B O 1
ATOM 4995 N N . THR B 1 259 ? -19.547 19.062 11.773 1 83.5 259 THR B N 1
ATOM 4996 C CA . THR B 1 259 ? -19.906 18.422 13.031 1 83.5 259 THR B CA 1
ATOM 4997 C C . THR B 1 259 ? -21.25 18.922 13.531 1 83.5 259 THR B C 1
ATOM 4999 O O . THR B 1 259 ? -21.922 18.266 14.336 1 83.5 259 THR B O 1
ATOM 5002 N N . GLU B 1 260 ? -21.656 20.125 13.117 1 83.06 260 GLU B N 1
ATOM 5003 C CA . GLU B 1 260 ? -22.938 20.688 13.523 1 83.06 260 GLU B CA 1
ATOM 5004 C C . GLU B 1 260 ? -24.078 20.141 12.672 1 83.06 260 GLU B C 1
ATOM 5006 O O . GLU B 1 260 ? -25.234 20.188 13.07 1 83.06 260 GLU B O 1
ATOM 5011 N N . ALA B 1 261 ? -23.719 19.625 11.516 1 85.12 261 ALA B N 1
ATOM 5012 C CA . ALA B 1 261 ? -24.703 19.078 10.578 1 85.12 261 ALA B CA 1
ATOM 5013 C C . ALA B 1 261 ? -24.109 17.922 9.773 1 85.12 261 ALA B C 1
ATOM 5015 O O . ALA B 1 261 ? -23.953 18.016 8.555 1 85.12 261 ALA B O 1
ATOM 5016 N N . PRO B 1 262 ? -23.891 16.875 10.422 1 85.62 262 PRO B N 1
ATOM 5017 C CA . PRO B 1 262 ? -23.219 15.758 9.742 1 85.62 262 PRO B CA 1
ATOM 5018 C C . PRO B 1 262 ? -24.109 15.078 8.703 1 85.62 262 PRO B C 1
ATOM 5020 O O . PRO B 1 262 ? -25.328 15.016 8.875 1 85.62 262 PRO B O 1
ATOM 5023 N N . LEU B 1 263 ? -23.531 14.609 7.684 1 85.94 263 LEU B N 1
ATOM 5024 C CA . LEU B 1 263 ? -24.188 13.852 6.629 1 85.94 263 LEU B CA 1
ATOM 5025 C C . LEU B 1 263 ? -24.016 12.352 6.844 1 85.94 263 LEU B C 1
ATOM 5027 O O . LEU B 1 263 ? -22.969 11.914 7.34 1 85.94 263 LEU B O 1
ATOM 5031 N N . THR B 1 264 ? -25.047 11.656 6.504 1 91.31 264 THR B N 1
ATOM 5032 C CA . THR B 1 264 ? -24.969 10.203 6.473 1 91.31 264 THR B CA 1
ATOM 5033 C C . THR B 1 264 ? -25.219 9.672 5.062 1 91.31 264 THR B C 1
ATOM 5035 O O . THR B 1 264 ? -26.312 9.859 4.512 1 91.31 264 THR B O 1
ATOM 5038 N N . PHE B 1 265 ? -24.266 9.008 4.492 1 92.69 265 PHE B N 1
ATOM 5039 C CA . PHE B 1 265 ? -24.359 8.539 3.115 1 92.69 265 PHE B CA 1
ATOM 5040 C C . PHE B 1 265 ? -25.016 7.16 3.061 1 92.69 265 PHE B C 1
ATOM 5042 O O . PHE B 1 265 ? -25.781 6.867 2.143 1 92.69 265 PHE B O 1
ATOM 5049 N N . LEU B 1 266 ? -24.641 6.305 3.961 1 93.88 266 LEU B N 1
ATOM 5050 C CA . LEU B 1 266 ? -25.188 4.957 4.059 1 93.88 266 LEU B CA 1
ATOM 5051 C C . LEU B 1 266 ? -25.547 4.617 5.5 1 93.88 266 LEU B C 1
ATOM 5053 O O . LEU B 1 266 ? -24.812 4.973 6.43 1 93.88 266 LEU B O 1
ATOM 5057 N N . VAL B 1 267 ? -26.625 3.936 5.652 1 93.81 267 VAL B N 1
ATOM 5058 C CA . VAL B 1 267 ? -27.047 3.428 6.949 1 93.81 267 VAL B CA 1
ATOM 5059 C C . VAL B 1 267 ? -26.875 1.911 6.996 1 93.81 267 VAL B C 1
ATOM 5061 O O . VAL B 1 267 ? -26.516 1.291 5.988 1 93.81 267 VAL B O 1
ATOM 5064 N N . ASP B 1 268 ? -27.156 1.276 8.117 1 93.56 268 ASP B N 1
ATOM 5065 C CA . ASP B 1 268 ? -26.891 -0.145 8.336 1 93.56 268 ASP B CA 1
ATOM 5066 C C . ASP B 1 268 ? -27.688 -1.002 7.352 1 93.56 268 ASP B C 1
ATOM 5068 O O . ASP B 1 268 ? -27.188 -2.012 6.852 1 93.56 268 ASP B O 1
ATOM 5072 N N . GLU B 1 269 ? -28.828 -0.57 7.039 1 93.06 269 GLU B N 1
ATOM 5073 C CA . GLU B 1 269 ? -29.719 -1.334 6.164 1 93.06 269 GLU B CA 1
ATOM 5074 C C . GLU B 1 269 ? -29.156 -1.395 4.738 1 93.06 269 GLU B C 1
ATOM 5076 O O . GLU B 1 269 ? -29.516 -2.289 3.969 1 93.06 269 GLU B O 1
ATOM 5081 N N . ASP B 1 270 ? -28.297 -0.443 4.441 1 93.94 270 ASP B N 1
ATOM 5082 C CA . ASP B 1 270 ? -27.766 -0.355 3.084 1 93.94 270 ASP B CA 1
ATOM 5083 C C . ASP B 1 270 ? -26.625 -1.358 2.871 1 93.94 270 ASP B C 1
ATOM 5085 O O . ASP B 1 270 ? -26.234 -1.629 1.734 1 93.94 270 ASP B O 1
ATOM 5089 N N . ILE B 1 271 ? -26.094 -1.938 3.867 1 95 271 ILE B N 1
ATOM 5090 C CA . ILE B 1 271 ? -24.922 -2.797 3.811 1 95 271 ILE B CA 1
ATOM 5091 C C . ILE B 1 271 ? -25.203 -4 2.914 1 95 271 ILE B C 1
ATOM 5093 O O . ILE B 1 271 ? -24.359 -4.379 2.094 1 95 271 ILE B O 1
ATOM 5097 N N . ASP B 1 272 ? -26.375 -4.543 2.98 1 92.12 272 ASP B N 1
ATOM 5098 C CA . ASP B 1 272 ? -26.734 -5.754 2.254 1 92.12 272 ASP B CA 1
ATOM 5099 C C . ASP B 1 272 ? -26.859 -5.48 0.757 1 92.12 272 ASP B C 1
ATOM 5101 O O . ASP B 1 272 ? -26.891 -6.414 -0.049 1 92.12 272 ASP B O 1
ATOM 5105 N N . THR B 1 273 ? -26.953 -4.219 0.446 1 93.5 273 THR B N 1
ATOM 5106 C CA . THR B 1 273 ? -27.109 -3.871 -0.962 1 93.5 273 THR B CA 1
ATOM 5107 C C . THR B 1 273 ? -25.75 -3.693 -1.629 1 93.5 273 THR B C 1
ATOM 5109 O O . THR B 1 273 ? -25.656 -3.658 -2.857 1 93.5 273 THR B O 1
ATOM 5112 N N . LEU B 1 274 ? -24.703 -3.568 -0.864 1 95.19 274 LEU B N 1
ATOM 5113 C CA . LEU B 1 274 ? -23.375 -3.363 -1.417 1 95.19 274 LEU B CA 1
ATOM 5114 C C . LEU B 1 274 ? -22.859 -4.633 -2.092 1 95.19 274 LEU B C 1
ATOM 5116 O O . LEU B 1 274 ? -23.281 -5.738 -1.745 1 95.19 274 LEU B O 1
ATOM 5120 N N . LEU B 1 275 ? -22.031 -4.465 -3.1 1 92.31 275 LEU B N 1
ATOM 5121 C CA . LEU B 1 275 ? -21.469 -5.605 -3.812 1 92.31 275 LEU B CA 1
ATOM 5122 C C . LEU B 1 275 ? -20.672 -6.492 -2.867 1 92.31 275 LEU B C 1
ATOM 5124 O O . LEU B 1 275 ? -19.984 -5.992 -1.974 1 92.31 275 LEU B O 1
ATOM 5128 N N . PRO B 1 276 ? -20.781 -7.832 -3.086 1 87.75 276 PRO B N 1
ATOM 5129 C CA . PRO B 1 276 ? -19.891 -8.703 -2.314 1 87.75 276 PRO B CA 1
ATOM 5130 C C . PRO B 1 276 ? -18.406 -8.359 -2.514 1 87.75 276 PRO B C 1
ATOM 5132 O O . PRO B 1 276 ? -17.953 -8.234 -3.65 1 87.75 276 PRO B O 1
ATOM 5135 N N . GLY B 1 277 ? -17.688 -8.18 -1.411 1 90.62 277 GLY B N 1
ATOM 5136 C CA . GLY B 1 277 ? -16.281 -7.852 -1.493 1 90.62 277 GLY B CA 1
ATOM 5137 C C . GLY B 1 277 ? -16.016 -6.363 -1.587 1 90.62 277 GLY B C 1
ATOM 5138 O O . GLY B 1 277 ? -14.859 -5.941 -1.752 1 90.62 277 GLY B O 1
ATOM 5139 N N . CYS B 1 278 ? -17.094 -5.594 -1.455 1 95.81 278 CYS B N 1
ATOM 5140 C CA . CYS B 1 278 ? -16.953 -4.145 -1.543 1 95.81 278 CYS B CA 1
ATOM 5141 C C . CYS B 1 278 ? -15.977 -3.629 -0.488 1 95.81 278 CYS B C 1
ATOM 5143 O O . CYS B 1 278 ? -15.922 -4.16 0.622 1 95.81 278 CYS B O 1
ATOM 5145 N N . LEU B 1 279 ? -15.18 -2.652 -0.862 1 97.94 279 LEU B N 1
ATOM 5146 C CA . LEU B 1 279 ? -14.234 -1.978 0.019 1 97.94 279 LEU B CA 1
ATOM 5147 C C . LEU B 1 279 ? -14.672 -0.54 0.284 1 97.94 279 LEU B C 1
ATOM 5149 O O . LEU B 1 279 ? -14.758 0.266 -0.645 1 97.94 279 LEU B O 1
ATOM 5153 N N . VAL B 1 280 ? -15.008 -0.205 1.531 1 98.5 280 VAL B N 1
ATOM 5154 C CA . VAL B 1 280 ? -15.352 1.156 1.933 1 98.5 280 VAL B CA 1
ATOM 5155 C C . VAL B 1 280 ? -14.148 1.812 2.609 1 98.5 280 VAL B C 1
ATOM 5157 O O . VAL B 1 280 ? -13.703 1.365 3.668 1 98.5 280 VAL B O 1
ATOM 5160 N N . VAL B 1 281 ? -13.641 2.793 1.998 1 98.75 281 VAL B N 1
ATOM 5161 C CA . VAL B 1 281 ? -12.492 3.535 2.512 1 98.75 281 VAL B CA 1
ATOM 5162 C C . VAL B 1 281 ? -12.953 4.879 3.068 1 98.75 281 VAL B C 1
ATOM 5164 O O . VAL B 1 281 ? -13.25 5.805 2.309 1 98.75 281 VAL B O 1
ATOM 5167 N N . ASP B 1 282 ? -12.953 4.969 4.348 1 98.31 282 ASP B N 1
ATOM 5168 C CA . ASP B 1 282 ? -13.422 6.176 5.016 1 98.31 282 ASP B CA 1
ATOM 5169 C C . ASP B 1 282 ? -12.25 7.062 5.438 1 98.31 282 ASP B C 1
ATOM 5171 O O . ASP B 1 282 ? -11.867 7.074 6.609 1 98.31 282 ASP B O 1
ATOM 5175 N N . VAL B 1 283 ? -11.742 7.879 4.527 1 97.94 283 VAL B N 1
ATOM 5176 C CA . VAL B 1 283 ? -10.562 8.719 4.73 1 97.94 283 VAL B CA 1
ATOM 5177 C C . VAL B 1 283 ? -10.867 9.773 5.793 1 97.94 283 VAL B C 1
ATOM 5179 O O . VAL B 1 283 ? -10.023 10.055 6.652 1 97.94 283 VAL B O 1
ATOM 5182 N N . SER B 1 284 ? -12.016 10.352 5.727 1 94.06 284 SER B N 1
ATOM 5183 C CA . SER B 1 284 ? -12.438 11.422 6.625 1 94.06 284 SER B CA 1
ATOM 5184 C C . SER B 1 284 ? -13.297 10.883 7.766 1 94.06 284 SER B C 1
ATOM 5186 O O . SER B 1 284 ? -14.32 11.477 8.117 1 94.06 284 SER B O 1
ATOM 5188 N N . CYS B 1 285 ? -12.906 9.867 8.281 1 92.56 285 CYS B N 1
ATOM 5189 C CA . CYS B 1 285 ? -13.711 9.133 9.25 1 92.56 285 CYS B CA 1
ATOM 5190 C C . CYS B 1 285 ? -13.914 9.938 10.523 1 92.56 285 CYS B C 1
ATOM 5192 O O . CYS B 1 285 ? -12.938 10.383 11.141 1 92.56 285 CYS B O 1
ATOM 5194 N N . ASP B 1 286 ? -15.039 10.211 10.844 1 87.81 286 ASP B N 1
ATOM 5195 C CA . ASP B 1 286 ? -15.508 10.672 12.148 1 87.81 286 ASP B CA 1
ATOM 5196 C C . ASP B 1 286 ? -16.578 9.727 12.711 1 87.81 286 ASP B C 1
ATOM 5198 O O . ASP B 1 286 ? -17.469 9.297 11.984 1 87.81 286 ASP B O 1
ATOM 5202 N N . GLU B 1 287 ? -16.359 9.43 13.914 1 88.12 287 GLU B N 1
ATOM 5203 C CA . GLU B 1 287 ? -17.25 8.445 14.508 1 88.12 287 GLU B CA 1
ATOM 5204 C C . GLU B 1 287 ? -18.719 8.852 14.336 1 88.12 287 GLU B C 1
ATOM 5206 O O . GLU B 1 287 ? -19.094 9.984 14.633 1 88.12 287 GLU B O 1
ATOM 5211 N N . GLY B 1 288 ? -19.453 7.988 13.742 1 84.75 288 GLY B N 1
ATOM 5212 C CA . GLY B 1 288 ? -20.891 8.141 13.594 1 84.75 288 GLY B CA 1
ATOM 5213 C C . GLY B 1 288 ? -21.281 9.125 12.5 1 84.75 288 GLY B C 1
ATOM 5214 O O . GLY B 1 288 ? -22.453 9.461 12.352 1 84.75 288 GLY B O 1
ATOM 5215 N N . MET B 1 289 ? -20.375 9.609 11.766 1 89 289 MET B N 1
ATOM 5216 C CA . MET B 1 289 ? -20.641 10.539 10.664 1 89 289 MET B CA 1
ATOM 5217 C C . MET B 1 289 ? -20.203 9.938 9.336 1 89 289 MET B C 1
ATOM 5219 O O . MET B 1 289 ? -19.219 9.219 9.266 1 89 289 MET B O 1
ATOM 5223 N N . GLY B 1 290 ? -20.984 10.273 8.227 1 91.81 290 GLY B N 1
ATOM 5224 C CA . GLY B 1 290 ? -20.719 9.695 6.922 1 91.81 290 GLY B CA 1
ATOM 5225 C C . GLY B 1 290 ? -21.391 8.344 6.727 1 91.81 290 GLY B C 1
ATOM 5226 O O . GLY B 1 290 ? -22.219 8.18 5.836 1 91.81 290 GLY B O 1
ATOM 5227 N N . PHE B 1 291 ? -21.016 7.402 7.586 1 95.31 291 PHE B N 1
ATOM 5228 C CA . PHE B 1 291 ? -21.594 6.066 7.629 1 95.31 291 PHE B CA 1
ATOM 5229 C C . PHE B 1 291 ? -22.078 5.73 9.031 1 95.31 291 PHE B C 1
ATOM 5231 O O . PHE B 1 291 ? -21.422 6.07 10.023 1 95.31 291 PHE B O 1
ATOM 5238 N N . ALA B 1 292 ? -23.172 5.035 9.156 1 93.56 292 ALA B N 1
ATOM 5239 C CA 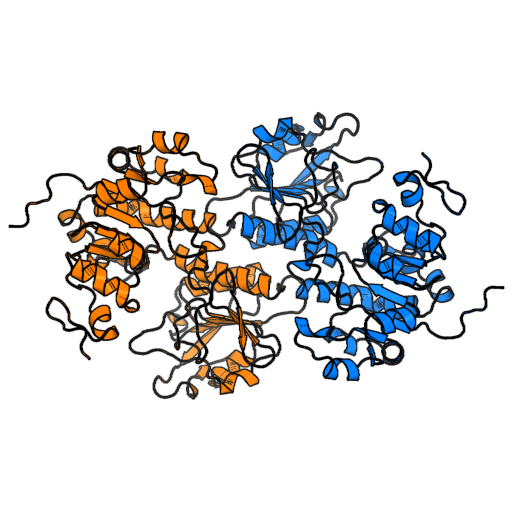. ALA B 1 292 ? -23.75 4.723 10.461 1 93.56 292 ALA B CA 1
ATOM 5240 C C . ALA B 1 292 ? -22.766 3.91 11.305 1 93.56 292 ALA B C 1
ATOM 5242 O O . ALA B 1 292 ? -22.766 4.02 12.539 1 93.56 292 ALA B O 1
ATOM 5243 N N . TRP B 1 293 ? -21.875 3.146 10.586 1 94.31 293 TRP B N 1
ATOM 5244 C CA . TRP B 1 293 ? -20.938 2.25 11.266 1 94.31 293 TRP B CA 1
ATOM 5245 C C . TRP B 1 293 ? -19.562 2.887 11.391 1 94.31 293 TRP B C 1
ATOM 5247 O O . TRP B 1 293 ? -18.594 2.219 11.758 1 94.31 293 TRP B O 1
ATOM 5257 N N . ALA B 1 294 ? -19.5 4.148 11.141 1 94.94 294 ALA B N 1
ATOM 5258 C CA . ALA B 1 294 ? -18.188 4.785 11.031 1 94.94 294 ALA B CA 1
ATOM 5259 C C . ALA B 1 294 ? -17.453 4.781 12.383 1 94.94 294 ALA B C 1
ATOM 5261 O O . ALA B 1 294 ? -17.984 5.297 13.375 1 94.94 294 ALA B O 1
ATOM 5262 N N . ARG B 1 295 ? -16.359 4.234 12.391 1 94.5 295 ARG B N 1
ATOM 5263 C CA . ARG B 1 295 ? -15.438 4.242 13.523 1 94.5 295 ARG B CA 1
ATOM 5264 C C . ARG B 1 295 ? -13.984 4.215 13.055 1 94.5 295 ARG B C 1
ATOM 5266 O O . ARG B 1 295 ? -13.641 3.459 12.141 1 94.5 295 ARG B O 1
ATOM 5273 N N . PRO B 1 296 ? -13.164 5.023 13.68 1 94.69 296 PRO B N 1
ATOM 5274 C CA . PRO B 1 296 ? -11.75 5.012 13.297 1 94.69 296 PRO B CA 1
ATOM 5275 C C . PRO B 1 296 ? -11.062 3.68 13.594 1 94.69 296 PRO B C 1
ATOM 5277 O O . PRO B 1 296 ? -11.422 3.002 14.562 1 94.69 296 PRO B O 1
ATOM 5280 N N . THR B 1 297 ? -10.164 3.281 12.773 1 97 297 THR B N 1
ATOM 5281 C CA . THR B 1 297 ? -9.297 2.129 12.984 1 97 297 THR B CA 1
ATOM 5282 C C . THR B 1 297 ? -7.852 2.572 13.18 1 97 297 THR B C 1
ATOM 5284 O O . THR B 1 297 ? -7.586 3.744 13.453 1 97 297 THR B O 1
ATOM 5287 N N . SER B 1 298 ? -6.883 1.632 13.234 1 96.62 298 SER B N 1
ATOM 5288 C CA . SER B 1 298 ? -5.461 1.912 13.406 1 96.62 298 SER B CA 1
ATOM 5289 C C . SER B 1 298 ? -4.621 1.177 12.367 1 96.62 298 SER B C 1
ATOM 5291 O O . SER B 1 298 ? -5.133 0.323 11.641 1 96.62 298 SER B O 1
ATOM 5293 N N . PHE B 1 299 ? -3.426 1.491 12.219 1 97.06 299 PHE B N 1
ATOM 5294 C CA . PHE B 1 299 ? -2.537 0.781 11.312 1 97.06 299 PHE B CA 1
ATOM 5295 C C . PHE B 1 299 ? -2.373 -0.673 11.734 1 97.06 299 PHE B C 1
ATOM 5297 O O . PHE B 1 299 ? -2.221 -1.56 10.891 1 97.06 299 PHE B O 1
ATOM 5304 N N . ALA B 1 300 ? -2.443 -0.94 13.031 1 95.62 300 ALA B N 1
ATOM 5305 C CA . ALA B 1 300 ? -2.314 -2.303 13.539 1 95.62 300 ALA B CA 1
ATOM 5306 C C . ALA B 1 300 ? -3.549 -3.133 13.203 1 95.62 300 ALA B C 1
ATOM 5308 O O . ALA B 1 300 ? -3.451 -4.344 12.984 1 95.62 300 ALA B O 1
ATOM 5309 N N . ASP B 1 301 ? -4.699 -2.518 13.211 1 97.19 301 ASP B N 1
ATOM 5310 C CA . ASP B 1 301 ? -5.984 -3.109 12.844 1 97.19 301 ASP B CA 1
ATOM 5311 C C . ASP B 1 301 ? -6.781 -2.17 11.945 1 97.19 301 ASP B C 1
ATOM 5313 O O . ASP B 1 301 ? -7.777 -1.583 12.375 1 97.19 301 ASP B O 1
ATOM 5317 N N . PRO B 1 302 ? -6.348 -2.084 10.75 1 98.12 302 PRO B N 1
ATOM 5318 C CA . PRO B 1 302 ? -6.77 -0.982 9.883 1 98.12 302 PRO B CA 1
ATOM 5319 C C . PRO B 1 302 ? -8.188 -1.171 9.336 1 98.12 302 PRO B C 1
ATOM 5321 O O . PRO B 1 302 ? -8.781 -0.222 8.828 1 98.12 302 PRO B O 1
ATOM 5324 N N . THR B 1 303 ? -8.703 -2.428 9.312 1 97.62 303 THR B N 1
ATOM 5325 C CA . THR B 1 303 ? -10 -2.693 8.703 1 97.62 303 THR B CA 1
ATOM 5326 C C . THR B 1 303 ? -10.836 -3.609 9.586 1 97.62 303 THR B C 1
ATOM 5328 O O . THR B 1 303 ? -10.312 -4.266 10.492 1 97.62 303 THR B O 1
ATOM 5331 N N . PHE B 1 304 ? -12.07 -3.619 9.414 1 96.38 304 PHE B N 1
ATOM 5332 C CA . PHE B 1 304 ? -12.977 -4.629 9.945 1 96.38 304 PHE B CA 1
ATOM 5333 C C . PHE B 1 304 ? -14.117 -4.898 8.969 1 96.38 304 PHE B C 1
ATOM 5335 O O . PHE B 1 304 ? -14.352 -4.113 8.047 1 96.38 304 PHE B O 1
ATOM 5342 N N . MET B 1 305 ? -14.734 -6.035 9.086 1 94.81 305 MET B N 1
ATOM 5343 C CA . MET B 1 305 ? -15.82 -6.43 8.203 1 94.81 305 MET B CA 1
ATOM 5344 C C . MET B 1 305 ? -17.141 -5.828 8.672 1 94.81 305 MET B C 1
ATOM 5346 O O . MET B 1 305 ? -17.422 -5.785 9.867 1 94.81 305 MET B O 1
ATOM 5350 N N . ILE B 1 306 ? -17.844 -5.305 7.703 1 94.31 306 ILE B N 1
ATOM 5351 C CA . ILE B 1 306 ? -19.219 -4.902 7.961 1 94.31 306 ILE B CA 1
ATOM 5352 C C . ILE B 1 306 ? -20.172 -5.77 7.137 1 94.31 306 ILE B C 1
ATOM 5354 O O . ILE B 1 306 ? -19.859 -6.129 5.996 1 94.31 306 ILE B O 1
ATOM 5358 N N . GLY B 1 307 ? -21.188 -6.309 7.773 1 89.62 307 GLY B N 1
ATOM 5359 C CA . GLY B 1 307 ? -22.031 -7.277 7.102 1 89.62 307 GLY B CA 1
ATOM 5360 C C . GLY B 1 307 ? -21.328 -8.586 6.793 1 89.62 307 GLY B C 1
ATOM 5361 O O . GLY B 1 307 ? -20.547 -9.078 7.605 1 89.62 307 GLY B O 1
ATOM 5362 N N . GLU B 1 308 ? -21.656 -9.211 5.633 1 82.94 308 GLU B N 1
ATOM 5363 C CA . GLU B 1 308 ? -21.109 -10.531 5.328 1 82.94 308 GLU B CA 1
ATOM 5364 C C . GLU B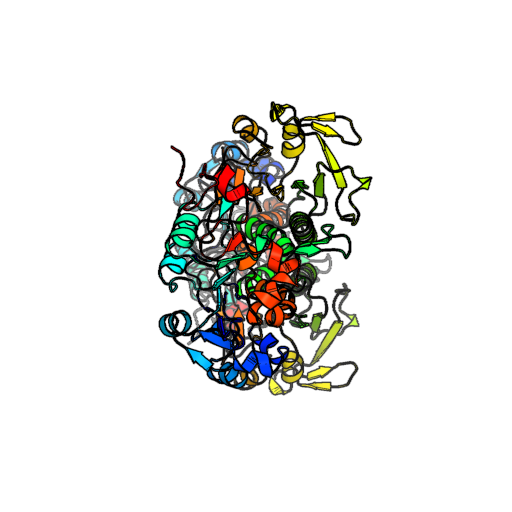 1 308 ? -19.766 -10.43 4.613 1 82.94 308 GLU B C 1
ATOM 5366 O O . GLU B 1 308 ? -18.859 -11.219 4.871 1 82.94 308 GLU B O 1
ATOM 5371 N N . ASN B 1 309 ? -19.625 -9.453 3.791 1 88.81 309 ASN B N 1
ATOM 5372 C CA . ASN B 1 309 ? -18.406 -9.516 2.988 1 88.81 309 ASN B CA 1
ATOM 5373 C C . ASN B 1 309 ? -17.953 -8.125 2.543 1 88.81 309 ASN B C 1
ATOM 5375 O O . ASN B 1 309 ? -17.484 -7.953 1.417 1 88.81 309 ASN B O 1
ATOM 5379 N N . VAL B 1 310 ? -18.297 -7.121 3.357 1 94.94 310 VAL B N 1
ATOM 5380 C CA . VAL B 1 310 ? -17.859 -5.77 3.033 1 94.94 310 VAL B CA 1
ATOM 5381 C C . VAL B 1 310 ? -16.766 -5.324 4.012 1 94.94 310 VAL B C 1
ATOM 5383 O O . VAL B 1 310 ? -16.938 -5.445 5.227 1 94.94 310 VAL B O 1
ATOM 5386 N N . ARG B 1 311 ? -15.695 -4.895 3.494 1 96.38 311 ARG B N 1
ATOM 5387 C CA . ARG B 1 311 ? -14.57 -4.453 4.316 1 96.38 311 ARG B CA 1
ATOM 5388 C C . ARG B 1 311 ? -14.586 -2.938 4.488 1 96.38 311 ARG B C 1
ATOM 5390 O O . ARG B 1 311 ? -14.805 -2.199 3.529 1 96.38 311 ARG B O 1
ATOM 5397 N N . TYR B 1 312 ? -14.383 -2.486 5.789 1 97.94 312 TYR B N 1
ATOM 5398 C CA . TYR B 1 312 ? -14.344 -1.069 6.133 1 97.94 312 TYR B CA 1
ATOM 5399 C C . TYR B 1 312 ? -12.953 -0.663 6.617 1 97.94 312 TYR B C 1
ATOM 5401 O O . TYR B 1 312 ? -12.383 -1.314 7.496 1 97.94 312 TYR B O 1
ATOM 5409 N N . TYR B 1 313 ? -12.453 0.366 5.945 1 98.5 313 TYR B N 1
ATOM 5410 C CA . TYR B 1 313 ? -11.172 0.971 6.281 1 98.5 313 TYR B CA 1
ATOM 5411 C C . TYR B 1 313 ? -11.359 2.361 6.875 1 98.5 313 TYR B C 1
ATOM 5413 O O . TYR B 1 313 ? -12.055 3.203 6.297 1 98.5 313 TYR B O 1
ATOM 5421 N N . GLY B 1 314 ? -10.688 2.643 8.094 1 98 314 GLY B N 1
ATOM 5422 C CA . GLY B 1 314 ? -10.938 3.928 8.734 1 98 314 GLY B CA 1
ATOM 5423 C C . GLY B 1 314 ? -9.727 4.469 9.469 1 98 314 GLY B C 1
ATOM 5424 O O . GLY B 1 314 ? -9.867 5.074 10.539 1 98 314 GLY B O 1
ATOM 5425 N N . VAL B 1 315 ? -8.492 4.254 8.969 1 97.19 315 VAL B N 1
ATOM 5426 C CA . VAL B 1 315 ? -7.301 4.797 9.617 1 97.19 315 VAL B CA 1
ATOM 5427 C C . VAL B 1 315 ? -7.332 6.32 9.562 1 97.19 315 VAL B C 1
ATOM 5429 O O . VAL B 1 315 ? -7.555 6.906 8.5 1 97.19 315 VAL B O 1
ATOM 5432 N N . ASP B 1 316 ? -7.102 7.02 10.656 1 91.94 316 ASP B N 1
ATOM 5433 C CA . ASP B 1 316 ? -7.41 8.445 10.75 1 91.94 316 ASP B CA 1
ATOM 5434 C C . ASP B 1 316 ? -6.152 9.289 10.594 1 91.94 316 ASP B C 1
ATOM 5436 O O . ASP B 1 316 ? -6.184 10.508 10.812 1 91.94 316 ASP B O 1
ATOM 5440 N N . HIS B 1 317 ? -4.965 8.773 10.375 1 95.44 317 HIS B N 1
ATOM 5441 C CA . HIS B 1 317 ? -3.732 9.484 10.062 1 95.44 317 HIS B CA 1
ATOM 5442 C C . HIS B 1 317 ? -2.945 8.781 8.969 1 95.44 317 HIS B C 1
ATOM 5444 O O . HIS B 1 317 ? -1.739 8.562 9.102 1 95.44 317 HIS B O 1
ATOM 5450 N N . SER B 1 318 ? -3.668 8.438 7.91 1 97.69 318 SER B N 1
ATOM 5451 C CA . SER B 1 318 ? -3.236 7.566 6.82 1 97.69 318 SER B CA 1
ATOM 5452 C C . SER B 1 318 ? -1.992 8.117 6.133 1 97.69 318 SER B C 1
ATOM 5454 O O . SER B 1 318 ? -1.177 7.359 5.609 1 97.69 318 SER B O 1
ATOM 5456 N N . PRO B 1 319 ? -1.772 9.484 6.117 1 98.06 319 PRO B N 1
ATOM 5457 C CA . PRO B 1 319 ? -0.549 9.945 5.457 1 98.06 319 PRO B CA 1
ATOM 5458 C C . PRO B 1 319 ? 0.715 9.359 6.078 1 98.06 319 PRO B C 1
ATOM 5460 O O . PRO B 1 319 ? 1.773 9.352 5.445 1 98.06 319 PRO B O 1
ATOM 5463 N N . SER B 1 320 ? 0.592 8.906 7.34 1 97.94 320 SER B N 1
ATOM 5464 C CA . SER B 1 320 ? 1.728 8.266 8 1 97.94 320 SER B CA 1
ATOM 5465 C C . SER B 1 320 ? 2.156 7.004 7.262 1 97.94 320 SER B C 1
ATOM 5467 O O . SER B 1 320 ? 3.264 6.504 7.469 1 97.94 320 SER B O 1
ATOM 5469 N N . HIS B 1 321 ? 1.243 6.391 6.414 1 98.25 321 HIS B N 1
ATOM 5470 C CA . HIS B 1 321 ? 1.578 5.25 5.57 1 98.25 321 HIS B CA 1
ATOM 5471 C C . HIS B 1 321 ? 2.729 5.586 4.625 1 98.25 321 HIS B C 1
ATOM 5473 O O . HIS B 1 321 ? 3.549 4.719 4.309 1 98.25 321 HIS B O 1
ATOM 5479 N N . LEU B 1 322 ? 2.75 6.816 4.176 1 98.44 322 LEU B N 1
ATOM 5480 C CA . LEU B 1 322 ? 3.814 7.348 3.332 1 98.44 322 LEU B CA 1
ATOM 5481 C C . LEU B 1 322 ? 4.539 8.492 4.027 1 98.44 322 LEU B C 1
ATOM 5483 O O . LEU B 1 322 ? 4.691 9.578 3.457 1 98.44 322 LEU B O 1
ATOM 5487 N N . TRP B 1 323 ? 5.051 8.172 5.18 1 98.06 323 TRP B N 1
ATOM 5488 C CA . TRP B 1 323 ? 5.559 9.125 6.16 1 98.06 323 TRP B CA 1
ATOM 5489 C C . TRP B 1 323 ? 6.672 9.984 5.559 1 98.06 323 TRP B C 1
ATOM 5491 O O . TRP B 1 323 ? 6.758 11.18 5.836 1 98.06 323 TRP B O 1
ATOM 5501 N N . ASN B 1 324 ? 7.559 9.406 4.727 1 97.88 324 ASN B N 1
ATOM 5502 C CA . ASN B 1 324 ? 8.672 10.156 4.152 1 97.88 324 ASN B CA 1
ATOM 5503 C C . ASN B 1 324 ? 8.18 11.242 3.195 1 97.88 324 ASN B C 1
ATOM 5505 O O . ASN B 1 324 ? 8.523 12.414 3.344 1 97.88 324 ASN B O 1
ATOM 5509 N N . SER B 1 325 ? 7.316 10.859 2.291 1 98.38 325 SER B N 1
ATOM 5510 C CA . SER B 1 325 ? 6.75 11.805 1.339 1 98.38 325 SER B CA 1
ATOM 5511 C C . SER B 1 325 ? 5.844 12.812 2.037 1 98.38 325 SER B C 1
ATOM 5513 O O . SER B 1 325 ? 5.844 14 1.69 1 98.38 325 SER B O 1
ATOM 5515 N N . ALA B 1 326 ? 5.074 12.336 3.008 1 98.44 326 ALA B N 1
ATOM 5516 C CA . ALA B 1 326 ? 4.188 13.227 3.752 1 98.44 326 ALA B CA 1
ATOM 5517 C C . ALA B 1 326 ? 4.988 14.266 4.527 1 98.44 326 ALA B C 1
ATOM 5519 O O . ALA B 1 326 ? 4.641 15.453 4.527 1 98.44 326 ALA B O 1
ATOM 5520 N N . THR B 1 327 ? 6.07 13.82 5.203 1 98.5 327 THR B N 1
ATOM 5521 C CA . THR B 1 327 ? 6.934 14.742 5.938 1 98.5 327 THR B CA 1
ATOM 5522 C C . THR B 1 327 ? 7.508 15.805 5 1 98.5 327 THR B C 1
ATOM 5524 O O . THR B 1 327 ? 7.555 16.984 5.348 1 98.5 327 THR B O 1
ATOM 5527 N N . TRP B 1 328 ? 7.887 15.375 3.803 1 98.25 328 TRP B N 1
ATOM 5528 C CA . TRP B 1 328 ? 8.414 16.297 2.807 1 98.25 328 TRP B CA 1
ATOM 5529 C C . TRP B 1 328 ? 7.406 17.391 2.48 1 98.25 328 TRP B C 1
ATOM 5531 O O . TRP B 1 328 ? 7.734 18.578 2.51 1 98.25 328 TRP B O 1
ATOM 5541 N N . GLU B 1 329 ? 6.203 17 2.262 1 98.31 329 GLU B N 1
ATOM 5542 C CA . GLU B 1 329 ? 5.152 17.938 1.861 1 98.31 329 GLU B CA 1
ATOM 5543 C C . GLU B 1 329 ? 4.75 18.844 3.021 1 98.31 329 GLU B C 1
ATOM 5545 O O . GLU B 1 329 ? 4.531 20.047 2.832 1 98.31 329 GLU B O 1
ATOM 5550 N N . ILE B 1 330 ? 4.613 18.297 4.191 1 98.5 330 ILE B N 1
ATOM 5551 C CA . ILE B 1 330 ? 4.297 19.078 5.379 1 98.5 330 ILE B CA 1
ATOM 5552 C C . ILE B 1 330 ? 5.383 20.125 5.617 1 98.5 330 ILE B C 1
ATOM 5554 O O . ILE B 1 330 ? 5.086 21.297 5.867 1 98.5 330 ILE B O 1
ATOM 5558 N N . SER B 1 331 ? 6.617 19.703 5.516 1 98.56 331 SER B N 1
ATOM 5559 C CA . SER B 1 331 ? 7.773 20.562 5.707 1 98.56 331 SER B CA 1
ATOM 5560 C C . SER B 1 331 ? 7.762 21.734 4.727 1 98.56 331 SER B C 1
ATOM 5562 O O . SER B 1 331 ? 7.934 22.891 5.121 1 98.56 331 SER B O 1
ATOM 5564 N N . GLU B 1 332 ? 7.473 21.422 3.496 1 97.62 332 GLU B N 1
ATOM 5565 C CA . GLU B 1 332 ? 7.414 22.438 2.459 1 97.62 332 GLU B CA 1
ATOM 5566 C C . GLU B 1 332 ? 6.348 23.484 2.773 1 97.62 332 GLU B C 1
ATOM 5568 O O . GLU B 1 332 ? 6.555 24.688 2.545 1 97.62 332 GLU B O 1
ATOM 5573 N N . ALA B 1 333 ? 5.281 23.094 3.287 1 97.81 333 ALA B N 1
ATOM 5574 C CA . ALA B 1 333 ? 4.156 23.969 3.59 1 97.81 333 ALA B CA 1
ATOM 5575 C C . ALA B 1 333 ? 4.422 24.781 4.855 1 97.81 333 ALA B C 1
ATOM 5577 O O . ALA B 1 333 ? 3.951 25.922 4.984 1 97.81 333 ALA B O 1
ATOM 5578 N N . LEU B 1 334 ? 5.156 24.266 5.754 1 98.31 334 LEU B N 1
ATOM 5579 C CA . LEU B 1 334 ? 5.332 24.828 7.094 1 98.31 334 LEU B CA 1
ATOM 5580 C C . LEU B 1 334 ? 6.406 25.906 7.098 1 98.31 334 LEU B C 1
ATOM 5582 O O . LEU B 1 334 ? 6.273 26.922 7.785 1 98.31 334 LEU B O 1
ATOM 5586 N N . LEU B 1 335 ? 7.461 25.797 6.336 1 98.25 335 LEU B N 1
ATOM 5587 C CA . LEU B 1 335 ? 8.688 26.562 6.43 1 98.25 335 LEU B CA 1
ATOM 5588 C C . LEU B 1 335 ? 8.406 28.062 6.289 1 98.25 335 LEU B C 1
ATOM 5590 O O . LEU B 1 335 ? 8.93 28.875 7.055 1 98.25 335 LEU B O 1
ATOM 5594 N N . PRO B 1 336 ? 7.469 28.469 5.367 1 97.56 336 PRO B N 1
ATOM 5595 C CA . PRO B 1 336 ? 7.23 29.906 5.18 1 97.56 336 PRO B CA 1
ATOM 5596 C C . PRO B 1 336 ? 6.629 30.562 6.418 1 97.56 336 PRO B C 1
ATOM 5598 O O . PRO B 1 336 ? 6.648 31.797 6.535 1 97.56 336 PRO B O 1
ATOM 5601 N N . HIS B 1 337 ? 6.141 29.797 7.328 1 98.06 337 HIS B N 1
ATOM 5602 C CA . HIS B 1 337 ? 5.414 30.359 8.461 1 98.06 337 HIS B CA 1
ATOM 5603 C C . HIS B 1 337 ? 6.273 30.359 9.719 1 98.06 337 HIS B C 1
ATOM 5605 O O . HIS B 1 337 ? 5.863 30.891 10.758 1 98.06 337 HIS B O 1
ATOM 5611 N N . LEU B 1 338 ? 7.477 29.781 9.672 1 98.06 338 LEU B N 1
ATOM 5612 C CA . LEU B 1 338 ? 8.359 29.672 10.82 1 98.06 338 LEU B CA 1
ATOM 5613 C C . LEU B 1 338 ? 8.664 31.062 11.398 1 98.06 338 LEU B C 1
ATOM 5615 O O . LEU B 1 338 ? 8.555 31.266 12.609 1 98.06 338 LEU B O 1
ATOM 5619 N N . ARG B 1 339 ? 8.984 32.031 10.555 1 97.44 339 ARG B N 1
ATOM 5620 C CA . ARG B 1 339 ? 9.383 33.375 11.008 1 97.44 339 ARG B CA 1
ATOM 5621 C C . ARG B 1 339 ? 8.234 34.062 11.734 1 97.44 339 ARG B C 1
ATOM 5623 O O . ARG B 1 339 ? 8.43 34.656 12.789 1 97.44 339 ARG B O 1
ATOM 5630 N N . THR B 1 340 ? 7.055 33.938 11.133 1 97.5 340 THR B N 1
ATOM 5631 C CA . THR B 1 340 ? 5.891 34.562 11.75 1 97.5 340 THR B CA 1
ATOM 5632 C C . THR B 1 340 ? 5.602 33.938 13.117 1 97.5 340 THR B C 1
ATOM 5634 O O . THR B 1 340 ? 5.41 34.656 14.102 1 97.5 340 THR B O 1
ATOM 5637 N N . VAL B 1 341 ? 5.602 32.594 13.203 1 98.06 341 VAL B N 1
ATOM 5638 C CA . VAL B 1 341 ? 5.27 31.922 14.453 1 98.06 341 VAL B CA 1
ATOM 5639 C C . VAL B 1 341 ? 6.309 32.25 15.516 1 98.06 341 VAL B C 1
ATOM 5641 O O . VAL B 1 341 ? 5.961 32.562 16.656 1 98.06 341 VAL B O 1
ATOM 5644 N N . LEU B 1 342 ? 7.551 32.312 15.133 1 97.56 342 LEU B N 1
ATOM 5645 C CA . LEU B 1 342 ? 8.617 32.562 16.094 1 97.56 342 LEU B CA 1
ATOM 5646 C C . LEU B 1 342 ? 8.742 34.062 16.406 1 97.56 342 LEU B C 1
ATOM 5648 O O . LEU B 1 342 ? 9.461 34.438 17.328 1 97.56 342 LEU B O 1
ATOM 5652 N N . GLY B 1 343 ? 8.031 34.875 15.633 1 96.19 343 GLY B N 1
ATOM 5653 C CA . GLY B 1 343 ? 8.008 36.312 15.883 1 96.19 343 GLY B CA 1
ATOM 5654 C C . GLY B 1 343 ? 7.109 36.688 17.047 1 96.19 343 GLY B C 1
ATOM 5655 O O . GLY B 1 343 ? 7.164 37.812 17.531 1 96.19 343 GLY B O 1
ATOM 5656 N N . GLY B 1 344 ? 6.258 35.781 17.484 1 95.44 344 GLY B N 1
ATOM 5657 C CA . GLY B 1 344 ? 5.43 36 18.656 1 95.44 344 GLY B CA 1
ATOM 5658 C C . GLY B 1 344 ? 4.109 36.656 18.344 1 95.44 344 GLY B C 1
ATOM 5659 O O . GLY B 1 344 ? 3.73 36.781 17.172 1 95.44 344 GLY B O 1
ATOM 5660 N N . PRO B 1 345 ? 3.391 37.031 19.406 1 94.94 345 PRO B N 1
ATOM 5661 C CA . PRO B 1 345 ? 2.014 37.5 19.266 1 94.94 345 PRO B CA 1
ATOM 5662 C C . PRO B 1 345 ? 1.896 38.688 18.312 1 94.94 345 PRO B C 1
ATOM 5664 O O . PRO B 1 345 ? 0.945 38.781 17.531 1 94.94 345 PRO B O 1
ATOM 5667 N N . ALA B 1 346 ? 2.83 39.625 18.375 1 94.44 346 ALA B N 1
ATOM 5668 C CA . ALA B 1 346 ? 2.77 40.781 17.484 1 94.44 346 ALA B CA 1
ATOM 5669 C C . ALA B 1 346 ? 2.83 40.344 16.016 1 94.44 346 ALA B C 1
ATOM 5671 O O . ALA B 1 346 ? 2.104 40.875 15.18 1 94.44 346 ALA B O 1
ATOM 5672 N N . ALA B 1 347 ? 3.715 39.438 15.75 1 96.12 347 ALA B N 1
ATOM 5673 C CA . ALA B 1 347 ? 3.842 38.906 14.391 1 96.12 347 ALA B CA 1
ATOM 5674 C C . ALA B 1 347 ? 2.615 38.094 14 1 96.12 347 ALA B C 1
ATOM 5676 O O . ALA B 1 347 ? 2.172 38.125 12.852 1 96.12 347 ALA B O 1
ATOM 5677 N N . TRP B 1 348 ? 2.055 37.344 14.984 1 97.25 348 TRP B N 1
ATOM 5678 C CA . TRP B 1 348 ? 0.875 36.531 14.719 1 97.25 348 TRP B CA 1
ATOM 5679 C C . TRP B 1 348 ? -0.282 37.375 14.219 1 97.25 348 TRP B C 1
ATOM 5681 O O . TRP B 1 348 ? -0.969 37.031 13.266 1 97.25 348 TRP B O 1
ATOM 5691 N N . ASP B 1 349 ? -0.438 38.5 14.867 1 95.5 349 ASP B N 1
ATOM 5692 C CA . ASP B 1 349 ? -1.594 39.344 14.633 1 95.5 349 ASP B CA 1
ATOM 5693 C C . ASP B 1 349 ? -1.515 40.031 13.266 1 95.5 349 ASP B C 1
ATOM 5695 O O . ASP B 1 349 ? -2.518 40.531 12.75 1 95.5 349 ASP B O 1
ATOM 5699 N N . THR B 1 350 ? -0.351 40.031 12.656 1 94.38 350 THR B N 1
ATOM 5700 C CA . THR B 1 350 ? -0.184 40.656 11.344 1 94.38 350 THR B CA 1
ATOM 5701 C C . THR B 1 350 ? -0.329 39.594 10.242 1 94.38 350 THR B C 1
ATOM 5703 O O . THR B 1 350 ? -0.361 39.938 9.055 1 94.38 350 THR B O 1
ATOM 5706 N N . SER B 1 351 ? -0.413 38.344 10.562 1 95.69 351 SER B N 1
ATOM 5707 C CA . SER B 1 351 ? -0.563 37.25 9.609 1 95.69 351 SER B CA 1
ATOM 5708 C C . SER B 1 351 ? -1.958 36.625 9.688 1 95.69 351 SER B C 1
ATOM 5710 O O . SER B 1 351 ? -2.297 35.969 10.672 1 95.69 351 SER B O 1
ATOM 5712 N N . GLU B 1 352 ? -2.758 36.781 8.664 1 95.75 352 GLU B N 1
ATOM 5713 C CA . GLU B 1 352 ? -4.105 36.219 8.656 1 95.75 352 GLU B CA 1
ATOM 5714 C C . GLU B 1 352 ? -4.074 34.719 8.844 1 95.75 352 GLU B C 1
ATOM 5716 O O . GLU B 1 352 ? -4.918 34.156 9.539 1 95.75 352 GLU B O 1
ATOM 5721 N N . THR B 1 353 ? -3.104 34.094 8.211 1 97.5 353 THR B N 1
ATOM 5722 C CA . THR B 1 353 ? -2.969 32.625 8.297 1 97.5 353 THR B CA 1
ATOM 5723 C C . THR B 1 353 ? -2.742 32.188 9.734 1 97.5 353 THR B C 1
ATOM 5725 O O . THR B 1 353 ? -3.451 31.312 10.242 1 97.5 353 THR B O 1
ATOM 5728 N N . ILE B 1 354 ? -1.817 32.844 10.438 1 98.12 354 ILE B N 1
ATOM 5729 C CA . ILE B 1 354 ? -1.458 32.406 11.789 1 98.12 354 ILE B CA 1
ATOM 5730 C C . ILE B 1 354 ? -2.506 32.906 12.773 1 98.12 354 ILE B C 1
ATOM 5732 O O . ILE B 1 354 ? -2.947 32.188 13.656 1 98.12 354 ILE B O 1
ATOM 5736 N N . ARG B 1 355 ? -2.953 34.125 12.625 1 97.19 355 ARG B N 1
ATOM 5737 C CA . ARG B 1 355 ? -3.932 34.688 13.531 1 97.19 355 ARG B CA 1
ATOM 5738 C C . ARG B 1 355 ? -5.195 33.844 13.602 1 97.19 355 ARG B C 1
ATOM 5740 O O . ARG B 1 355 ? -5.664 33.5 14.695 1 97.19 355 ARG B O 1
ATOM 5747 N N . ARG B 1 356 ? -5.688 33.438 12.477 1 96.69 356 ARG B N 1
ATOM 5748 C CA . ARG B 1 356 ? -6.938 32.688 12.406 1 96.69 356 ARG B CA 1
ATOM 5749 C C . ARG B 1 356 ? -6.73 31.234 12.82 1 96.69 356 ARG B C 1
ATOM 5751 O O . ARG B 1 356 ? -7.695 30.516 13.109 1 96.69 356 ARG B O 1
ATOM 5758 N N . ALA B 1 357 ? -5.516 30.797 12.828 1 98.12 357 ALA B N 1
ATOM 5759 C CA . ALA B 1 357 ? -5.207 29.422 13.172 1 98.12 357 ALA B CA 1
ATOM 5760 C C . ALA B 1 357 ? -5.066 29.25 14.68 1 98.12 357 ALA B C 1
ATOM 5762 O O . ALA B 1 357 ? -4.969 28.125 15.18 1 98.12 357 ALA B O 1
ATOM 5763 N N . ILE B 1 358 ? -5.02 30.344 15.414 1 98.5 358 ILE B N 1
ATOM 5764 C CA . ILE B 1 358 ? -4.969 30.266 16.875 1 98.5 358 ILE B CA 1
ATOM 5765 C C . ILE B 1 358 ? -6.352 29.906 17.422 1 98.5 358 ILE B C 1
ATOM 5767 O O . ILE B 1 358 ? -7.246 30.75 17.469 1 98.5 358 ILE B O 1
ATOM 5771 N N . GLU B 1 359 ? -6.496 28.672 17.844 1 98.12 359 GLU B N 1
ATOM 5772 C CA . GLU B 1 359 ? -7.801 28.188 18.281 1 98.12 359 GLU B CA 1
ATOM 5773 C C . GLU B 1 359 ? -8.008 28.438 19.766 1 98.12 359 GLU B C 1
ATOM 5775 O O . GLU B 1 359 ? -9.148 28.547 20.234 1 98.12 359 GLU B O 1
ATOM 5780 N N . ILE B 1 360 ? -6.977 28.453 20.516 1 98.62 360 ILE B N 1
ATOM 5781 C CA . ILE B 1 360 ? -6.941 28.781 21.938 1 98.62 360 ILE B CA 1
ATOM 5782 C C . ILE B 1 360 ? -5.754 29.703 22.219 1 98.62 360 ILE B C 1
ATOM 5784 O O . ILE B 1 360 ? -4.637 29.453 21.766 1 98.62 360 ILE B O 1
ATOM 5788 N N . ARG B 1 361 ? -6.016 30.828 22.828 1 98.19 361 ARG B N 1
ATOM 5789 C CA . ARG B 1 361 ? -4.98 31.781 23.188 1 98.19 361 ARG B CA 1
ATOM 5790 C C . ARG B 1 361 ? -4.969 32.031 24.688 1 98.19 361 ARG B C 1
ATOM 5792 O O . ARG B 1 361 ? -5.918 32.594 25.234 1 98.19 361 ARG B O 1
ATOM 5799 N N . ASP B 1 362 ? -3.855 31.641 25.312 1 97.81 362 ASP B N 1
ATOM 5800 C CA . ASP B 1 362 ? -3.713 31.797 26.75 1 97.81 362 ASP B CA 1
ATOM 5801 C C . ASP B 1 362 ? -4.895 31.172 27.5 1 97.81 362 ASP B C 1
ATOM 5803 O O . ASP B 1 362 ? -5.449 31.781 28.406 1 97.81 362 ASP B O 1
ATOM 5807 N N . GLY B 1 363 ? -5.312 30.031 26.969 1 98.19 363 GLY B N 1
ATOM 5808 C CA . GLY B 1 363 ? -6.379 29.266 27.609 1 98.19 363 GLY B CA 1
ATOM 5809 C C . GLY B 1 363 ? -7.762 29.703 27.156 1 98.19 363 GLY B C 1
ATOM 5810 O O . GLY B 1 363 ? -8.75 29.016 27.438 1 98.19 363 GLY B O 1
ATOM 5811 N N . VAL B 1 364 ? -7.891 30.812 26.5 1 98.44 364 VAL B N 1
ATOM 5812 C CA . VAL B 1 364 ? -9.188 31.328 26.062 1 98.44 364 VAL B CA 1
ATOM 5813 C C . VAL B 1 364 ? -9.508 30.781 24.672 1 98.44 364 VAL B C 1
ATOM 5815 O O . VAL B 1 364 ? -8.742 30.969 23.719 1 98.44 364 VAL B O 1
ATOM 5818 N N . VAL B 1 365 ? -10.633 30.125 24.562 1 98.5 365 VAL B N 1
ATOM 5819 C CA . VAL B 1 365 ? -11.047 29.531 23.312 1 98.5 365 VAL B CA 1
ATOM 5820 C C . VAL B 1 365 ? -11.391 30.625 22.297 1 98.5 365 VAL B C 1
ATOM 5822 O O . VAL B 1 365 ? -12.188 31.531 22.594 1 98.5 365 VAL B O 1
ATOM 5825 N N . GLN B 1 366 ? -10.727 30.562 21.172 1 97.81 366 GLN B N 1
ATOM 5826 C CA . GLN B 1 366 ? -10.977 31.531 20.109 1 97.81 366 GLN B CA 1
ATOM 5827 C C . GLN B 1 366 ? -11.922 30.953 19.062 1 97.81 366 GLN B C 1
ATOM 5829 O O . GLN B 1 366 ? -12.695 31.703 18.438 1 97.81 366 GLN B O 1
ATOM 5834 N N . ASN B 1 367 ? -11.891 29.641 18.781 1 96.81 367 ASN B N 1
ATOM 5835 C CA . ASN B 1 367 ? -12.727 28.953 17.797 1 96.81 367 ASN B CA 1
ATOM 5836 C C . ASN B 1 367 ? -14.109 28.641 18.359 1 96.81 367 ASN B C 1
ATOM 5838 O O . ASN B 1 367 ? -14.25 27.75 19.203 1 96.81 367 ASN B O 1
ATOM 5842 N N . PRO B 1 368 ? -15.133 29.234 17.875 1 95.5 368 PRO B N 1
ATOM 5843 C CA . PRO B 1 368 ? -16.469 29.031 18.453 1 95.5 368 PRO B CA 1
ATOM 5844 C C . PRO B 1 368 ? -16.984 27.609 18.25 1 95.5 368 PRO B C 1
ATOM 5846 O O . PRO B 1 368 ? -17.844 27.156 19.016 1 95.5 368 PRO B O 1
ATOM 5849 N N . LYS B 1 369 ? -16.516 26.891 17.281 1 94.25 369 LYS B N 1
ATOM 5850 C CA . LYS B 1 369 ? -16.969 25.531 17.047 1 94.25 369 LYS B CA 1
ATOM 5851 C C . LYS B 1 369 ? -16.594 24.609 18.203 1 94.25 369 LYS B C 1
ATOM 5853 O O . LYS B 1 369 ? -17.266 23.609 18.453 1 94.25 369 LYS B O 1
ATOM 5858 N N . ILE B 1 370 ? -15.461 24.953 18.891 1 96.44 370 ILE B N 1
ATOM 5859 C CA . ILE B 1 370 ? -15.07 24.188 20.078 1 96.44 370 ILE B CA 1
ATOM 5860 C C . ILE B 1 370 ? -16.141 24.328 21.156 1 96.44 370 ILE B C 1
ATOM 5862 O O . ILE B 1 370 ? -16.578 23.344 21.734 1 96.44 370 ILE B O 1
ATOM 5866 N N . LEU B 1 371 ? -16.578 25.578 21.344 1 96.25 371 LEU B N 1
ATOM 5867 C CA . LEU B 1 371 ? -17.594 25.859 22.359 1 96.25 371 LEU B CA 1
ATOM 5868 C C . LEU B 1 371 ? -18.906 25.156 22.031 1 96.25 371 LEU B C 1
ATOM 5870 O O . LEU B 1 371 ? -19.484 24.484 22.891 1 96.25 371 LEU B O 1
ATOM 5874 N N . SER B 1 372 ? -19.344 25.312 20.812 1 94.44 372 SER B N 1
ATOM 5875 C CA . SER B 1 372 ? -20.625 24.75 20.391 1 94.44 372 SER B CA 1
ATOM 5876 C C . SER B 1 372 ? -20.609 23.234 20.422 1 94.44 372 SER B C 1
ATOM 5878 O O . SER B 1 372 ? -21.516 22.609 20.984 1 94.44 372 SER B O 1
ATOM 5880 N N . PHE B 1 373 ? -19.562 22.656 19.875 1 92 373 PHE B N 1
ATOM 5881 C CA . PHE B 1 373 ? -19.516 21.203 19.75 1 92 373 PHE B CA 1
ATOM 5882 C C . PHE B 1 373 ? -19.375 20.547 21.125 1 92 373 PHE B C 1
ATOM 5884 O O . PHE B 1 373 ? -19.938 19.484 21.359 1 92 373 PHE B O 1
ATOM 5891 N N . GLN B 1 374 ? -18.609 21.141 22 1 95 374 GLN B N 1
ATOM 5892 C CA . GLN B 1 374 ? -18.328 20.547 23.297 1 95 374 GLN B CA 1
ATOM 5893 C C . GLN B 1 374 ? -19.297 21.062 24.359 1 95 374 GLN B C 1
ATOM 5895 O O . GLN B 1 374 ? -19.156 20.734 25.547 1 95 374 GLN B O 1
ATOM 5900 N N . ASP B 1 375 ? -20.234 21.844 23.969 1 95.5 375 ASP B N 1
ATOM 5901 C CA . ASP B 1 375 ? -21.25 22.422 24.875 1 95.5 375 ASP B CA 1
ATOM 5902 C C . ASP B 1 375 ? -20.578 23.141 26.047 1 95.5 375 ASP B C 1
ATOM 5904 O O . ASP B 1 375 ? -20.844 22.828 27.203 1 95.5 375 ASP B O 1
ATOM 5908 N N . ARG B 1 376 ? -19.766 24.156 25.656 1 96.56 376 ARG B N 1
ATOM 5909 C CA . ARG B 1 376 ? -19.031 24.938 26.656 1 96.56 376 ARG B CA 1
ATOM 5910 C C . ARG B 1 376 ? -19.609 26.344 26.766 1 96.56 376 ARG B C 1
ATOM 5912 O O . ARG B 1 376 ? -20.141 26.875 25.797 1 96.56 376 ARG B O 1
ATOM 5919 N N . ALA B 1 377 ? -19.453 26.891 27.969 1 96.62 377 ALA B N 1
ATOM 5920 C CA . ALA B 1 377 ? -19.812 28.297 28.172 1 96.62 377 ALA B CA 1
ATOM 5921 C C . ALA B 1 377 ? -18.922 29.219 27.344 1 96.62 377 ALA B C 1
ATOM 5923 O O . ALA B 1 377 ? -17.75 28.953 27.156 1 96.62 377 ALA B O 1
ATOM 5924 N N . ALA B 1 378 ? -19.484 30.297 26.906 1 94.5 378 ALA B N 1
ATOM 5925 C CA . ALA B 1 378 ? -18.75 31.281 26.094 1 94.5 378 ALA B CA 1
ATOM 5926 C C . ALA B 1 378 ? -17.703 32 26.938 1 94.5 378 ALA B C 1
ATOM 5928 O O . ALA B 1 378 ? -16.625 32.312 26.438 1 94.5 378 ALA B O 1
ATOM 5929 N N . ASP B 1 379 ? -18.062 32.25 28.172 1 94.94 379 ASP B N 1
ATOM 5930 C CA . ASP B 1 379 ? -17.172 33 29.047 1 94.94 379 ASP B CA 1
ATOM 5931 C C . ASP B 1 379 ? -16.109 32.062 29.656 1 94.94 379 ASP B C 1
ATOM 5933 O O . ASP B 1 379 ? -16.391 30.922 30 1 94.94 379 ASP B O 1
ATOM 5937 N N . TYR B 1 380 ? -14.969 32.531 29.719 1 94.56 380 TYR B N 1
ATOM 5938 C CA . TYR B 1 380 ? -13.906 31.812 30.406 1 94.56 380 TYR B CA 1
ATOM 5939 C C . TYR B 1 380 ? -14.312 31.484 31.844 1 94.56 380 TYR B C 1
ATOM 5941 O O . TYR B 1 380 ? -14.93 32.312 32.531 1 94.56 380 TYR B O 1
ATOM 5949 N N . PRO B 1 381 ? -13.898 30.297 32.344 1 95.69 381 PRO B N 1
ATOM 5950 C CA . PRO B 1 381 ? -12.977 29.281 31.844 1 95.69 381 PRO B CA 1
ATOM 5951 C C . PRO B 1 381 ? -13.664 28.25 30.953 1 95.69 381 PRO B C 1
ATOM 5953 O O . PRO B 1 381 ? -13.219 27.109 30.859 1 95.69 381 PRO B O 1
ATOM 5956 N N . HIS B 1 382 ? -14.789 28.594 30.297 1 96 382 HIS B N 1
ATOM 5957 C CA . HIS B 1 382 ? -15.492 27.797 29.297 1 96 382 HIS B CA 1
ATOM 5958 C C . HIS B 1 382 ? -15.953 26.453 29.875 1 96 382 HIS B C 1
ATOM 5960 O O . HIS B 1 382 ? -15.664 25.406 29.312 1 96 382 HIS B O 1
ATOM 5966 N N . ALA B 1 383 ? -16.641 26.5 30.984 1 94.75 383 ALA B N 1
ATOM 5967 C CA . ALA B 1 383 ? -17.125 25.281 31.656 1 94.75 383 ALA B CA 1
ATOM 5968 C C . ALA B 1 383 ? -17.984 24.453 30.703 1 94.75 383 ALA B C 1
ATOM 5970 O O . ALA B 1 383 ? -18.75 25.016 29.906 1 94.75 383 ALA B O 1
ATOM 5971 N N . VAL B 1 384 ? -17.766 23.109 30.719 1 92.31 384 VAL B N 1
ATOM 5972 C CA . VAL B 1 384 ? -18.641 22.234 29.953 1 92.31 384 VAL B CA 1
ATOM 5973 C C . VAL B 1 384 ? -20.062 22.281 30.531 1 92.31 384 VAL B C 1
ATOM 5975 O O . VAL B 1 384 ? -20.25 22.109 31.734 1 92.31 384 VAL B O 1
ATOM 5978 N N . LEU B 1 385 ? -20.953 22.562 29.672 1 87.69 385 LEU B N 1
ATOM 5979 C CA . LEU B 1 385 ? -22.328 22.734 30.109 1 87.69 385 LEU B CA 1
ATOM 5980 C C . LEU B 1 385 ? -23.062 21.391 30.109 1 87.69 385 LEU B C 1
ATOM 5982 O O . LEU B 1 385 ? -22.781 20.516 29.281 1 87.69 385 LEU B O 1
ATOM 5986 N N . THR B 1 386 ? -23.328 20.672 31.219 1 65.94 386 THR B N 1
ATOM 5987 C CA . THR B 1 386 ? -24.109 19.438 31.375 1 65.94 386 THR B CA 1
ATOM 5988 C C . THR B 1 386 ? -25.453 19.562 30.672 1 65.94 386 THR B C 1
ATOM 5990 O O . THR B 1 386 ? -26.062 20.641 30.656 1 65.94 386 THR B O 1
#

Secondary structure (DSSP, 8-state):
------S---EEEP---SSTT----SS-GGGGGGS-HHHHTTEEEETTTTGGGT--HHHHHTTSSEEE-HHHHHHH-SEEE-SS--HHHHHTSPTT-EEEE---GGG-HHHHHHHHHTT-EEEEGGG-EEE-TT--EEEETTHHHHHHHHHHHHHHHHHHHT--SSSSS--EEEEE--SHHHHHHHHHHHHTT--EEEEEESS-GGG-SS--TTSEEEEEE--TT-GGG-EEEETTEEEEHHHHHTT-SEEEE-PPP-TTS--EEE-GGGGGGSPTT-EEEETT-BTTBEETT---B-SSS-EEEETTTEEEE-BTTGGGGGHHHHHHHHHHHHGGGHHHHHT-HHHHHH-HHHHHHEEEETTEE--HHHHHHTTB-SSTT--B--/------S---EEEP-S-SSTT----SS-GGGGGGS-HHHHTTEEEETTTTGGGT--HHHHHTTSSEEE-HHHHHHH-SEEE-SS--HHHHHTSPTT-EEEE---GGG-HHHHHHHHHTT-EEEEGGG-EEE-TT--EEEETTHHHHHHHHHHHHHHHHHHHT--SSSSS--EEEEE--SHHHHHHHHHHHHTT--EEEEEESS-GGG-SS--TTSEEEEEE--TT-GGG-EEEETTEEEEHHHHHTT-SEEEE-PPP-TTS--EEE-GGGGGGSPTT-EEEETT-BTTBEETT---B-SSS-EEEETTTEEEE-BTTGGGGGHHHHHHHHHHHHGGGHHHHHT-HHHHHH-HHHHHHEEEETTEE--HHHHHHTTB-SSTT--B--

Solvent-accessible surface area (backbone atoms only — not comparable to full-atom values): 39521 Å² total; per-residue (Å²): 130,82,70,73,76,84,65,76,46,31,36,15,38,58,51,77,56,86,42,86,82,51,59,53,40,62,62,33,73,86,48,56,84,76,50,57,67,80,56,24,61,36,30,33,34,21,68,63,53,27,49,92,72,60,36,51,59,73,64,50,40,73,62,34,56,31,70,33,52,63,69,55,31,49,73,70,29,46,30,38,40,42,55,57,52,49,47,70,58,58,66,69,45,53,73,56,32,33,40,38,20,42,61,59,46,50,86,27,63,64,40,38,49,51,36,36,76,36,20,19,24,34,37,27,51,87,49,28,34,40,60,44,98,87,66,42,85,70,43,55,52,55,38,64,44,37,14,33,26,19,21,32,38,47,53,52,50,31,43,75,65,7,44,45,31,75,43,44,67,86,49,34,34,35,30,34,26,77,49,47,24,24,50,20,28,51,52,34,37,44,38,37,41,30,56,54,29,35,28,36,25,72,57,59,74,84,70,50,80,77,71,57,85,70,40,50,78,32,41,32,51,74,39,92,88,40,51,84,59,18,30,27,50,52,99,92,42,78,39,46,38,53,66,59,57,27,72,24,45,30,41,33,38,34,46,80,69,44,88,92,63,59,52,48,62,42,51,77,82,51,54,81,60,38,38,85,58,18,37,37,37,29,48,48,52,38,69,60,35,43,29,63,80,32,53,67,37,36,87,93,52,35,58,49,78,47,82,90,35,26,39,38,32,12,37,75,63,30,31,31,54,27,15,52,18,37,9,38,42,37,18,67,50,44,58,84,46,49,63,41,63,30,50,34,68,74,38,24,70,73,30,70,36,53,43,66,8,36,39,22,54,64,26,40,76,61,44,64,59,36,32,63,67,55,37,29,41,89,57,84,90,36,52,68,56,130,129,83,70,72,74,84,66,76,47,30,36,16,38,58,50,77,56,86,44,86,83,51,59,54,40,60,61,33,75,87,48,56,85,75,49,57,67,79,56,25,61,35,30,33,34,20,69,61,53,27,48,92,72,62,35,50,57,73,64,50,41,73,63,34,57,33,70,32,52,65,70,54,30,48,74,70,29,48,30,38,40,42,55,57,53,49,48,70,57,58,68,68,45,53,73,56,33,32,40,38,21,42,61,59,47,51,86,26,64,69,41,40,50,50,36,36,75,36,20,20,25,34,38,27,51,87,48,27,35,39,61,45,99,86,65,43,86,69,42,54,53,54,39,64,43,36,14,33,27,19,21,32,39,47,51,53,50,31,44,74,64,8,45,46,30,75,43,43,65,86,51,34,35,34,32,34,26,77,50,48,24,24,52,18,28,51,51,35,37,43,39,38,41,28,57,54,30,37,27,36,25,72,56,59,74,84,70,50,80,76,71,58,85,69,40,49,78,32,41,31,50,76,39,91,89,40,50,83,59,17,29,29,49,52,98,91,42,78,40,47,37,53,64,58,57,27,72,24,43,28,40,34,37,36,46,80,67,43,88,90,63,59,53,48,60,42,49,77,82,50,55,80,60,38,39,85,58,18,36,37,36,29,46,49,51,36,70,60,33,44,28,63,80,33,52,67,38,37,89,92,52,35,58,50,75,47,82,91,34,27,40,38,32,12,35,74,64,30,29,32,55,28,16,52,18,37,9,37,43,36,18,66,50,44,58,82,46,49,64,40,62,31,51,34,70,73,38,24,72,73,30,71,34,52,44,65,9,37,40,23,54,64,27,40,76,61,43,64,59,36,31,64,69,55,38,29,41,89,57,82,91,36,52,68,57,130

Nearest PDB structures (foldseek):
  1x14-assembly1_A  TM=7.675E-01  e=1.864E-19  Escherichia coli
  1x14-assembly1_B  TM=7.601E-01  e=1.560E-19  Escherichia coli
  4dio-assembly1_B  TM=7.922E-01  e=3.207E-18  Sinorhizobium meliloti SM11
  1x13-assembly1_A  TM=7.492E-01  e=9.236E-19  Escherichia coli
  1x15-assembly1_B  TM=7.683E-01  e=4.856E-18  Escherichia coli

Foldseek 3Di:
DPPQPPDFFAEEFEQDAPPPLQHAGLAALVCLVVFDQVNQLRYEYEACNHVVVPAHLVRSCVRHNHYDHPLCSQVPGQEYEDAEHDLVNLVSHAQQGEYEHADVLLVPPSNLLSCLVSQYWYQHLQQFFDADPVGDTDGRLLLQLLLLLLQLLLVLQCVVLVDFCVDDDAFAEEEEDQGSNSLSNQVNNVVRNHQNYEYEYQDDPVPSVDDPVSYHYWYWDADLVDLQPIWIQDPVGIDGLLLVRQVGQEYEYSDQADLVRAHAREELVSLVSHDAQREYRYSNFDQCGNYNRTDADDPVGQWDDRDDHYIYGHHHSSSSSVNNVSNVSSNVSCSVCSSLVSSPDVSQVVDPSRVSSGQGGSSQGPPVSSCVSQVFDNDPPGHRDD/DPPQPPDFFAEEFEQDAPPPLQHAGLAALVCLVVFDQVNQLRYEYEACNHVVVPAHLVRSCVRHNHYDHPLCSQVPGQEYEDAEHDLVNLLSHAQQGEYEHADVLQVPPSNLLSCLVSQYWYQHLQQFFDADPVGHTDGRLLLQLLLLLLQLLLVLQCVVLVDFCVDDDAFAEEEEDQGSNSLSNQVNNVVRNHQNYEYEYQDDPVPSVDDPVSYHYWYWDADLVDLQPIWIQDPVGIDGLLLVRQVGQEYEYSDQADLVRAHANEELVSLVSHDAQREYRYSNFDQCGNYNRTDADDPVGQWDDRDDGYIYGHHHSSSSSVNNVSNVSSNVSCSVCSSLVSSPDVSQVVDPSRVSSGQGGSSQGPPCSSCVSQVFDNDPVGHRDD